Protein AF-A0A8D0GSF4-F1 (afdb_monomer_lite)

Foldseek 3Di:
DDDPDDPVNVVVVVVVVVVVVVVVVVVVVVVVVVVVVVVVVVVVVVVVVVVVVVVVVVVVVVVVVVVVVVVVVVVVVVVVVVVVVVVVVVVVVVVVVVVVVVVVVVVVVVVVVVVVVVVVVVVVVVVVVVVVVVLLVVLLVVLQVLLQVLLVVVLVVVVVVVVVVVVVVVVVVVVVVVLVVVVCVVVPPDDDDDDDPVVVLVVVLVVVLVVLVVVLVVVVVVVVVVVSVPQFAFPDFADDPVDPDRTGTGGFWPDADDPPDDDVVVVVVSVVRSVCSSVPPLLSVQLCVLCVQLVVLVVPDDPVDPVSVVVNVVSVVSSVVSSSVSSCVGRPRPDPPPVPDPDPPDPPPPVVVSVVVSVVSVVVVVVVVNDDDDPVVVVSVVVVVVVVVVVVVVVVVVVVVVVVVVVVVVVVVVVVVVVVVVVVVVVVVVVVVVVVVVVVVVVPPPDDDDDDDDDDDD

Secondary structure (DSSP, 8-state):
--S---HHHHHHHHHHHHHHHHHHHHHHHHHHHHHHHHHHHHHHHHHHHHHHHHHHHHHHHHHHHHHHHHHHHHHHHHHHHHHHHHHHHHHHHHHHHHHHHHHHHHHHHHHHHHHHHHHHHHHHHHHHHHHHHHHHHHHHHHHHHHHHHHHHHHHHHHHHHHHHHHHHHHHHHHHHHHHHHHHHHTT--S---S--HHHHHHHHHHHHHHHHHHHHHHHHHHHHHHHHHHSS-EEEEE--TTS----EEEE-SS----TT--HHHHHHHHHHHHHHHHT-HHHHHHHHHHHHHHHHHHHH--TT-TTHHHHHHHHHHHHHHHHHHHHHHHH----SSTTS-S----TT-HHHHHHHHHHHHHHHHHHTT------HHHHHHHHHHHHHHHHHHHHHHHHHHHHHHHHHHHHHHHHHHHHHHHHHHHHHHHHHHHHHHHHHHHTTTTS-----------

Organism: Sphenodon punctatus (NCBI:txid8508)

Structure (mmCIF, N/CA/C/O backbone):
data_AF-A0A8D0GSF4-F1
#
_entry.id   AF-A0A8D0GSF4-F1
#
loop_
_atom_site.group_PDB
_atom_site.id
_atom_site.type_symbol
_atom_site.label_atom_id
_atom_site.label_alt_id
_atom_site.label_comp_id
_atom_site.label_asym_id
_atom_site.label_entity_id
_atom_site.label_seq_id
_atom_site.pdbx_PDB_ins_code
_atom_site.Cartn_x
_atom_site.Cartn_y
_atom_site.Cartn_z
_atom_site.occupancy
_atom_site.B_iso_or_equiv
_atom_site.auth_seq_id
_atom_site.auth_comp_id
_atom_site.auth_asym_id
_atom_site.auth_atom_id
_atom_site.pdbx_PDB_model_num
ATOM 1 N N . MET A 1 1 ? -96.412 -36.865 159.574 1.00 43.50 1 MET A N 1
ATOM 2 C CA . MET A 1 1 ? -95.333 -37.642 160.216 1.00 43.50 1 MET A CA 1
ATOM 3 C C . MET A 1 1 ? -94.248 -36.630 160.570 1.00 43.50 1 MET A C 1
ATOM 5 O O . MET A 1 1 ? -93.472 -36.305 159.689 1.00 43.50 1 MET A O 1
ATOM 9 N N . LEU A 1 2 ? -94.306 -35.874 161.673 1.00 45.28 2 LEU A N 1
ATOM 10 C CA . LEU A 1 2 ? -94.782 -36.080 163.063 1.00 45.28 2 LEU A CA 1
ATOM 11 C C . LEU A 1 2 ? -93.708 -36.648 164.019 1.00 45.28 2 LEU A C 1
ATOM 13 O O . LEU A 1 2 ? -93.301 -37.800 163.909 1.00 45.28 2 LEU A O 1
ATOM 17 N N . ASP A 1 3 ? -93.354 -35.803 164.989 1.00 41.31 3 ASP A N 1
ATOM 18 C CA . ASP A 1 3 ? -93.268 -36.092 166.430 1.00 41.31 3 ASP A CA 1
ATOM 19 C C . ASP A 1 3 ? -92.117 -36.942 166.999 1.00 41.31 3 ASP A C 1
ATOM 21 O O . ASP A 1 3 ? -92.164 -37.283 168.181 1.00 41.31 3 ASP A O 1
ATOM 25 N N . LYS A 1 4 ? -91.056 -37.250 166.236 1.00 54.78 4 LYS A N 1
ATOM 26 C CA . LYS A 1 4 ? -89.853 -37.936 166.772 1.00 54.78 4 LYS A CA 1
ATOM 27 C C . LYS A 1 4 ? -88.500 -37.417 166.261 1.00 54.78 4 LYS A C 1
ATOM 29 O O . LYS A 1 4 ? -87.606 -38.210 166.000 1.00 54.78 4 LYS A O 1
ATOM 34 N N . PHE A 1 5 ? -88.336 -36.098 166.174 1.00 49.72 5 PHE A N 1
ATOM 35 C CA . PHE A 1 5 ? -87.005 -35.482 166.128 1.00 49.72 5 PHE A CA 1
ATOM 36 C C . PHE A 1 5 ? -86.900 -34.388 167.183 1.00 49.72 5 PHE A C 1
ATOM 38 O O . PHE A 1 5 ? -87.720 -33.470 167.234 1.00 49.72 5 PHE A O 1
ATOM 45 N N . SER A 1 6 ? -85.891 -34.504 168.039 1.00 59.62 6 SER A N 1
ATOM 46 C CA . SER A 1 6 ? -85.489 -33.449 168.956 1.00 59.62 6 SER A CA 1
ATOM 47 C C . SER A 1 6 ? -84.752 -32.342 168.195 1.00 59.62 6 SER A C 1
ATOM 49 O O . SER A 1 6 ? -84.156 -32.567 167.140 1.00 59.62 6 SER A O 1
ATOM 51 N N . TRP A 1 7 ? -84.779 -31.123 168.737 1.00 66.38 7 TRP A N 1
ATOM 52 C CA . TRP A 1 7 ? -84.107 -29.961 168.146 1.00 66.38 7 TRP A CA 1
ATOM 53 C C . TRP A 1 7 ? -82.641 -30.213 167.712 1.00 66.38 7 TRP A C 1
ATOM 55 O O . TRP A 1 7 ? -82.326 -29.878 166.570 1.00 66.38 7 TRP A O 1
ATOM 65 N N . PRO A 1 8 ? -81.754 -30.849 168.515 1.00 73.19 8 PRO A N 1
ATOM 66 C CA . PRO A 1 8 ? -80.379 -31.114 168.077 1.00 73.19 8 PRO A CA 1
ATOM 67 C C . PRO A 1 8 ? -80.260 -32.096 166.900 1.00 73.19 8 PRO A C 1
ATOM 69 O O . PRO A 1 8 ? -79.314 -31.973 166.129 1.00 73.19 8 PRO A O 1
ATOM 72 N N . GLU A 1 9 ? -81.197 -33.030 166.709 1.00 65.62 9 GLU A N 1
ATOM 73 C CA . GLU A 1 9 ? -81.181 -33.943 165.552 1.00 65.62 9 GLU A CA 1
ATOM 74 C C . GLU A 1 9 ? -81.552 -33.200 164.261 1.00 65.62 9 GLU A C 1
ATOM 76 O O . GLU A 1 9 ? -80.927 -33.407 163.222 1.00 65.62 9 GLU A O 1
ATOM 81 N N . LEU A 1 10 ? -82.507 -32.263 164.338 1.00 70.50 10 LEU A N 1
ATOM 82 C CA . LEU A 1 10 ? -82.819 -31.363 163.225 1.00 70.50 10 LEU A CA 1
ATOM 83 C C . LEU A 1 10 ? -81.615 -30.467 162.887 1.00 70.50 10 LEU A C 1
ATOM 85 O O . LEU A 1 10 ? -81.298 -30.281 161.714 1.00 70.50 10 LEU A O 1
ATOM 89 N N . CYS A 1 11 ? -80.916 -29.953 163.906 1.00 74.12 11 CYS A N 1
ATOM 90 C CA . CYS A 1 11 ? -79.674 -29.203 163.723 1.00 74.12 11 CYS A CA 1
ATOM 91 C C . CYS A 1 11 ? -78.560 -30.056 163.097 1.00 74.12 11 CYS A C 1
ATOM 93 O O . CYS A 1 11 ? -77.855 -29.547 162.236 1.00 74.12 11 CYS A O 1
ATOM 95 N N . ALA A 1 12 ? -78.417 -31.332 163.469 1.00 75.38 12 ALA A N 1
ATOM 96 C CA . ALA A 1 12 ? -77.412 -32.227 162.892 1.00 75.38 12 ALA A CA 1
ATOM 97 C C . ALA A 1 12 ? -77.677 -32.518 161.404 1.00 75.38 12 ALA A C 1
ATOM 99 O O . ALA A 1 12 ? -76.767 -32.396 160.590 1.00 75.38 12 ALA A O 1
ATOM 100 N N . VAL A 1 13 ? -78.927 -32.809 161.025 1.00 77.38 13 VAL A N 1
ATOM 101 C CA . VAL A 1 13 ? -79.297 -33.020 159.612 1.00 77.38 13 VAL A CA 1
ATOM 102 C C . VAL A 1 13 ? -79.171 -31.725 158.800 1.00 77.38 13 VAL A C 1
ATOM 104 O O . VAL A 1 13 ? -78.748 -31.767 157.645 1.00 77.38 13 VAL A O 1
ATOM 107 N N . LEU A 1 14 ? -79.482 -30.563 159.387 1.00 77.56 14 LEU A N 1
ATOM 108 C CA . LEU A 1 14 ? -79.194 -29.265 158.767 1.00 77.56 14 LEU A CA 1
ATOM 109 C C . LEU A 1 14 ? -77.686 -29.044 158.593 1.00 77.56 14 LEU A C 1
ATOM 111 O O . LEU A 1 14 ? -77.279 -28.603 157.524 1.00 77.56 14 LEU A O 1
ATOM 115 N N . GLN A 1 15 ? -76.870 -29.386 159.592 1.00 79.81 15 GLN A N 1
ATOM 116 C CA . GLN A 1 15 ? -75.414 -29.258 159.545 1.00 79.81 15 GLN A CA 1
ATOM 117 C C . GLN A 1 15 ? -74.807 -30.158 158.458 1.00 79.81 15 GLN A C 1
ATOM 119 O O . GLN A 1 15 ? -74.083 -29.648 157.614 1.00 79.81 15 GLN A O 1
ATOM 124 N N . GLU A 1 16 ? -75.172 -31.444 158.381 1.00 80.50 16 GLU A N 1
ATOM 125 C CA . GLU A 1 16 ? -74.700 -32.340 157.309 1.00 80.50 16 GLU A CA 1
ATOM 126 C C . GLU A 1 16 ? -75.130 -31.869 155.913 1.00 80.50 16 GLU A C 1
ATOM 128 O O . GLU A 1 16 ? -74.332 -31.924 154.979 1.00 80.50 16 GLU A O 1
ATOM 133 N N . ASN A 1 17 ? -76.361 -31.366 155.747 1.00 82.00 17 ASN A N 1
ATOM 134 C CA . ASN A 1 17 ? -76.794 -30.809 154.460 1.00 82.00 17 ASN A CA 1
ATOM 135 C C . ASN A 1 17 ? -76.047 -29.511 154.118 1.00 82.00 17 ASN A C 1
ATOM 137 O O . ASN A 1 17 ? -75.691 -29.313 152.960 1.00 82.00 17 ASN A O 1
ATOM 141 N N . VAL A 1 18 ? -75.781 -28.642 155.097 1.00 84.69 18 VAL A N 1
ATOM 142 C CA . VAL A 1 18 ? -74.982 -27.421 154.913 1.00 84.69 18 VAL A CA 1
ATOM 143 C C . VAL A 1 18 ? -73.535 -27.766 154.564 1.00 84.69 18 VAL A C 1
ATOM 145 O O . VAL A 1 18 ? -73.013 -27.215 153.601 1.00 84.69 18 VAL A O 1
ATOM 148 N N . ASP A 1 19 ? -72.909 -28.710 155.261 1.00 83.62 19 ASP A N 1
ATOM 149 C CA . ASP A 1 19 ? -71.526 -29.118 155.012 1.00 83.62 19 ASP A CA 1
ATOM 150 C C . ASP A 1 19 ? -71.388 -29.855 153.669 1.00 83.62 19 ASP A C 1
ATOM 152 O O . ASP A 1 19 ? -70.445 -29.596 152.922 1.00 83.62 19 ASP A O 1
ATOM 156 N N . ALA A 1 20 ? -72.364 -30.689 153.285 1.00 83.19 20 ALA A N 1
ATOM 157 C CA . ALA A 1 20 ? -72.428 -31.292 151.952 1.00 83.19 20 ALA A CA 1
ATOM 158 C C . ALA A 1 20 ? -72.625 -30.239 150.847 1.00 83.19 20 ALA A C 1
ATOM 160 O O . ALA A 1 20 ? -71.929 -30.283 149.831 1.00 83.19 20 ALA A O 1
ATOM 161 N N . LEU A 1 21 ? -73.511 -29.255 151.055 1.00 84.44 21 LEU A N 1
ATOM 162 C CA . LEU A 1 21 ? -73.697 -28.126 150.138 1.00 84.44 21 LEU A CA 1
ATOM 163 C C . LEU A 1 21 ? -72.437 -27.260 150.038 1.00 84.44 21 LEU A C 1
ATOM 165 O O . LEU A 1 21 ? -72.102 -26.836 148.939 1.00 84.44 21 LEU A O 1
ATOM 169 N N . ILE A 1 22 ? -71.706 -27.033 151.132 1.00 84.69 22 ILE A N 1
ATOM 170 C CA . ILE A 1 22 ? -70.410 -26.338 151.130 1.00 84.69 22 ILE A CA 1
ATOM 171 C C . ILE A 1 22 ? -69.365 -27.150 150.356 1.00 84.69 22 ILE A C 1
ATOM 173 O O . ILE A 1 22 ? -68.601 -26.580 149.579 1.00 84.69 22 ILE A O 1
ATOM 177 N N . LEU A 1 23 ? -69.329 -28.475 150.518 1.00 87.44 23 LEU A N 1
ATOM 178 C CA . LEU A 1 23 ? -68.358 -29.343 149.849 1.00 87.44 23 LEU A CA 1
ATOM 179 C C . LEU A 1 23 ? -68.627 -29.430 148.336 1.00 87.44 23 LEU A C 1
ATOM 181 O O . LEU A 1 23 ? -67.692 -29.289 147.545 1.00 87.44 23 LEU A O 1
ATOM 185 N N . ASP A 1 24 ? -69.888 -29.562 147.912 1.00 85.88 24 ASP A N 1
ATOM 186 C CA . ASP A 1 24 ? -70.249 -29.503 146.490 1.00 85.88 24 ASP A CA 1
ATOM 187 C C . ASP A 1 24 ? -70.180 -28.081 145.905 1.00 85.88 24 ASP A C 1
ATOM 189 O O . ASP A 1 24 ? -69.813 -27.941 144.738 1.00 85.88 24 ASP A O 1
ATOM 193 N N . LEU A 1 25 ? -70.416 -27.022 146.690 1.00 87.31 25 LEU A N 1
ATOM 194 C CA . LEU A 1 25 ? -70.161 -25.632 146.283 1.00 87.31 25 LEU A CA 1
ATOM 195 C C . LEU A 1 25 ? -68.664 -25.395 146.053 1.00 87.31 25 LEU A C 1
ATOM 197 O O . LEU A 1 25 ? -68.292 -24.835 145.025 1.00 87.31 25 LEU A O 1
ATOM 201 N N . ASN A 1 26 ? -67.799 -25.866 146.954 1.00 86.69 26 ASN A N 1
ATOM 202 C CA . ASN A 1 26 ? -66.346 -25.790 146.799 1.00 86.69 26 ASN A CA 1
ATOM 203 C C . ASN A 1 26 ? -65.885 -26.585 145.570 1.00 86.69 26 ASN A C 1
ATOM 205 O O . ASN A 1 26 ? -65.185 -26.041 144.721 1.00 86.69 26 ASN A O 1
ATOM 209 N N . ARG A 1 27 ? -66.365 -27.822 145.394 1.00 88.12 27 ARG A N 1
ATOM 210 C CA . ARG A 1 27 ? -66.103 -28.652 144.204 1.00 88.12 27 ARG A CA 1
ATOM 211 C C . ARG A 1 27 ? -66.620 -28.010 142.909 1.00 88.12 27 ARG A C 1
ATOM 213 O O . ARG A 1 27 ? -66.007 -28.165 141.852 1.00 88.12 27 ARG A O 1
ATOM 220 N N . ALA A 1 28 ? -67.751 -27.307 142.952 1.00 86.25 28 ALA A N 1
ATOM 221 C CA . ALA A 1 28 ? -68.264 -26.540 141.821 1.00 86.25 28 ALA A CA 1
ATOM 222 C C . ALA A 1 28 ? -67.390 -25.310 141.541 1.00 86.25 28 ALA A C 1
ATOM 224 O O . ALA A 1 28 ? -67.076 -25.049 140.384 1.00 86.25 28 ALA A O 1
ATOM 225 N N . ASN A 1 29 ? -66.929 -24.608 142.576 1.00 88.88 29 ASN A N 1
ATOM 226 C CA . ASN A 1 29 ? -66.040 -23.455 142.468 1.00 88.88 29 ASN A CA 1
ATOM 227 C C . ASN A 1 29 ? -64.641 -23.842 141.942 1.00 88.88 29 ASN A C 1
ATOM 229 O O . ASN A 1 29 ? -64.077 -23.135 141.110 1.00 88.88 29 ASN A O 1
ATOM 233 N N . GLU A 1 30 ? -64.111 -25.004 142.333 1.00 89.50 30 GLU A N 1
ATOM 234 C CA . GLU A 1 30 ? -62.900 -25.607 141.755 1.00 89.50 30 GLU A CA 1
ATOM 235 C C . GLU A 1 30 ? -63.092 -25.937 140.269 1.00 89.50 30 GLU A C 1
ATOM 237 O O . GLU A 1 30 ? -62.254 -25.582 139.439 1.00 89.50 30 GLU A O 1
ATOM 242 N N . LYS A 1 31 ? -64.222 -26.562 139.902 1.00 89.94 31 LYS A N 1
ATOM 243 C CA . LYS A 1 31 ? -64.570 -26.836 138.497 1.00 89.94 31 LYS A CA 1
ATOM 244 C C . LYS A 1 31 ? -64.725 -25.553 137.682 1.00 89.94 31 LYS A C 1
ATOM 246 O O . LYS A 1 31 ? -64.236 -25.510 136.559 1.00 89.94 31 LYS A O 1
ATOM 251 N N . ILE A 1 32 ? -65.357 -24.515 138.232 1.00 89.00 32 ILE A N 1
ATOM 252 C CA . ILE A 1 32 ? -65.472 -23.192 137.604 1.00 89.00 32 ILE A CA 1
ATOM 253 C C . ILE A 1 32 ? -64.082 -22.575 137.432 1.00 89.00 32 ILE A C 1
ATOM 255 O O . ILE A 1 32 ? -63.747 -22.178 136.324 1.00 89.00 32 ILE A O 1
ATOM 259 N N . SER A 1 33 ? -63.232 -22.592 138.460 1.00 88.06 33 SER A N 1
ATOM 260 C CA . SER A 1 33 ? -61.854 -22.081 138.390 1.00 88.06 33 SER A CA 1
ATOM 261 C C . SER A 1 33 ? -61.014 -22.813 137.334 1.00 88.06 33 SER A C 1
ATOM 263 O O . SER A 1 33 ? -60.272 -22.189 136.574 1.00 88.06 33 SER A O 1
ATOM 265 N N . HIS A 1 34 ? -61.166 -24.136 137.227 1.00 90.81 34 HIS A N 1
ATOM 266 C CA . HIS A 1 34 ? -60.494 -24.952 136.217 1.00 90.81 34 HIS A CA 1
ATOM 267 C C . HIS A 1 34 ? -61.038 -24.701 134.801 1.00 90.81 34 HIS A C 1
ATOM 269 O O . HIS A 1 34 ? -60.258 -24.588 133.856 1.00 90.81 34 HIS A O 1
ATOM 275 N N . LEU A 1 35 ? -62.358 -24.551 134.641 1.00 90.94 35 LEU A N 1
ATOM 276 C CA . LEU A 1 35 ? -62.984 -24.193 133.365 1.00 90.94 35 LEU A CA 1
ATOM 277 C C . LEU A 1 35 ? -62.639 -22.762 132.940 1.00 90.94 35 LEU A C 1
ATOM 279 O O . LEU A 1 35 ? -62.365 -22.542 131.767 1.00 90.94 35 LEU A O 1
ATOM 283 N N . GLU A 1 36 ? -62.569 -21.805 133.864 1.00 90.69 36 GLU A N 1
ATOM 284 C CA . GLU A 1 36 ? -62.063 -20.458 133.600 1.00 90.69 36 GLU A CA 1
ATOM 285 C C . GLU A 1 36 ? -60.605 -20.488 133.147 1.00 90.69 36 GLU A C 1
ATOM 287 O O . GLU A 1 36 ? -60.261 -19.810 132.182 1.00 90.69 36 GLU A O 1
ATOM 292 N N . TYR A 1 37 ? -59.751 -21.277 133.806 1.00 92.25 37 TYR A N 1
ATOM 293 C CA . TYR A 1 37 ? -58.360 -21.459 133.396 1.00 92.25 37 TYR A CA 1
ATOM 294 C C . TYR A 1 37 ? -58.260 -22.072 131.990 1.00 92.25 37 TYR A C 1
ATOM 296 O O . TYR A 1 37 ? -57.546 -21.537 131.142 1.00 92.25 37 TYR A O 1
ATOM 304 N N . ILE A 1 38 ? -59.027 -23.131 131.700 1.00 92.44 38 ILE A N 1
ATOM 305 C CA . ILE A 1 38 ? -59.098 -23.744 130.365 1.00 92.44 38 ILE A CA 1
ATOM 306 C C . ILE A 1 38 ? -59.612 -22.744 129.325 1.00 92.44 38 ILE A C 1
ATOM 308 O O . ILE A 1 38 ? -59.025 -22.644 128.252 1.00 92.44 38 ILE A O 1
ATOM 312 N N . CYS A 1 39 ? -60.664 -21.980 129.622 1.00 89.56 39 CYS A N 1
ATOM 313 C CA . CYS A 1 39 ? -61.209 -20.975 128.713 1.00 89.56 39 CYS A CA 1
ATOM 314 C C . CYS A 1 39 ? -60.208 -19.845 128.452 1.00 89.56 39 CYS A C 1
ATOM 316 O O . CYS A 1 39 ? -59.993 -19.512 127.291 1.00 89.56 39 CYS A O 1
ATOM 318 N N . LYS A 1 40 ? -59.537 -19.321 129.488 1.00 92.19 40 LYS A N 1
ATOM 319 C CA . LYS A 1 40 ? -58.485 -18.295 129.364 1.00 92.19 40 LYS A CA 1
ATOM 320 C C . LYS A 1 40 ? -57.309 -18.810 128.525 1.00 92.19 40 LYS A C 1
ATOM 322 O O . LYS A 1 40 ? -56.909 -18.146 127.569 1.00 92.19 40 LYS A O 1
ATOM 327 N N . ASN A 1 41 ? -56.824 -20.022 128.798 1.00 92.12 41 ASN A N 1
ATOM 328 C CA . ASN A 1 41 ? -55.743 -20.655 128.037 1.00 92.12 41 ASN A CA 1
ATOM 329 C C . ASN A 1 41 ? -56.147 -20.966 126.581 1.00 92.12 41 ASN A C 1
ATOM 331 O O . ASN A 1 41 ? -55.365 -20.767 125.653 1.00 92.12 41 ASN A O 1
ATOM 335 N N . LYS A 1 42 ? -57.396 -21.393 126.350 1.00 93.12 42 LYS A N 1
ATOM 336 C CA . LYS A 1 42 ? -57.942 -21.619 125.004 1.00 93.12 42 LYS A CA 1
ATOM 337 C C . LYS A 1 42 ? -58.137 -20.310 124.236 1.00 93.12 42 LYS A C 1
ATOM 339 O O . LYS A 1 42 ? -57.883 -20.288 123.039 1.00 93.12 42 LYS A O 1
ATOM 344 N N . SER A 1 43 ? -58.539 -19.219 124.893 1.00 91.94 43 SER A N 1
ATOM 345 C CA . SER A 1 43 ? -58.592 -17.900 124.253 1.00 91.94 43 SER A CA 1
ATOM 346 C C . SER A 1 43 ? -57.201 -17.351 123.940 1.00 91.94 43 SER A C 1
ATOM 348 O O . SER A 1 43 ? -57.025 -16.790 122.866 1.00 91.94 43 SER A O 1
ATOM 350 N N . ALA A 1 44 ? -56.208 -17.567 124.813 1.00 92.06 44 ALA A N 1
ATOM 351 C CA . ALA A 1 44 ? -54.823 -17.171 124.562 1.00 92.06 44 ALA A CA 1
ATOM 352 C C . ALA A 1 44 ? -54.243 -17.924 123.354 1.00 92.06 44 ALA A C 1
ATOM 354 O O . ALA A 1 44 ? -53.883 -17.300 122.364 1.00 92.06 44 ALA A O 1
ATOM 355 N N . THR A 1 45 ? -54.278 -19.259 123.373 1.00 91.81 45 THR A N 1
ATOM 356 C CA . THR A 1 45 ? -53.782 -20.093 122.260 1.00 91.81 45 THR A CA 1
ATOM 357 C C . THR A 1 45 ? -54.557 -19.894 120.952 1.00 91.81 45 THR A C 1
ATOM 359 O O . THR A 1 45 ? -53.970 -19.977 119.877 1.00 91.81 45 THR A O 1
ATOM 362 N N . MET A 1 46 ? -55.861 -19.586 121.001 1.00 93.25 46 MET A N 1
ATOM 363 C CA . MET A 1 46 ? -56.628 -19.212 119.806 1.00 93.25 46 MET A CA 1
ATOM 364 C C . MET A 1 46 ? -56.227 -17.832 119.267 1.00 93.25 46 MET A C 1
ATOM 366 O O . MET A 1 46 ? -56.160 -17.664 118.052 1.00 93.25 46 MET A O 1
ATOM 370 N N . TRP A 1 47 ? -55.933 -16.866 120.141 1.00 94.69 47 TRP A N 1
ATOM 371 C CA . TRP A 1 47 ? -55.461 -15.536 119.749 1.00 94.69 47 TRP A CA 1
ATOM 372 C C . TRP A 1 47 ? -54.034 -15.585 119.181 1.00 94.69 47 TRP A C 1
ATOM 374 O O . TRP A 1 47 ? -53.791 -15.024 118.120 1.00 94.69 47 TRP A O 1
ATOM 384 N N . GLU A 1 48 ? -53.129 -16.344 119.805 1.00 93.12 48 GLU A N 1
ATOM 385 C CA . GLU A 1 48 ? -51.778 -16.631 119.297 1.00 93.12 48 GLU A CA 1
ATOM 386 C C . GLU A 1 48 ? -51.815 -17.328 117.929 1.00 93.12 48 GLU A C 1
ATOM 388 O O . GLU A 1 48 ? -51.083 -16.944 117.015 1.00 93.12 48 GLU A O 1
ATOM 393 N N . LEU A 1 49 ? -52.689 -18.329 117.755 1.00 94.31 49 LEU A N 1
ATOM 394 C CA . LEU A 1 49 ? -52.874 -19.016 116.475 1.00 94.31 49 LEU A CA 1
ATOM 395 C C . LEU A 1 49 ? -53.429 -18.069 115.406 1.00 94.31 49 LEU A C 1
ATOM 397 O O . LEU A 1 49 ? -52.924 -18.064 114.286 1.00 94.31 49 LEU A O 1
ATOM 401 N N . GLN A 1 50 ? -54.434 -17.256 115.747 1.00 93.69 50 GLN A N 1
ATOM 402 C CA . GLN A 1 50 ? -55.014 -16.281 114.825 1.00 93.69 50 GLN A CA 1
ATOM 403 C C . GLN A 1 50 ? -53.990 -15.211 114.432 1.00 93.69 50 GLN A C 1
ATOM 405 O O . GLN A 1 50 ? -53.859 -14.924 113.247 1.00 93.69 50 GLN A O 1
ATOM 410 N N . GLN A 1 51 ? -53.214 -14.678 115.381 1.00 94.38 51 GLN A N 1
ATOM 411 C CA . GLN A 1 51 ? -52.136 -13.731 115.095 1.00 94.38 51 GLN A CA 1
ATOM 412 C C . GLN A 1 51 ? -51.055 -14.369 114.211 1.00 94.38 51 GLN A C 1
ATOM 414 O O . GLN A 1 51 ? -50.678 -13.792 113.199 1.00 94.38 51 GLN A O 1
ATOM 419 N N . THR A 1 52 ? -50.620 -15.595 114.517 1.00 94.06 52 THR A N 1
ATOM 420 C CA . THR A 1 52 ? -49.638 -16.327 113.695 1.00 94.06 52 THR A CA 1
ATOM 421 C C . THR A 1 52 ? -50.163 -16.586 112.276 1.00 94.06 52 THR A C 1
ATOM 423 O O . THR A 1 52 ? -49.408 -16.528 111.302 1.00 94.06 52 THR A O 1
ATOM 426 N N . GLN A 1 53 ? -51.462 -16.860 112.128 1.00 93.69 53 GLN A N 1
ATOM 427 C CA . GLN A 1 53 ? -52.111 -17.039 110.830 1.00 93.69 53 GLN A CA 1
ATOM 428 C C . GLN A 1 53 ? -52.203 -15.718 110.048 1.00 93.69 53 GLN A C 1
ATOM 430 O O . GLN A 1 53 ? -51.898 -15.693 108.857 1.00 93.69 53 GLN A O 1
ATOM 435 N N . GLU A 1 54 ? -52.555 -14.619 110.713 1.00 94.94 54 GLU A N 1
ATOM 436 C CA . GLU A 1 54 ? -52.588 -13.268 110.142 1.00 94.94 54 GLU A CA 1
ATOM 437 C C . GLU A 1 54 ? -51.180 -12.827 109.691 1.00 94.94 54 GLU A C 1
ATOM 439 O O . GLU A 1 54 ? -50.987 -12.414 108.548 1.00 94.94 54 GLU A O 1
ATOM 444 N N . ASP A 1 55 ? -50.162 -13.007 110.538 1.00 95.25 55 ASP A N 1
ATOM 445 C CA . ASP A 1 55 ? -48.759 -12.688 110.245 1.00 95.25 55 ASP A CA 1
ATOM 446 C C . ASP A 1 55 ? -48.208 -13.530 109.081 1.00 95.25 55 ASP A C 1
ATOM 448 O O . ASP A 1 55 ? -47.492 -13.018 108.214 1.00 95.25 55 ASP A O 1
ATOM 452 N N . THR A 1 56 ? -48.555 -14.822 109.009 1.00 95.06 56 THR A N 1
ATOM 453 C CA . THR A 1 56 ? -48.139 -15.679 107.886 1.00 95.06 56 THR A CA 1
ATOM 454 C C . THR A 1 56 ? -48.867 -15.341 106.587 1.00 95.06 56 THR A C 1
ATOM 456 O O . THR A 1 56 ? -48.213 -15.312 105.542 1.00 95.06 56 THR A O 1
ATOM 459 N N . PHE A 1 57 ? -50.161 -15.001 106.616 1.00 95.75 57 PHE A N 1
ATOM 460 C CA . PHE A 1 57 ? -50.868 -14.503 105.432 1.00 95.75 57 PHE A CA 1
ATOM 461 C C . PHE A 1 57 ? -50.306 -13.167 104.941 1.00 95.75 57 PHE A C 1
ATOM 463 O O . PHE A 1 57 ? -50.042 -13.034 103.746 1.00 95.75 57 PHE A O 1
ATOM 470 N N . ASN A 1 58 ? -50.061 -12.208 105.838 1.00 95.50 58 ASN A N 1
ATOM 471 C CA . ASN A 1 58 ? -49.462 -10.921 105.485 1.00 95.50 58 ASN A CA 1
ATOM 472 C C . ASN A 1 58 ? -48.077 -11.111 104.852 1.00 95.50 58 ASN A C 1
ATOM 474 O O . ASN A 1 58 ? -47.823 -10.604 103.758 1.00 95.50 58 ASN A O 1
ATOM 478 N N . LYS A 1 59 ? -47.222 -11.946 105.454 1.00 96.50 59 LYS A N 1
ATOM 479 C CA . LYS A 1 59 ? -45.897 -12.287 104.917 1.00 96.50 59 LYS A CA 1
ATOM 480 C C . LYS A 1 59 ? -45.956 -12.957 103.538 1.00 96.50 59 LYS A C 1
ATOM 482 O O . LYS A 1 59 ? -45.154 -12.623 102.667 1.00 96.50 59 LYS A O 1
ATOM 487 N N . VAL A 1 60 ? -46.900 -13.873 103.309 1.00 96.00 60 VAL A N 1
ATOM 488 C CA . VAL A 1 60 ? -47.104 -14.507 101.991 1.00 96.00 60 VAL A CA 1
ATOM 489 C C . VAL A 1 60 ? -47.638 -13.498 100.968 1.00 96.00 60 VAL A C 1
ATOM 491 O O . VAL A 1 60 ? -47.173 -13.486 99.830 1.00 96.00 60 VAL A O 1
ATOM 494 N N . ALA A 1 61 ? -48.550 -12.605 101.358 1.00 95.44 61 ALA A N 1
ATOM 495 C CA . ALA A 1 61 ? -49.077 -11.559 100.484 1.00 95.44 61 ALA A CA 1
ATOM 496 C C . ALA A 1 61 ? -48.003 -10.525 100.093 1.00 95.44 61 ALA A C 1
ATOM 498 O O . ALA A 1 61 ? -47.963 -10.086 98.943 1.00 95.44 61 ALA A O 1
ATOM 499 N N . GLU A 1 62 ? -47.104 -10.157 101.009 1.00 95.81 62 GLU A N 1
ATOM 500 C CA . GLU A 1 62 ? -45.935 -9.322 100.709 1.00 95.81 62 GLU A CA 1
ATOM 501 C C . GLU A 1 62 ? -44.947 -10.027 99.775 1.00 95.81 62 GLU A C 1
ATOM 503 O O . GLU A 1 62 ? -44.517 -9.434 98.785 1.00 95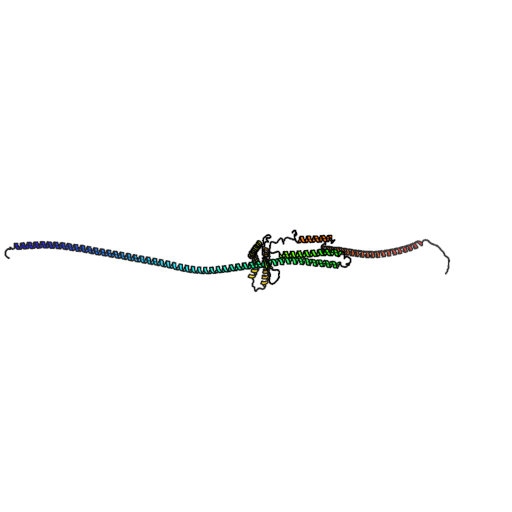.81 62 GLU A O 1
ATOM 508 N N . GLN A 1 63 ? -44.633 -11.304 100.026 1.00 95.75 63 GLN A N 1
ATOM 509 C CA . GLN A 1 63 ? -43.771 -12.099 99.144 1.00 95.75 63 GLN A CA 1
ATOM 510 C C . GLN A 1 63 ? -44.364 -12.238 97.734 1.00 95.75 63 GLN A C 1
ATOM 512 O O . GLN A 1 63 ? -43.647 -12.050 96.751 1.00 95.75 63 GLN A O 1
ATOM 517 N N . MET A 1 64 ? -45.672 -12.484 97.620 1.00 95.31 64 MET A N 1
ATOM 518 C CA . MET A 1 64 ? -46.362 -12.583 96.333 1.00 95.31 64 MET A CA 1
ATOM 519 C C . MET A 1 64 ? -46.350 -11.246 95.576 1.00 95.31 64 MET A C 1
ATOM 521 O O . MET A 1 64 ? -46.014 -11.226 94.394 1.00 95.31 64 MET A O 1
ATOM 525 N N . LYS A 1 65 ? -46.604 -10.117 96.257 1.00 96.38 65 LYS A N 1
ATOM 526 C CA . LYS A 1 65 ? -46.463 -8.769 95.672 1.00 96.38 65 LYS A CA 1
ATOM 527 C C . LYS A 1 65 ? -45.023 -8.477 95.243 1.00 96.38 65 LYS A C 1
ATOM 529 O O . LYS A 1 65 ? -44.810 -7.876 94.191 1.00 96.38 65 LYS A O 1
ATOM 534 N N . ALA A 1 66 ? -44.021 -8.878 96.024 1.00 95.81 66 ALA A N 1
ATOM 535 C CA . ALA A 1 66 ? -42.613 -8.694 95.669 1.00 95.81 66 ALA A CA 1
ATOM 536 C C . ALA A 1 66 ? -42.229 -9.518 94.426 1.00 95.81 66 ALA A C 1
ATOM 538 O O . ALA A 1 66 ? -41.546 -9.010 93.535 1.00 95.81 66 ALA A O 1
ATOM 539 N N . GLN A 1 67 ? -42.719 -10.757 94.328 1.00 96.38 67 GLN A N 1
ATOM 540 C CA . GLN A 1 67 ? -42.524 -11.638 93.177 1.00 96.38 67 GLN A CA 1
ATOM 541 C C . GLN A 1 67 ? -43.234 -11.116 91.918 1.00 96.38 67 GLN A C 1
ATOM 543 O O . GLN A 1 67 ? -42.617 -11.062 90.855 1.00 96.38 67 GLN A O 1
ATOM 548 N N . GLU A 1 68 ? -44.485 -10.661 92.034 1.00 96.44 68 GLU A N 1
ATOM 549 C CA . GLU A 1 68 ? -45.231 -10.036 90.935 1.00 96.44 68 GLU A CA 1
ATOM 550 C C . GLU A 1 68 ? -44.508 -8.787 90.411 1.00 96.44 68 GLU A C 1
ATOM 552 O O . GLU A 1 68 ? -44.268 -8.672 89.210 1.00 96.44 68 GLU A O 1
ATOM 557 N N . ASN A 1 69 ? -44.072 -7.888 91.301 1.00 96.44 69 ASN A N 1
ATOM 558 C CA . ASN A 1 69 ? -43.294 -6.707 90.916 1.00 96.44 69 ASN A CA 1
ATOM 559 C C . ASN A 1 69 ? -41.946 -7.075 90.268 1.00 96.44 69 ASN A C 1
ATOM 561 O O . ASN A 1 69 ? -41.515 -6.402 89.330 1.00 96.44 69 ASN A O 1
ATOM 565 N N . CYS A 1 70 ? -41.292 -8.150 90.722 1.00 96.88 70 CYS A N 1
ATOM 566 C CA . CYS A 1 70 ? -40.061 -8.658 90.116 1.00 96.88 70 CYS A CA 1
ATOM 567 C C . CYS A 1 70 ? -40.301 -9.143 88.676 1.00 96.88 70 CYS A C 1
ATOM 569 O O . CYS A 1 70 ? -39.614 -8.694 87.757 1.00 96.88 70 CYS A O 1
ATOM 571 N N . TRP A 1 71 ? -41.318 -9.981 88.457 1.00 97.44 71 TRP A N 1
ATOM 572 C CA . TRP A 1 71 ? -41.705 -10.460 87.126 1.00 97.44 71 TRP A CA 1
ATOM 573 C C . TRP A 1 71 ? -42.183 -9.334 86.207 1.00 97.44 71 TRP A C 1
ATOM 575 O O . TRP A 1 71 ? -41.807 -9.294 85.037 1.00 97.44 71 TRP A O 1
ATOM 585 N N . LEU A 1 72 ? -42.970 -8.385 86.718 1.00 97.50 72 LEU A N 1
ATOM 586 C CA . LEU A 1 72 ? -43.483 -7.257 85.939 1.00 97.50 72 LEU A CA 1
ATOM 587 C C . LEU A 1 72 ? -42.361 -6.280 85.548 1.00 97.50 72 LEU A C 1
ATOM 589 O O . LEU A 1 72 ? -42.421 -5.679 84.474 1.00 97.50 72 LEU A O 1
ATOM 593 N N . LYS A 1 73 ? -41.303 -6.175 86.364 1.00 97.06 73 LYS A N 1
ATOM 594 C CA . LYS A 1 73 ? -40.061 -5.490 85.992 1.00 97.06 73 LYS A CA 1
ATOM 595 C C . LYS A 1 73 ? -39.269 -6.275 84.940 1.00 97.06 73 LYS A C 1
ATOM 597 O O . LYS A 1 73 ? -39.000 -5.719 83.883 1.00 97.06 73 LYS A O 1
ATOM 602 N N . GLN A 1 74 ? -38.983 -7.560 85.167 1.00 97.19 74 GLN A N 1
ATOM 603 C CA . GLN A 1 74 ? -38.279 -8.415 84.194 1.00 97.19 74 GLN A CA 1
ATOM 604 C C . GLN A 1 74 ? -38.967 -8.428 82.822 1.00 97.19 74 GLN A C 1
ATOM 606 O O . GLN A 1 74 ? -38.296 -8.362 81.795 1.00 97.19 74 GLN A O 1
ATOM 611 N N . LYS A 1 75 ? -40.305 -8.458 82.797 1.00 97.06 75 LYS A N 1
ATOM 612 C CA . LYS A 1 75 ? -41.101 -8.346 81.573 1.00 97.06 75 LYS A CA 1
ATOM 613 C C . LYS A 1 75 ? -40.829 -7.026 80.843 1.00 97.06 75 LYS A C 1
ATOM 615 O O . LYS A 1 75 ? -40.527 -7.066 79.657 1.00 97.06 75 LYS A O 1
ATOM 620 N N . LYS A 1 76 ? -40.896 -5.884 81.537 1.00 97.38 76 LYS A N 1
ATOM 621 C CA . LYS A 1 76 ? -40.611 -4.562 80.948 1.00 97.38 76 LYS A CA 1
ATOM 622 C C . LYS A 1 76 ? -39.173 -4.456 80.444 1.00 97.38 76 LYS A C 1
ATOM 624 O O . LYS A 1 76 ? -38.961 -3.977 79.334 1.00 97.38 76 LYS A O 1
ATOM 629 N N . ASP A 1 77 ? -38.210 -4.944 81.224 1.00 97.12 77 ASP A N 1
ATOM 630 C CA . ASP A 1 77 ? -36.791 -4.946 80.858 1.00 97.12 77 ASP A CA 1
ATOM 631 C C . ASP A 1 77 ? -36.561 -5.780 79.574 1.00 97.12 77 ASP A C 1
ATOM 633 O O . ASP A 1 77 ? -35.844 -5.346 78.671 1.00 97.12 77 ASP A O 1
ATOM 637 N N . LEU A 1 78 ? -37.230 -6.936 79.437 1.00 97.25 78 LEU A N 1
ATOM 638 C CA . LEU A 1 78 ? -37.208 -7.767 78.224 1.00 97.25 78 LEU A CA 1
ATOM 639 C C . LEU A 1 78 ? -37.937 -7.119 77.037 1.00 97.25 78 LEU A C 1
ATOM 641 O O . LEU A 1 78 ? -37.392 -7.098 75.937 1.00 97.25 78 LEU A O 1
ATOM 645 N N . GLU A 1 79 ? -39.142 -6.575 77.225 1.00 97.38 79 GLU A N 1
ATOM 646 C CA . GLU A 1 79 ? -39.892 -5.868 76.173 1.00 97.38 79 GLU A CA 1
ATOM 647 C C . GLU A 1 79 ? -39.087 -4.669 75.630 1.00 97.38 79 GLU A C 1
ATOM 649 O O . GLU A 1 79 ? -39.021 -4.444 74.416 1.00 97.38 79 GLU A O 1
ATOM 654 N N . GLN A 1 80 ? -38.382 -3.948 76.507 1.00 97.00 80 GLN A N 1
ATOM 655 C CA . GLN A 1 80 ? -37.477 -2.869 76.119 1.00 97.00 80 GLN A CA 1
ATOM 656 C C . GLN A 1 80 ? -36.245 -3.387 75.354 1.00 97.00 80 GLN A C 1
ATOM 658 O O . GLN A 1 80 ? -35.901 -2.825 74.315 1.00 97.00 80 GLN A O 1
ATOM 663 N N . GLN A 1 81 ? -35.613 -4.483 75.789 1.00 97.25 81 GLN A N 1
ATOM 664 C CA . GLN A 1 81 ? -34.502 -5.103 75.048 1.00 97.25 81 GLN A CA 1
ATOM 665 C C . GLN A 1 81 ? -34.925 -5.599 73.656 1.00 97.25 81 GLN A C 1
ATOM 667 O O . GLN A 1 81 ? -34.241 -5.313 72.672 1.00 97.25 81 GLN A O 1
ATOM 672 N N . TYR A 1 82 ? -36.065 -6.289 73.545 1.00 97.12 82 TYR A N 1
ATOM 673 C CA . TYR A 1 82 ? -36.581 -6.767 72.260 1.00 97.12 82 TYR A CA 1
ATOM 674 C C . TYR A 1 82 ? -36.958 -5.617 71.320 1.00 97.12 82 TYR A C 1
ATOM 676 O O . TYR A 1 82 ? -36.647 -5.695 70.134 1.00 97.12 82 TYR A O 1
ATOM 684 N N . SER A 1 83 ? -37.572 -4.538 71.820 1.00 97.25 83 SER A N 1
ATOM 685 C CA . SER A 1 83 ? -37.886 -3.363 70.989 1.00 97.25 83 SER A CA 1
ATOM 686 C C . SER A 1 83 ? -36.629 -2.645 70.481 1.00 97.25 83 SER A C 1
ATOM 688 O O . SER A 1 83 ? -36.577 -2.281 69.304 1.00 97.25 83 SER A O 1
ATOM 690 N N . GLY A 1 84 ? -35.586 -2.523 71.311 1.00 97.19 84 GLY A N 1
ATOM 691 C CA . GLY A 1 84 ? -34.280 -2.003 70.895 1.00 97.19 84 GLY A CA 1
ATOM 692 C C . GLY A 1 84 ? -33.620 -2.869 69.817 1.00 97.19 84 GLY A C 1
ATOM 693 O O . GLY A 1 84 ? -33.245 -2.361 68.760 1.00 97.19 84 GLY A O 1
ATOM 694 N N . LEU A 1 85 ? -33.558 -4.187 70.035 1.00 97.69 85 LEU A N 1
ATOM 695 C CA . LEU A 1 85 ? -32.992 -5.139 69.074 1.00 97.69 85 LEU A CA 1
ATOM 696 C C . LEU A 1 85 ? -33.763 -5.149 67.743 1.00 97.69 85 LEU A C 1
ATOM 698 O O . LEU A 1 85 ? -33.149 -5.186 66.677 1.00 97.69 85 LEU A O 1
ATOM 702 N N . LEU A 1 86 ? -35.097 -5.076 67.785 1.00 97.81 86 LEU A N 1
ATOM 703 C CA . LEU A 1 86 ? -35.937 -5.001 66.588 1.00 97.81 86 LEU A CA 1
ATOM 704 C C . LEU A 1 86 ? -35.683 -3.700 65.808 1.00 97.81 86 LEU A C 1
ATOM 706 O O . LEU A 1 86 ? -35.564 -3.737 64.583 1.00 97.81 86 LEU A O 1
ATOM 710 N N . GLY A 1 87 ? -35.533 -2.571 66.511 1.00 97.44 87 GLY A N 1
ATOM 711 C CA . GLY A 1 87 ? -35.159 -1.284 65.922 1.00 97.44 87 GLY A CA 1
ATOM 712 C C . GLY A 1 87 ? -33.777 -1.312 65.261 1.00 97.44 87 GLY A C 1
ATOM 713 O O . GLY A 1 87 ? -33.630 -0.861 64.125 1.00 97.4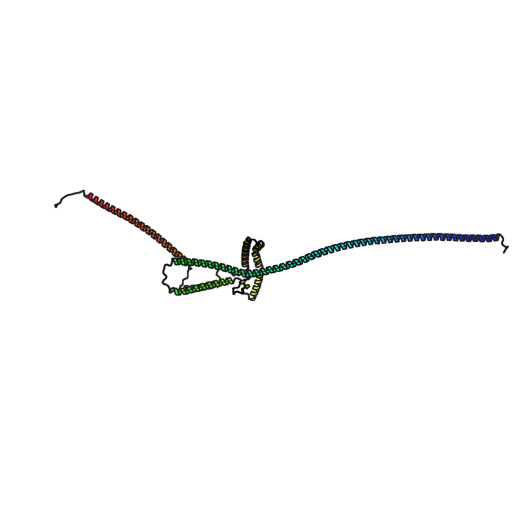4 87 GLY A O 1
ATOM 714 N N . GLU A 1 88 ? -32.777 -1.911 65.913 1.00 97.38 88 GLU A N 1
ATOM 715 C CA . GLU A 1 88 ? -31.448 -2.112 65.324 1.00 97.38 88 GLU A CA 1
ATOM 716 C C . GLU A 1 88 ? -31.485 -2.999 64.074 1.00 97.38 88 GLU A C 1
ATOM 718 O O . GLU A 1 88 ? -30.863 -2.667 63.063 1.00 97.38 88 GLU A O 1
ATOM 723 N N . VAL A 1 89 ? -32.214 -4.119 64.114 1.00 97.62 89 VAL A N 1
ATOM 724 C CA . VAL A 1 89 ? -32.367 -5.017 62.959 1.00 97.62 89 VAL A CA 1
ATOM 725 C C . VAL A 1 89 ? -33.062 -4.296 61.802 1.00 97.62 89 VAL A C 1
ATOM 727 O O . VAL A 1 89 ? -32.599 -4.404 60.667 1.00 97.62 89 VAL A O 1
ATOM 730 N N . HIS A 1 90 ? -34.104 -3.506 62.076 1.00 97.62 90 HIS A N 1
ATOM 731 C CA . HIS A 1 90 ? -34.804 -2.719 61.061 1.00 97.62 90 HIS A CA 1
ATOM 732 C C . HIS A 1 90 ? -33.896 -1.649 60.429 1.00 97.62 90 HIS A C 1
ATOM 734 O O . HIS A 1 90 ? -33.783 -1.589 59.206 1.00 97.62 90 HIS A O 1
ATOM 740 N N . ALA A 1 91 ? -33.165 -0.874 61.238 1.00 97.38 91 ALA A N 1
ATOM 741 C CA . ALA A 1 91 ? -32.232 0.144 60.748 1.00 97.38 91 ALA A CA 1
ATOM 742 C C . ALA A 1 91 ? -31.076 -0.457 59.923 1.00 97.38 91 ALA A C 1
ATOM 744 O O . ALA A 1 91 ? -30.670 0.105 58.902 1.00 97.38 91 ALA A O 1
ATOM 745 N N . ARG A 1 92 ? -30.559 -1.631 60.320 1.00 97.62 92 ARG A N 1
ATOM 746 C CA . ARG A 1 92 ? -29.568 -2.380 59.529 1.00 97.62 92 ARG A CA 1
ATOM 747 C C . ARG A 1 92 ? -30.171 -2.864 58.207 1.00 97.62 92 ARG A C 1
ATOM 749 O O . ARG A 1 92 ? -29.544 -2.679 57.168 1.00 97.62 92 ARG A O 1
ATOM 756 N N . ALA A 1 93 ? -31.375 -3.439 58.226 1.00 97.31 93 ALA A N 1
ATOM 757 C CA . ALA A 1 93 ? -32.064 -3.922 57.028 1.00 97.31 93 ALA A CA 1
ATOM 758 C C . ALA A 1 93 ? -32.341 -2.791 56.022 1.00 97.31 93 ALA A C 1
ATOM 760 O O . ALA A 1 93 ? -32.025 -2.945 54.844 1.00 97.31 93 ALA A O 1
ATOM 761 N N . GLN A 1 94 ? -32.826 -1.633 56.485 1.00 97.81 94 GLN A N 1
ATOM 762 C CA . GLN A 1 94 ? -33.025 -0.452 55.642 1.00 97.81 94 GLN A CA 1
ATOM 763 C C . GLN A 1 94 ? -31.707 0.007 54.994 1.00 97.81 94 GLN A C 1
ATOM 765 O O . GLN A 1 94 ? -31.648 0.198 53.782 1.00 97.81 94 GLN A O 1
ATOM 770 N N . LYS A 1 95 ? -30.615 0.091 55.764 1.00 97.88 95 LYS A N 1
ATOM 771 C CA . LYS A 1 95 ? -29.291 0.456 55.233 1.00 97.88 95 LYS A CA 1
ATOM 772 C C . LYS A 1 95 ? -28.767 -0.542 54.187 1.00 97.88 95 LYS A C 1
ATOM 774 O O . LYS A 1 95 ? -28.091 -0.140 53.235 1.00 97.88 95 LYS A O 1
ATOM 779 N N . TYR A 1 96 ? -29.066 -1.835 54.335 1.00 97.12 96 TYR A N 1
ATOM 780 C CA . TYR A 1 96 ? -28.759 -2.840 53.312 1.00 97.12 96 TYR A CA 1
ATOM 781 C C . TYR A 1 96 ? -29.641 -2.689 52.063 1.00 97.12 96 TYR A C 1
ATOM 783 O O . TYR A 1 96 ? -29.120 -2.815 50.958 1.00 97.12 96 TYR A O 1
ATOM 791 N N . GLN A 1 97 ? -30.922 -2.340 52.210 1.00 97.62 97 GLN A N 1
ATOM 792 C CA . GLN A 1 97 ? -31.811 -2.047 51.079 1.00 97.62 97 GLN A CA 1
ATOM 793 C C . GLN A 1 97 ? -31.317 -0.832 50.276 1.00 97.62 97 GLN A C 1
ATOM 795 O O . GLN A 1 97 ? -31.083 -0.950 49.076 1.00 97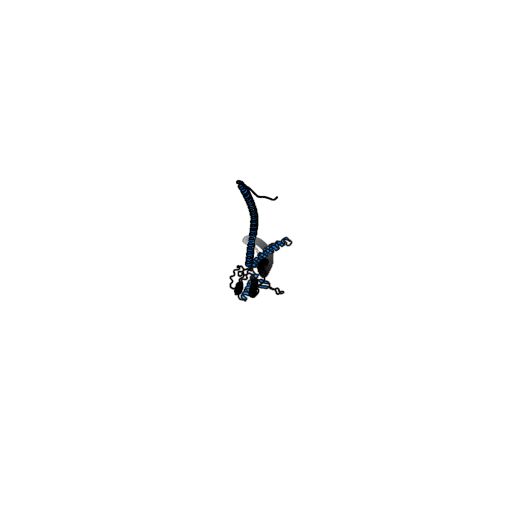.62 97 GLN A O 1
ATOM 800 N N . GLU A 1 98 ? -31.050 0.299 50.938 1.00 97.44 98 GLU A N 1
ATOM 801 C CA . GLU A 1 98 ? -30.537 1.527 50.305 1.00 97.44 98 GLU A CA 1
ATOM 802 C C . GLU A 1 98 ? -29.212 1.290 49.557 1.00 97.44 98 GLU A C 1
ATOM 804 O O . GLU A 1 98 ? -28.979 1.826 48.471 1.00 97.44 98 GLU A O 1
ATOM 809 N N . THR A 1 99 ? -28.320 0.464 50.119 1.00 97.06 99 THR A N 1
ATOM 810 C CA . THR A 1 99 ? -27.045 0.128 49.464 1.00 97.06 99 THR A CA 1
ATOM 811 C C . THR A 1 99 ? -27.199 -0.888 48.331 1.00 97.06 99 THR A C 1
ATOM 813 O O . THR A 1 99 ? -26.459 -0.785 47.351 1.00 97.06 99 THR A O 1
ATOM 816 N N . ALA A 1 100 ? -28.171 -1.802 48.397 1.00 97.38 100 ALA A N 1
ATOM 817 C CA . ALA A 1 100 ? -28.513 -2.711 47.303 1.00 97.38 100 ALA A CA 1
ATOM 818 C C . ALA A 1 100 ? -29.176 -1.978 46.123 1.00 97.38 100 ALA A C 1
ATOM 820 O O . ALA A 1 100 ? -28.804 -2.209 44.972 1.00 97.38 100 ALA A O 1
ATOM 821 N N . GLU A 1 101 ? -30.092 -1.044 46.384 1.00 97.50 101 GLU A N 1
ATOM 822 C CA . GLU A 1 101 ? -30.723 -0.203 45.358 1.00 97.50 101 GLU A CA 1
ATOM 823 C C . GLU A 1 101 ? -29.682 0.680 44.659 1.00 97.50 101 GLU A C 1
ATOM 825 O O . GLU A 1 101 ? -29.541 0.626 43.437 1.00 97.50 101 GLU A O 1
ATOM 830 N N . LYS A 1 102 ? -28.831 1.368 45.428 1.00 97.75 102 LYS A N 1
ATOM 831 C CA . LYS A 1 102 ? -27.717 2.167 44.894 1.00 97.75 102 LYS A CA 1
ATOM 832 C C . LYS A 1 102 ? -26.664 1.338 44.143 1.00 97.75 102 LYS A C 1
ATOM 834 O O . LYS A 1 102 ? -25.947 1.869 43.293 1.00 97.75 102 LYS A O 1
ATOM 839 N N . ALA A 1 103 ? -26.532 0.045 44.445 1.00 97.25 103 ALA A N 1
ATOM 840 C CA . ALA A 1 103 ? -25.704 -0.878 43.668 1.00 97.25 103 ALA A CA 1
ATOM 841 C C . ALA A 1 103 ? -26.392 -1.294 42.355 1.00 97.25 103 ALA A C 1
ATOM 843 O O . ALA A 1 103 ? -25.737 -1.330 41.315 1.00 97.25 103 ALA A O 1
ATOM 844 N N . LYS A 1 104 ? -27.709 -1.537 42.380 1.00 97.88 104 LYS A N 1
ATOM 845 C CA . LYS A 1 104 ? -28.533 -1.864 41.206 1.00 97.88 104 LYS A CA 1
ATOM 846 C C . LYS A 1 104 ? -28.571 -0.718 40.188 1.00 97.88 104 LYS A C 1
ATOM 848 O O . LYS A 1 104 ? -28.395 -0.969 39.000 1.00 97.88 104 LYS A O 1
ATOM 853 N N . GLU A 1 105 ? -28.727 0.527 40.638 1.00 97.38 105 GLU A N 1
ATOM 854 C CA . GLU A 1 105 ? -28.653 1.723 39.780 1.00 97.38 105 GLU A CA 1
ATOM 855 C C . GLU A 1 105 ? -27.298 1.829 39.066 1.00 97.38 105 GLU A C 1
ATOM 857 O O . GLU A 1 105 ? -27.235 2.001 37.848 1.00 97.38 105 GLU A O 1
ATOM 862 N N . LYS A 1 106 ? -26.199 1.662 39.816 1.00 97.69 106 LYS A N 1
ATOM 863 C CA . LYS A 1 106 ? -24.841 1.643 39.255 1.00 97.69 106 LYS A CA 1
ATOM 864 C C . LYS A 1 106 ? -24.644 0.504 38.260 1.00 97.69 106 LYS A C 1
ATOM 866 O O . LYS A 1 106 ? -23.998 0.716 37.239 1.00 97.69 106 LYS A O 1
ATOM 871 N N . PHE A 1 107 ? -25.183 -0.681 38.548 1.00 97.62 107 PHE A N 1
ATOM 872 C CA . PHE A 1 107 ? -25.102 -1.822 37.642 1.00 97.62 107 PHE A CA 1
ATOM 873 C C . PHE A 1 107 ? -25.815 -1.523 36.319 1.00 97.62 107 PHE A C 1
ATOM 875 O O . PHE A 1 107 ? -25.195 -1.658 35.272 1.00 97.62 107 PHE A O 1
ATOM 882 N N . ALA A 1 108 ? -27.049 -1.011 36.358 1.00 97.75 108 ALA A N 1
ATOM 883 C CA . ALA A 1 108 ? -27.798 -0.632 35.158 1.00 97.75 108 ALA A CA 1
ATOM 884 C C . ALA A 1 108 ? -27.090 0.462 34.331 1.00 97.75 108 ALA A C 1
ATOM 886 O O . ALA A 1 108 ? -27.061 0.397 33.102 1.00 97.75 108 ALA A O 1
ATOM 887 N N . ALA A 1 109 ? -26.460 1.444 34.988 1.00 97.75 109 ALA A N 1
ATOM 888 C CA . ALA A 1 109 ? -25.664 2.466 34.305 1.00 97.75 109 ALA A CA 1
ATOM 889 C C . ALA A 1 109 ? -24.415 1.880 33.613 1.00 97.75 109 ALA A C 1
ATOM 891 O O . ALA A 1 109 ? -24.116 2.237 32.474 1.00 97.75 109 ALA A O 1
ATOM 892 N N . VAL A 1 110 ? -23.702 0.959 34.273 1.00 97.94 110 VAL A N 1
ATOM 893 C CA . VAL A 1 110 ? -22.541 0.254 33.695 1.00 97.94 110 VAL A CA 1
ATOM 894 C C . VAL A 1 110 ? -22.962 -0.705 32.578 1.00 97.94 110 VAL A C 1
ATOM 896 O O . VAL A 1 110 ? -22.252 -0.829 31.584 1.00 97.94 110 VAL A O 1
ATOM 899 N N . GLU A 1 111 ? -24.118 -1.355 32.706 1.00 97.81 111 GLU A N 1
ATOM 900 C CA . GLU A 1 111 ? -24.673 -2.254 31.695 1.00 97.81 111 GLU A CA 1
ATOM 901 C C . GLU A 1 111 ? -25.018 -1.500 30.404 1.00 97.81 111 GLU A C 1
ATOM 903 O O . GLU A 1 111 ? -24.580 -1.921 29.336 1.00 97.81 111 GLU A O 1
ATOM 908 N N . LYS A 1 112 ? -25.650 -0.321 30.498 1.00 97.88 112 LYS A N 1
ATOM 909 C CA . LYS A 1 112 ? -25.888 0.552 29.336 1.00 97.88 112 LYS A CA 1
ATOM 910 C C . LYS A 1 112 ? -24.588 0.973 28.637 1.00 97.88 112 LYS A C 1
ATOM 912 O O . LYS A 1 112 ? -24.483 0.850 27.421 1.00 97.88 112 LYS A O 1
ATOM 917 N N . VAL A 1 113 ? -23.574 1.410 29.392 1.00 98.00 113 VAL A N 1
ATOM 918 C CA . VAL A 1 113 ? -22.261 1.781 28.819 1.00 98.00 113 VAL A CA 1
ATOM 919 C C . VAL A 1 113 ? -21.569 0.570 28.176 1.00 98.00 113 VAL A C 1
ATOM 921 O O . VAL A 1 113 ? -20.902 0.699 27.152 1.00 98.00 113 VAL A O 1
ATOM 924 N N . ARG A 1 114 ? -21.752 -0.634 28.732 1.00 97.81 114 ARG A N 1
ATOM 925 C CA . ARG A 1 114 ? -21.272 -1.888 28.135 1.00 97.81 114 ARG A CA 1
ATOM 926 C C . ARG A 1 114 ? -21.989 -2.209 26.819 1.00 97.81 114 ARG A C 1
ATOM 928 O O . ARG A 1 114 ? -21.321 -2.654 25.891 1.00 97.81 114 ARG A O 1
ATOM 935 N N . GLU A 1 115 ? -23.299 -2.001 26.719 1.00 97.88 115 GLU A N 1
ATOM 936 C CA . GLU A 1 115 ? -24.048 -2.176 25.464 1.00 97.88 115 GLU A CA 1
ATOM 937 C C . GLU A 1 115 ? -23.591 -1.180 24.390 1.00 97.88 115 GLU A C 1
ATOM 939 O O . GLU A 1 115 ? -23.301 -1.585 23.263 1.00 97.88 115 GLU A O 1
ATOM 944 N N . GLU A 1 116 ? -23.424 0.095 24.753 1.00 98.00 116 GLU A N 1
ATOM 945 C CA . GLU A 1 116 ? -22.891 1.145 23.873 1.00 98.00 116 GLU A CA 1
ATOM 946 C C . GLU A 1 116 ? -21.492 0.777 23.342 1.00 98.00 116 GLU A C 1
ATOM 948 O O . GLU A 1 116 ? -21.274 0.759 22.130 1.00 98.00 116 GLU A O 1
ATOM 953 N N . LEU A 1 117 ? -20.576 0.350 24.220 1.00 97.94 117 LEU A N 1
ATOM 954 C CA . LEU A 1 117 ? -19.232 -0.105 23.836 1.00 97.94 117 LEU A CA 1
ATOM 955 C C . LEU A 1 117 ? -19.231 -1.381 22.973 1.00 97.94 117 LEU A C 1
ATOM 957 O O . LEU A 1 117 ? -18.354 -1.544 22.124 1.00 97.94 117 LEU A O 1
ATOM 961 N N . ILE A 1 118 ? -20.187 -2.299 23.160 1.00 98.00 118 ILE A N 1
ATOM 962 C CA . ILE A 1 118 ? -20.333 -3.493 22.308 1.00 98.00 118 ILE A CA 1
ATOM 963 C C . ILE A 1 118 ? -20.761 -3.088 20.890 1.00 98.00 118 ILE A C 1
ATOM 965 O O . ILE A 1 118 ? -20.211 -3.606 19.911 1.00 98.00 118 ILE A O 1
ATOM 969 N N . LEU A 1 119 ? -21.695 -2.139 20.771 1.00 97.62 119 LEU A N 1
ATOM 970 C CA . LEU A 1 119 ? -22.136 -1.600 19.486 1.00 97.62 119 LEU A CA 1
ATOM 971 C C . LEU A 1 119 ? -20.987 -0.873 18.772 1.00 97.62 119 LEU A C 1
ATOM 973 O O . LEU A 1 119 ? -20.691 -1.210 17.623 1.00 97.62 119 LEU A O 1
ATOM 977 N N . GLU A 1 120 ? -20.272 0.023 19.458 1.00 97.88 120 GLU A N 1
ATOM 978 C CA . GLU A 1 120 ? -19.083 0.698 18.916 1.00 97.88 120 GLU A CA 1
ATOM 979 C C . GLU A 1 120 ? -18.002 -0.294 18.466 1.00 97.88 120 GLU A C 1
ATOM 981 O O . GLU A 1 120 ? -17.489 -0.190 17.351 1.00 97.88 120 GLU A O 1
ATOM 986 N N . ASN A 1 121 ? -17.686 -1.310 19.278 1.00 97.44 121 ASN A N 1
ATOM 987 C CA . ASN A 1 121 ? -16.696 -2.327 18.916 1.00 97.44 121 ASN A CA 1
ATOM 988 C C . ASN A 1 121 ? -17.098 -3.087 17.640 1.00 97.44 121 ASN A C 1
ATOM 990 O O . ASN A 1 121 ? -16.266 -3.298 16.753 1.00 97.44 121 ASN A O 1
ATOM 994 N N . SER A 1 122 ? -18.381 -3.444 17.507 1.00 97.44 122 SER A N 1
ATOM 995 C CA . SER A 1 122 ? -18.906 -4.093 16.300 1.00 97.44 122 SER A CA 1
ATOM 996 C C . SER A 1 122 ? -18.815 -3.187 15.062 1.00 97.44 122 SER A C 1
ATOM 998 O O . SER A 1 122 ? -18.433 -3.650 13.983 1.00 97.44 122 SER A O 1
ATOM 1000 N N . HIS A 1 123 ? -19.066 -1.885 15.230 1.00 97.81 123 HIS A N 1
ATOM 1001 C CA . HIS A 1 123 ? -18.982 -0.875 14.179 1.00 97.81 123 HIS A CA 1
ATOM 1002 C C . HIS A 1 123 ? -17.535 -0.660 13.708 1.00 97.81 123 HIS A C 1
ATOM 1004 O O . HIS A 1 123 ? -17.252 -0.794 12.515 1.00 97.81 123 HIS A O 1
ATOM 1010 N N . PHE A 1 124 ? -16.592 -0.439 14.632 1.00 97.44 124 PHE A N 1
ATOM 1011 C CA . PHE A 1 124 ? -15.169 -0.304 14.305 1.00 97.44 124 PHE A CA 1
ATOM 1012 C C . PHE A 1 124 ? -14.596 -1.573 13.665 1.00 97.44 124 PHE A C 1
ATOM 1014 O O . PHE A 1 124 ? -13.827 -1.482 12.708 1.00 97.44 124 PHE A O 1
ATOM 1021 N N . LYS A 1 125 ? -15.011 -2.763 14.121 1.00 98.00 125 LYS A N 1
ATOM 1022 C CA . LYS A 1 125 ? -14.635 -4.039 13.494 1.00 98.00 125 LYS A CA 1
ATOM 1023 C C . LYS A 1 125 ? -15.153 -4.140 12.056 1.00 98.00 125 LYS A C 1
ATOM 1025 O O . LYS A 1 125 ? -14.404 -4.562 11.175 1.00 98.00 125 LYS A O 1
ATOM 1030 N N . SER A 1 126 ? -16.393 -3.718 11.802 1.00 97.56 126 SER A N 1
ATOM 1031 C CA . SER A 1 126 ? -16.955 -3.660 10.448 1.00 97.56 126 SER A CA 1
ATOM 1032 C C . SER A 1 126 ? -16.143 -2.720 9.551 1.00 97.56 126 SER A C 1
ATOM 1034 O O . SER A 1 126 ? -15.684 -3.148 8.492 1.00 97.56 126 SER A O 1
ATOM 1036 N N . ILE A 1 127 ? -15.888 -1.484 9.998 1.00 97.50 127 ILE A N 1
ATOM 1037 C CA . ILE A 1 127 ? -15.080 -0.499 9.259 1.00 97.50 127 ILE A CA 1
ATOM 1038 C C . ILE A 1 127 ? -13.684 -1.054 8.955 1.00 97.50 127 ILE A C 1
ATOM 1040 O O . ILE A 1 127 ? -13.271 -1.030 7.801 1.00 97.50 127 ILE A O 1
ATOM 1044 N N . LEU A 1 128 ? -12.987 -1.621 9.945 1.00 96.94 128 LEU A N 1
ATOM 1045 C CA . LEU A 1 128 ? -11.638 -2.167 9.767 1.00 96.94 128 LEU A CA 1
ATOM 1046 C C . LEU A 1 128 ? -11.592 -3.314 8.744 1.00 96.94 128 LEU A C 1
ATOM 1048 O O . LEU A 1 128 ? -10.658 -3.399 7.949 1.00 96.94 128 LEU A O 1
ATOM 1052 N N . THR A 1 129 ? -12.599 -4.194 8.724 1.00 96.06 129 THR A N 1
ATOM 1053 C CA . THR A 1 129 ? -12.665 -5.256 7.701 1.00 96.06 129 THR A CA 1
ATOM 1054 C C . THR A 1 129 ? -12.960 -4.714 6.301 1.00 96.06 129 THR A C 1
ATOM 1056 O O . THR A 1 129 ? -12.433 -5.247 5.323 1.00 96.06 129 THR A O 1
ATOM 1059 N N . GLN A 1 130 ? -13.739 -3.634 6.190 1.00 96.44 130 GLN A N 1
ATOM 1060 C CA . GLN A 1 130 ? -14.027 -2.979 4.916 1.00 96.44 130 GLN A CA 1
ATOM 1061 C C . GLN A 1 130 ? -12.814 -2.195 4.387 1.00 96.44 130 GLN A C 1
ATOM 1063 O O . GLN A 1 130 ? -12.441 -2.391 3.232 1.00 96.44 130 GLN A O 1
ATOM 1068 N N . THR A 1 131 ? -12.123 -1.402 5.213 1.00 94.75 131 THR A N 1
ATOM 1069 C CA . THR A 1 131 ? -10.916 -0.674 4.778 1.00 94.75 131 THR A CA 1
ATOM 1070 C C . THR A 1 131 ? -9.769 -1.624 4.432 1.00 94.75 131 THR A C 1
ATOM 1072 O O . THR A 1 131 ? -9.080 -1.417 3.437 1.00 94.75 131 THR A O 1
ATOM 1075 N N . GLN A 1 132 ? -9.600 -2.738 5.156 1.00 93.69 132 GLN A N 1
ATOM 1076 C CA . GLN A 1 132 ? -8.622 -3.772 4.791 1.00 93.69 132 GLN A CA 1
ATOM 1077 C C . GLN A 1 132 ? -8.939 -4.419 3.427 1.00 93.69 132 GLN A C 1
ATOM 1079 O O . GLN A 1 132 ? -8.028 -4.732 2.652 1.00 93.69 132 GLN A O 1
ATOM 1084 N N . LYS A 1 133 ? -10.224 -4.597 3.096 1.00 94.56 133 LYS A N 1
ATOM 1085 C CA . LYS A 1 133 ? -10.676 -5.071 1.778 1.00 94.56 133 LYS A CA 1
ATOM 1086 C C . LYS A 1 133 ? -10.436 -4.023 0.684 1.00 94.56 133 LYS A C 1
ATOM 1088 O O . LYS A 1 133 ? -9.998 -4.372 -0.411 1.00 94.56 133 LYS A O 1
ATOM 1093 N N . GLU A 1 134 ? -10.666 -2.747 0.968 1.00 94.25 134 GLU A N 1
ATOM 1094 C CA . GLU A 1 134 ? -10.374 -1.637 0.051 1.00 94.25 134 GLU A CA 1
ATOM 1095 C C . GLU A 1 134 ? -8.868 -1.517 -0.221 1.00 94.25 134 GLU A C 1
ATOM 1097 O O . GLU A 1 134 ? -8.458 -1.495 -1.378 1.00 94.25 134 GLU A O 1
ATOM 1102 N N . HIS A 1 135 ? -8.018 -1.566 0.809 1.00 92.19 135 HIS A N 1
ATOM 1103 C CA . HIS A 1 135 ? -6.561 -1.548 0.647 1.00 92.19 135 HIS A CA 1
ATOM 1104 C C . HIS A 1 135 ? -6.031 -2.746 -0.153 1.00 92.19 135 HIS A C 1
ATOM 1106 O O . HIS A 1 135 ? -5.179 -2.568 -1.022 1.00 92.19 135 HIS A O 1
ATOM 1112 N N . THR A 1 136 ? -6.534 -3.960 0.094 1.00 92.75 136 THR A N 1
ATOM 1113 C CA . THR A 1 136 ? -6.086 -5.162 -0.637 1.00 92.75 136 THR A CA 1
ATOM 1114 C C . THR A 1 136 ? -6.584 -5.197 -2.084 1.00 92.75 136 THR A C 1
ATOM 1116 O O . THR A 1 136 ? -5.822 -5.567 -2.978 1.00 92.75 136 THR A O 1
ATOM 1119 N N . THR A 1 137 ? -7.814 -4.751 -2.356 1.00 94.38 137 THR A N 1
ATOM 1120 C CA . THR A 1 137 ? -8.317 -4.620 -3.738 1.00 94.38 137 THR A CA 1
ATOM 1121 C C . THR A 1 137 ? -7.613 -3.501 -4.510 1.00 94.38 137 THR A C 1
ATOM 1123 O O . THR A 1 137 ? -7.271 -3.697 -5.678 1.00 94.38 137 THR A O 1
ATOM 1126 N N . LEU A 1 138 ? -7.308 -2.370 -3.864 1.00 94.56 138 LEU A N 1
ATOM 1127 C CA . LEU A 1 138 ? -6.536 -1.280 -4.461 1.00 94.56 138 LEU A CA 1
ATOM 1128 C C . LEU A 1 138 ? -5.080 -1.689 -4.727 1.00 94.56 138 LEU A C 1
ATOM 1130 O O . LEU A 1 138 ? -4.573 -1.406 -5.810 1.00 94.56 138 LEU A O 1
ATOM 1134 N N . LEU A 1 139 ? -4.425 -2.418 -3.813 1.00 95.25 139 LEU A N 1
ATOM 1135 C CA . LEU A 1 139 ? -3.087 -2.974 -4.051 1.00 95.25 139 LEU A CA 1
ATOM 1136 C C . LEU A 1 139 ? -3.078 -3.918 -5.261 1.00 95.25 139 LEU A C 1
ATOM 1138 O O . LEU A 1 139 ? -2.219 -3.777 -6.129 1.00 95.25 139 LEU A O 1
ATOM 1142 N N . ALA A 1 140 ? -4.056 -4.823 -5.371 1.00 94.75 140 ALA A N 1
ATOM 1143 C CA . ALA A 1 140 ? -4.171 -5.718 -6.521 1.00 94.75 140 ALA A CA 1
ATOM 1144 C C . ALA A 1 140 ? -4.387 -4.948 -7.842 1.00 94.75 140 ALA A C 1
ATOM 1146 O O . ALA A 1 140 ? -3.759 -5.268 -8.854 1.00 94.75 140 ALA A O 1
ATOM 1147 N N . ALA A 1 141 ? -5.206 -3.889 -7.834 1.00 95.00 141 ALA A N 1
ATOM 1148 C CA . ALA A 1 141 ? -5.384 -3.007 -8.988 1.00 95.00 141 ALA A CA 1
ATOM 1149 C C . ALA A 1 141 ? -4.088 -2.256 -9.352 1.00 95.00 141 ALA A C 1
ATOM 1151 O O . ALA A 1 141 ? -3.708 -2.212 -10.524 1.00 95.00 141 ALA A O 1
ATOM 1152 N N . CYS A 1 142 ? -3.360 -1.725 -8.367 1.00 94.06 142 CYS A N 1
ATOM 1153 C CA . CYS A 1 142 ? -2.058 -1.093 -8.580 1.00 94.06 142 CYS A CA 1
ATOM 1154 C C . CYS A 1 142 ? -1.000 -2.082 -9.093 1.00 94.06 142 CYS A C 1
ATOM 1156 O O . CYS A 1 142 ? -0.199 -1.708 -9.945 1.00 94.06 142 CYS A O 1
ATOM 1158 N N . ALA A 1 143 ? -1.015 -3.338 -8.645 1.00 92.75 143 ALA A N 1
ATOM 1159 C CA . ALA A 1 143 ? -0.121 -4.397 -9.112 1.00 92.75 143 ALA A CA 1
ATOM 1160 C C . ALA A 1 143 ? -0.394 -4.805 -10.572 1.00 92.75 143 ALA A C 1
ATOM 1162 O O . ALA A 1 143 ? 0.552 -4.996 -11.342 1.00 92.75 143 ALA A O 1
ATOM 1163 N N . LEU A 1 144 ? -1.668 -4.866 -10.989 1.00 92.19 144 LEU A N 1
ATOM 1164 C CA . LEU A 1 144 ? -2.046 -5.013 -12.402 1.00 92.19 144 LEU A CA 1
ATOM 1165 C C . LEU A 1 144 ? -1.581 -3.808 -13.233 1.00 92.19 144 LEU A C 1
ATOM 1167 O O . LEU A 1 144 ? -0.960 -3.982 -14.282 1.00 92.19 144 LEU A O 1
ATOM 1171 N N . MET A 1 145 ? -1.842 -2.587 -12.755 1.00 91.81 145 MET A N 1
ATOM 1172 C CA . MET A 1 145 ? -1.480 -1.354 -13.461 1.00 91.81 145 MET A CA 1
ATOM 1173 C C . MET A 1 145 ? 0.035 -1.173 -13.589 1.00 91.81 145 MET A C 1
ATOM 1175 O O . MET A 1 145 ? 0.505 -0.841 -14.672 1.00 91.81 145 MET A O 1
ATOM 1179 N N . ALA A 1 146 ? 0.811 -1.445 -12.538 1.00 91.00 146 ALA A N 1
ATOM 1180 C CA . ALA A 1 146 ? 2.272 -1.459 -12.587 1.00 91.00 146 ALA A CA 1
ATOM 1181 C C . ALA A 1 146 ? 2.781 -2.520 -13.575 1.00 91.00 146 ALA A C 1
ATOM 1183 O O . ALA A 1 146 ? 3.583 -2.208 -14.458 1.00 91.00 146 ALA A O 1
ATOM 1184 N N . GLY A 1 147 ? 2.235 -3.738 -13.486 1.00 88.44 147 GLY A N 1
ATOM 1185 C CA . GLY A 1 147 ? 2.553 -4.857 -14.368 1.00 88.44 147 GLY A CA 1
ATOM 1186 C C . GLY A 1 147 ? 2.239 -4.619 -15.848 1.00 88.44 147 GLY A C 1
ATOM 1187 O O . GLY A 1 147 ? 2.860 -5.250 -16.698 1.00 88.44 147 GLY A O 1
ATOM 1188 N N . ALA A 1 148 ? 1.315 -3.712 -16.175 1.00 87.88 148 ALA A N 1
ATOM 1189 C CA . ALA A 1 148 ? 1.027 -3.285 -17.545 1.00 87.88 148 ALA A CA 1
ATOM 1190 C C . ALA A 1 148 ? 1.849 -2.049 -17.967 1.00 87.88 148 ALA A C 1
ATOM 1192 O O . ALA A 1 148 ? 2.427 -2.014 -19.055 1.00 87.88 148 ALA A O 1
ATOM 1193 N N . LEU A 1 149 ? 1.910 -1.024 -17.111 1.00 88.81 149 LEU A N 1
ATOM 1194 C CA . LEU A 1 149 ? 2.484 0.284 -17.429 1.00 88.81 149 LEU A CA 1
ATOM 1195 C C . LEU A 1 149 ? 4.014 0.268 -17.459 1.00 88.81 149 LEU A C 1
ATOM 1197 O O . LEU A 1 149 ? 4.605 0.834 -18.378 1.00 88.81 149 LEU A O 1
ATOM 1201 N N . TYR A 1 150 ? 4.671 -0.374 -16.489 1.00 87.81 150 TYR A N 1
ATOM 1202 C CA . TYR A 1 150 ? 6.132 -0.344 -16.398 1.00 87.81 150 TYR A CA 1
ATOM 1203 C C . TYR A 1 150 ? 6.826 -1.073 -17.574 1.00 87.81 150 TYR A C 1
ATOM 1205 O O . TYR A 1 150 ? 7.765 -0.507 -18.147 1.00 87.81 150 TYR A O 1
ATOM 1213 N N . PRO A 1 151 ? 6.357 -2.248 -18.049 1.00 81.75 151 PRO A N 1
ATOM 1214 C CA . PRO A 1 151 ? 6.881 -2.868 -19.271 1.00 81.75 151 PRO A CA 1
ATOM 1215 C C . PRO A 1 151 ? 6.658 -2.037 -20.542 1.00 81.75 151 PRO A C 1
ATOM 1217 O O . PRO A 1 151 ? 7.462 -2.110 -21.469 1.00 81.75 151 PRO A O 1
ATOM 1220 N N . LEU A 1 152 ? 5.586 -1.241 -20.619 1.00 83.38 152 LEU A N 1
ATOM 1221 C CA . LEU A 1 152 ? 5.367 -0.314 -21.737 1.00 83.38 152 LEU A CA 1
ATOM 1222 C C . LEU A 1 152 ? 6.301 0.903 -21.650 1.00 83.38 152 LEU A C 1
ATOM 1224 O O . LEU A 1 152 ? 6.909 1.280 -22.652 1.00 83.38 152 LEU A O 1
ATOM 1228 N N . TYR A 1 153 ? 6.465 1.476 -20.456 1.00 85.38 153 TYR A N 1
ATOM 1229 C CA . TYR A 1 153 ? 7.367 2.598 -20.191 1.00 85.38 153 TYR A CA 1
ATOM 1230 C C . TYR A 1 153 ? 8.829 2.246 -20.490 1.00 85.38 153 TYR A C 1
ATOM 1232 O O . TYR A 1 153 ? 9.458 2.907 -21.311 1.00 85.38 153 TYR A O 1
ATOM 1240 N N . SER A 1 154 ? 9.351 1.163 -19.910 1.00 82.00 154 SER A N 1
ATOM 1241 C CA . SER A 1 154 ? 10.741 0.719 -20.112 1.00 82.00 154 SER A CA 1
ATOM 1242 C C . SER A 1 154 ? 11.058 0.419 -21.586 1.00 82.00 154 SER A C 1
ATOM 1244 O O . SER A 1 154 ? 12.088 0.862 -22.100 1.00 82.00 154 SER A O 1
ATOM 1246 N N . ARG A 1 155 ? 10.139 -0.237 -22.314 1.00 78.44 155 ARG A N 1
ATOM 1247 C CA . ARG A 1 155 ? 10.236 -0.417 -23.777 1.00 78.44 155 ARG A CA 1
ATOM 1248 C C . ARG A 1 155 ? 10.223 0.918 -24.528 1.00 78.44 155 ARG A C 1
ATOM 1250 O O . ARG A 1 155 ? 11.014 1.087 -25.453 1.00 78.44 155 ARG A O 1
ATOM 1257 N N . SER A 1 156 ? 9.370 1.866 -24.132 1.00 83.62 156 SER A N 1
ATOM 1258 C CA . SER A 1 156 ? 9.298 3.210 -24.726 1.00 83.62 156 SER A CA 1
ATOM 1259 C C . SER A 1 156 ? 10.599 3.997 -24.526 1.00 83.62 156 SER A C 1
ATOM 1261 O O . SER A 1 156 ? 11.149 4.528 -25.491 1.00 83.62 156 SER A O 1
ATOM 1263 N N . CYS A 1 157 ? 11.167 3.987 -23.316 1.00 82.81 157 CYS A N 1
ATOM 1264 C CA . CYS A 1 157 ? 12.470 4.583 -23.016 1.00 82.81 157 CYS A CA 1
ATOM 1265 C C . CYS A 1 157 ? 13.583 3.968 -23.878 1.00 82.81 157 CYS A C 1
ATOM 1267 O O . CYS A 1 157 ? 14.304 4.695 -24.561 1.00 82.81 157 CYS A O 1
ATOM 1269 N N . ALA A 1 158 ? 13.674 2.635 -23.930 1.00 79.19 158 ALA A N 1
ATOM 1270 C CA . ALA A 1 158 ? 14.680 1.937 -24.732 1.00 79.19 158 ALA A CA 1
ATOM 1271 C C . ALA A 1 158 ? 14.535 2.200 -26.246 1.00 79.19 158 ALA A C 1
ATOM 1273 O O . ALA A 1 158 ? 15.540 2.286 -26.958 1.00 79.19 158 ALA A O 1
ATOM 1274 N N . LEU A 1 159 ? 13.304 2.359 -26.745 1.00 80.56 159 LEU A N 1
ATOM 1275 C CA . LEU A 1 159 ? 13.025 2.774 -28.123 1.00 80.56 159 LEU A CA 1
ATOM 1276 C C . LEU A 1 159 ? 13.377 4.248 -28.370 1.00 80.56 159 LEU A C 1
ATOM 1278 O O . LEU A 1 159 ? 13.910 4.553 -29.435 1.00 80.56 159 LEU A O 1
ATOM 1282 N N . SER A 1 160 ? 13.156 5.146 -27.402 1.00 82.00 160 SER A N 1
ATOM 1283 C CA . SER A 1 160 ? 13.594 6.546 -27.481 1.00 82.00 160 SER A CA 1
ATOM 1284 C C . SER A 1 160 ? 15.112 6.625 -27.616 1.00 82.00 160 SER A C 1
ATOM 1286 O O . SER A 1 160 ? 15.601 7.162 -28.603 1.00 82.00 160 SER A O 1
ATOM 1288 N N . THR A 1 161 ? 15.873 5.997 -26.715 1.00 77.62 161 THR A N 1
ATOM 1289 C CA . THR A 1 161 ? 17.345 5.999 -26.783 1.00 77.62 161 THR A CA 1
ATOM 1290 C C . THR A 1 161 ? 17.864 5.409 -28.101 1.00 77.62 161 THR A C 1
ATOM 1292 O O . THR A 1 161 ? 18.837 5.910 -28.666 1.00 77.62 161 THR A O 1
ATOM 1295 N N . GLN A 1 162 ? 17.200 4.380 -28.645 1.00 77.06 162 GLN A N 1
ATOM 1296 C CA . GLN A 1 162 ? 17.539 3.829 -29.962 1.00 77.06 162 GLN A CA 1
ATOM 1297 C C . GLN A 1 162 ? 17.195 4.779 -31.119 1.00 77.06 162 GLN A C 1
ATOM 1299 O O . GLN A 1 162 ? 18.003 4.898 -32.039 1.00 77.06 162 GLN A O 1
ATOM 1304 N N . ARG A 1 163 ? 16.049 5.475 -31.080 1.00 84.69 163 ARG A N 1
ATOM 1305 C CA . ARG A 1 163 ? 15.697 6.541 -32.036 1.00 84.69 163 ARG A CA 1
ATOM 1306 C C . ARG A 1 163 ? 16.750 7.642 -32.014 1.00 84.69 163 ARG A C 1
ATOM 1308 O O . ARG A 1 163 ? 17.226 8.027 -33.073 1.00 84.69 163 ARG A O 1
ATOM 1315 N N . ASP A 1 164 ? 17.123 8.115 -30.832 1.00 80.69 164 ASP A N 1
ATOM 1316 C CA . ASP A 1 164 ? 18.006 9.270 -30.664 1.00 80.69 164 ASP A CA 1
ATOM 1317 C C . ASP A 1 164 ? 19.426 8.960 -31.165 1.00 80.69 164 ASP A C 1
ATOM 1319 O O . ASP A 1 164 ? 19.995 9.733 -31.935 1.00 80.69 164 ASP A O 1
ATOM 1323 N N . PHE A 1 165 ? 19.942 7.760 -30.870 1.00 79.00 165 PHE A N 1
ATOM 1324 C CA . PHE A 1 165 ? 21.177 7.253 -31.479 1.00 79.00 165 PHE A CA 1
ATOM 1325 C C . PHE A 1 165 ? 21.074 7.112 -33.010 1.00 79.00 165 PHE A C 1
ATOM 1327 O O . PHE A 1 165 ? 21.996 7.479 -33.735 1.00 79.00 165 PHE A O 1
ATOM 1334 N N . LEU A 1 166 ? 19.963 6.588 -33.539 1.00 78.69 166 LEU A N 1
ATOM 1335 C CA . LEU A 1 166 ? 19.778 6.458 -34.990 1.00 78.69 166 LEU A CA 1
ATOM 1336 C C . LEU A 1 166 ? 19.646 7.820 -35.690 1.00 78.69 166 LEU A C 1
ATOM 1338 O O . LEU A 1 166 ? 20.110 7.955 -36.822 1.00 78.69 166 LEU A O 1
ATOM 1342 N N . GLN A 1 167 ? 19.067 8.821 -35.025 1.00 82.12 167 GLN A N 1
ATOM 1343 C CA . GLN A 1 167 ? 18.948 10.186 -35.530 1.00 82.12 167 GLN A CA 1
ATOM 1344 C C . GLN A 1 167 ? 20.318 10.872 -35.603 1.00 82.12 167 GLN A C 1
ATOM 1346 O O . GLN A 1 167 ? 20.638 11.457 -36.634 1.00 82.12 167 GLN A O 1
ATOM 1351 N N . ASP A 1 168 ? 21.156 10.742 -34.570 1.00 79.62 168 ASP A N 1
ATOM 1352 C CA . ASP A 1 168 ? 22.551 11.209 -34.588 1.00 79.62 168 ASP A CA 1
ATOM 1353 C C . ASP A 1 168 ? 23.351 10.605 -35.762 1.00 79.62 168 ASP A C 1
ATOM 1355 O O . ASP A 1 168 ? 23.986 11.318 -36.546 1.00 79.62 168 ASP A O 1
ATOM 1359 N N . GLN A 1 169 ? 23.251 9.286 -35.946 1.00 77.50 169 GLN A N 1
ATOM 1360 C CA . GLN A 1 169 ? 23.932 8.585 -37.034 1.00 77.50 169 GLN A CA 1
ATOM 1361 C C . GLN A 1 169 ? 23.395 8.985 -38.421 1.00 77.50 169 GLN A C 1
ATOM 1363 O O . GLN A 1 169 ? 24.170 9.079 -39.377 1.00 77.50 169 GLN A O 1
ATOM 1368 N N . ALA A 1 170 ? 22.093 9.262 -38.546 1.00 77.12 170 ALA A N 1
ATOM 1369 C CA . ALA A 1 170 ? 21.487 9.780 -39.774 1.00 77.12 170 ALA A CA 1
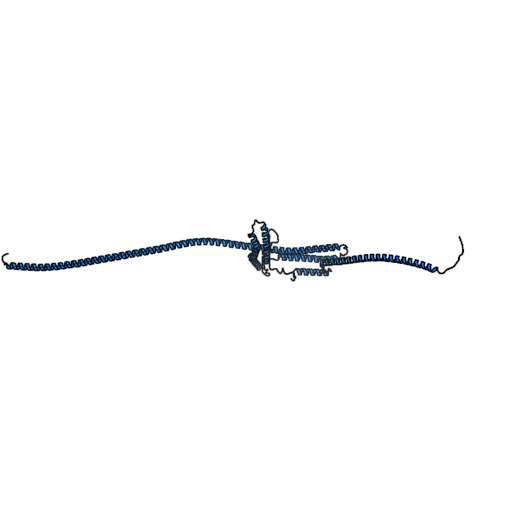ATOM 1370 C C . ALA A 1 170 ? 21.942 11.218 -40.083 1.00 77.12 170 ALA A C 1
ATOM 1372 O O . ALA A 1 170 ? 22.314 11.506 -41.222 1.00 77.12 170 ALA A O 1
ATOM 1373 N N . ASN A 1 171 ? 21.991 12.091 -39.072 1.00 83.50 171 ASN A N 1
ATOM 1374 C CA . ASN A 1 171 ? 22.487 13.464 -39.192 1.00 83.50 171 ASN A CA 1
ATOM 1375 C C . ASN A 1 171 ? 23.956 13.469 -39.644 1.00 83.50 171 ASN A C 1
ATOM 1377 O O . ASN A 1 171 ? 24.305 14.117 -40.631 1.00 83.50 171 ASN A O 1
ATOM 1381 N N . THR A 1 172 ? 24.800 12.669 -38.983 1.00 80.88 172 THR A N 1
ATOM 1382 C CA . THR A 1 172 ? 26.217 12.490 -39.335 1.00 80.88 172 THR A CA 1
ATOM 1383 C C . THR A 1 172 ? 26.380 11.968 -40.767 1.00 80.88 172 THR A C 1
ATOM 1385 O O . THR A 1 172 ? 27.261 12.424 -41.502 1.00 80.88 172 THR A O 1
ATOM 1388 N N . TYR A 1 173 ? 25.518 11.044 -41.207 1.00 80.25 173 TYR A N 1
ATOM 1389 C CA . TYR A 1 173 ? 25.540 10.542 -42.580 1.00 80.25 173 TYR A CA 1
ATOM 1390 C C . TYR A 1 173 ? 25.150 11.606 -43.616 1.00 80.25 173 TYR A C 1
ATOM 1392 O O . TYR A 1 173 ? 25.813 11.687 -44.649 1.00 80.25 173 TYR A O 1
ATOM 1400 N N . GLU A 1 174 ? 24.125 12.430 -43.373 1.00 82.69 174 GLU A N 1
ATOM 1401 C CA . GLU A 1 174 ? 23.746 13.502 -44.308 1.00 82.69 174 GLU A CA 1
ATOM 1402 C C . GLU A 1 174 ? 24.802 14.618 -44.380 1.00 82.69 174 GLU A C 1
ATOM 1404 O O . GLU A 1 174 ? 25.091 15.086 -45.483 1.00 82.69 174 GLU A O 1
ATOM 1409 N N . VAL A 1 175 ? 25.451 14.977 -43.263 1.00 83.25 175 VAL A N 1
ATOM 1410 C CA . VAL A 1 175 ? 26.606 15.900 -43.260 1.00 83.25 175 VAL A CA 1
ATOM 1411 C C . VAL A 1 175 ? 27.738 15.336 -44.121 1.00 83.25 175 VAL A C 1
ATOM 1413 O O . VAL A 1 175 ? 28.145 15.970 -45.094 1.00 83.25 175 VAL A O 1
ATOM 1416 N N . PHE A 1 176 ? 28.178 14.103 -43.854 1.00 79.31 176 PHE A N 1
ATOM 1417 C CA . PHE A 1 176 ? 29.225 13.438 -44.636 1.00 79.31 176 PHE A CA 1
ATOM 1418 C C . PHE A 1 176 ? 28.863 13.311 -46.129 1.00 79.31 176 PHE A C 1
ATOM 1420 O O . PHE A 1 176 ? 29.679 13.550 -47.015 1.00 79.31 176 PHE A O 1
ATOM 1427 N N . LYS A 1 177 ? 27.612 12.968 -46.442 1.00 80.44 177 LYS A N 1
ATOM 1428 C CA . LYS A 1 177 ? 27.077 12.906 -47.812 1.00 80.44 177 LYS A CA 1
ATOM 1429 C C . LYS A 1 177 ? 27.100 14.278 -48.496 1.00 80.44 177 LYS A C 1
ATOM 1431 O O . LYS A 1 177 ? 27.309 14.334 -49.709 1.00 80.44 177 LYS A O 1
ATOM 1436 N N . GLN A 1 178 ? 26.920 15.370 -47.753 1.00 81.81 178 GLN A N 1
ATOM 1437 C CA . GLN A 1 178 ? 27.069 16.724 -48.278 1.00 81.81 178 GLN A CA 1
ATOM 1438 C C . GLN A 1 178 ? 28.541 17.087 -48.518 1.00 81.81 178 GLN A C 1
ATOM 1440 O O . GLN A 1 178 ? 28.840 17.620 -49.581 1.00 81.81 178 GLN A O 1
ATOM 1445 N N . GLU A 1 179 ? 29.472 16.712 -47.634 1.00 80.94 179 GLU A N 1
ATOM 1446 C CA . GLU A 1 179 ? 30.920 16.843 -47.891 1.00 80.94 179 GLU A CA 1
ATOM 1447 C C . GLU A 1 179 ? 31.335 16.096 -49.168 1.00 80.94 179 GLU A C 1
ATOM 1449 O O . GLU A 1 179 ? 32.036 16.653 -50.014 1.00 80.94 179 GLU A O 1
ATOM 1454 N N . VAL A 1 180 ? 30.850 14.857 -49.347 1.00 79.19 180 VAL A N 1
ATOM 1455 C CA . VAL A 1 180 ? 31.078 14.046 -50.557 1.00 79.19 180 VAL A CA 1
ATOM 1456 C C . VAL A 1 180 ? 30.572 14.779 -51.802 1.00 79.19 180 VAL A C 1
ATOM 1458 O O . VAL A 1 180 ? 31.272 14.808 -52.812 1.00 79.19 180 VAL A O 1
ATOM 1461 N N . ARG A 1 181 ? 29.376 15.388 -51.749 1.00 77.81 181 ARG A N 1
ATOM 1462 C CA . ARG A 1 181 ? 28.838 16.187 -52.862 1.00 77.81 181 ARG A CA 1
ATOM 1463 C C . ARG A 1 181 ? 29.710 17.405 -53.141 1.00 77.81 181 ARG A C 1
ATOM 1465 O O . ARG A 1 181 ? 30.095 17.576 -54.291 1.00 77.81 181 ARG A O 1
ATOM 1472 N N . THR A 1 182 ? 30.025 18.225 -52.140 1.00 79.69 182 THR A N 1
ATOM 1473 C CA . THR A 1 182 ? 30.832 19.445 -52.314 1.00 79.69 182 THR A CA 1
ATOM 1474 C C . THR A 1 182 ? 32.193 19.117 -52.923 1.00 79.69 182 THR A C 1
ATOM 1476 O O . THR A 1 182 ? 32.593 19.737 -53.905 1.00 79.69 182 THR A O 1
ATOM 1479 N N . LEU A 1 183 ? 32.860 18.076 -52.416 1.00 76.31 183 LEU A N 1
ATOM 1480 C CA . LEU A 1 183 ? 34.128 17.593 -52.957 1.00 76.31 183 LEU A CA 1
ATOM 1481 C C . LEU A 1 183 ? 33.986 17.040 -54.383 1.00 76.31 183 LEU A C 1
ATOM 1483 O O . LEU A 1 183 ? 34.866 17.257 -55.206 1.00 76.31 183 LEU A O 1
ATOM 1487 N N . SER A 1 184 ? 32.876 16.365 -54.699 1.00 74.31 184 SER A N 1
ATOM 1488 C CA . SER A 1 184 ? 32.601 15.890 -56.059 1.00 74.31 184 SER A CA 1
ATOM 1489 C C . SER A 1 184 ? 32.370 17.041 -57.039 1.00 74.31 184 SER A C 1
ATOM 1491 O O . SER A 1 184 ? 32.879 16.971 -58.147 1.00 74.31 184 SER A O 1
ATOM 1493 N N . HIS A 1 185 ? 31.647 18.101 -56.658 1.00 74.75 185 HIS A N 1
ATOM 1494 C CA . HIS A 1 185 ? 31.435 19.265 -57.532 1.00 74.75 185 HIS A CA 1
ATOM 1495 C C . HIS A 1 185 ? 32.743 20.044 -57.738 1.00 74.75 185 HIS A C 1
ATOM 1497 O O . HIS A 1 185 ? 33.039 20.443 -58.856 1.00 74.75 185 HIS A O 1
ATOM 1503 N N . ALA A 1 186 ? 33.574 20.175 -56.698 1.00 69.94 186 ALA A N 1
ATOM 1504 C CA . ALA A 1 186 ? 34.887 20.824 -56.776 1.00 69.94 186 ALA A CA 1
ATOM 1505 C C . ALA A 1 186 ? 35.950 20.043 -57.586 1.00 69.94 186 ALA A C 1
ATOM 1507 O O . ALA A 1 186 ? 37.052 20.550 -57.781 1.00 69.94 186 ALA A O 1
ATOM 1508 N N . LEU A 1 187 ? 35.650 18.813 -58.023 1.00 68.38 187 LEU A N 1
ATOM 1509 C CA . LEU A 1 187 ? 36.550 17.943 -58.796 1.00 68.38 187 LEU A CA 1
ATOM 1510 C C . LEU A 1 187 ? 35.963 17.491 -60.148 1.00 68.38 187 LEU A C 1
ATOM 1512 O O . LEU A 1 187 ? 36.645 16.803 -60.905 1.00 68.38 187 LEU A O 1
ATOM 1516 N N . SER A 1 188 ? 34.704 17.823 -60.446 1.00 53.78 188 SER A N 1
ATOM 1517 C CA . SER A 1 188 ? 33.956 17.278 -61.587 1.00 53.78 188 SER A CA 1
ATOM 1518 C C . SER A 1 188 ? 34.018 18.193 -62.811 1.00 53.78 188 SER A C 1
ATOM 1520 O O . SER A 1 188 ? 32.998 18.741 -63.222 1.00 53.78 188 SER A O 1
ATOM 1522 N N . ASP A 1 189 ? 35.204 18.300 -63.406 1.00 49.97 189 ASP A N 1
ATOM 1523 C CA . ASP A 1 189 ? 35.424 18.989 -64.692 1.00 49.97 189 ASP A CA 1
ATOM 1524 C C . ASP A 1 189 ? 36.299 18.136 -65.644 1.00 49.97 189 ASP A C 1
ATOM 1526 O O . ASP A 1 189 ? 37.110 18.634 -66.420 1.00 49.97 189 ASP A O 1
ATOM 1530 N N . ILE A 1 190 ? 36.192 16.802 -65.522 1.00 48.31 190 ILE A N 1
ATOM 1531 C CA . ILE A 1 190 ? 36.963 15.800 -66.280 1.00 48.31 190 ILE A CA 1
ATOM 1532 C C . ILE A 1 190 ? 36.018 14.683 -66.759 1.00 48.31 190 ILE A C 1
ATOM 1534 O O . ILE A 1 190 ? 35.172 14.203 -66.005 1.00 48.31 190 ILE A O 1
ATOM 1538 N N . GLU A 1 191 ? 36.159 14.282 -68.023 1.00 42.56 191 GLU A N 1
ATOM 1539 C CA . GLU A 1 191 ? 35.201 13.453 -68.769 1.00 42.56 191 GLU A CA 1
ATOM 1540 C C . GLU A 1 191 ? 35.094 11.984 -68.291 1.00 42.56 191 GLU A C 1
ATOM 1542 O O . GLU A 1 191 ? 36.098 11.286 -68.149 1.00 42.56 191 GLU A O 1
ATOM 1547 N N . GLU A 1 192 ? 33.868 11.449 -68.163 1.00 41.09 192 GLU A N 1
ATOM 1548 C CA . GLU A 1 192 ? 33.633 9.997 -68.031 1.00 41.09 192 GLU A CA 1
ATOM 1549 C C . GLU A 1 192 ? 33.455 9.317 -69.404 1.00 41.09 192 GLU A C 1
ATOM 1551 O O . GLU A 1 192 ? 32.342 9.212 -69.926 1.00 41.09 192 GLU A O 1
ATOM 1556 N N . LYS A 1 193 ? 34.540 8.754 -69.953 1.00 45.81 193 LYS A N 1
ATOM 1557 C CA . LYS A 1 193 ? 34.508 7.696 -70.988 1.00 45.81 193 LYS A CA 1
ATOM 1558 C C . LYS A 1 193 ? 35.498 6.571 -70.641 1.00 45.81 193 LYS A C 1
ATOM 1560 O O . LYS A 1 193 ? 36.265 6.690 -69.694 1.00 45.81 193 LYS A O 1
ATOM 1565 N N . GLU A 1 194 ? 35.423 5.454 -71.369 1.00 48.91 194 GLU A N 1
ATOM 1566 C CA . GLU A 1 194 ? 36.313 4.280 -71.265 1.00 48.91 194 GLU A CA 1
ATOM 1567 C C . GLU A 1 194 ? 36.448 3.580 -69.898 1.00 48.91 194 GLU A C 1
ATOM 1569 O O . GLU A 1 194 ? 37.427 3.753 -69.179 1.00 48.91 194 GLU A O 1
ATOM 1574 N N . LEU A 1 195 ? 35.485 2.692 -69.580 1.00 46.53 195 LEU A N 1
ATOM 1575 C CA . LEU A 1 195 ? 35.670 1.444 -68.796 1.00 46.53 195 LEU A CA 1
ATOM 1576 C C . LEU A 1 195 ? 34.299 0.796 -68.515 1.00 46.53 195 LEU A C 1
ATOM 1578 O O . LEU A 1 195 ? 33.669 1.186 -67.537 1.00 46.53 195 LEU A O 1
ATOM 1582 N N . ASP A 1 196 ? 33.809 -0.196 -69.275 1.00 50.12 196 ASP A N 1
ATOM 1583 C CA . ASP A 1 196 ? 32.545 -0.894 -68.901 1.00 50.12 196 ASP A CA 1
ATOM 1584 C C . ASP A 1 196 ? 32.616 -2.431 -68.804 1.00 50.12 196 ASP A C 1
ATOM 1586 O O . ASP A 1 196 ? 31.932 -3.019 -67.963 1.00 50.12 196 ASP A O 1
ATOM 1590 N N . GLU A 1 197 ? 33.529 -3.106 -69.509 1.00 48.50 197 GLU A N 1
ATOM 1591 C CA . GLU A 1 197 ? 33.680 -4.569 -69.393 1.00 48.50 197 GLU A CA 1
ATOM 1592 C C . GLU A 1 197 ? 34.060 -5.019 -67.969 1.00 48.50 197 GLU A C 1
ATOM 1594 O O . GLU A 1 197 ? 33.359 -5.810 -67.326 1.00 48.50 197 GLU A O 1
ATOM 1599 N N . ALA A 1 198 ? 35.109 -4.424 -67.393 1.00 51.66 198 ALA A N 1
ATOM 1600 C CA . ALA A 1 198 ? 35.540 -4.728 -66.026 1.00 51.66 198 ALA A CA 1
ATOM 1601 C C . ALA A 1 198 ? 34.504 -4.331 -64.947 1.00 51.66 198 ALA A C 1
ATOM 1603 O O . ALA A 1 198 ? 34.563 -4.835 -63.816 1.00 51.66 198 ALA A O 1
ATOM 1604 N N . LYS A 1 199 ? 33.533 -3.457 -65.268 1.00 54.69 199 LYS A N 1
ATOM 1605 C CA . LYS A 1 199 ? 32.463 -3.061 -64.338 1.00 54.69 199 LYS A CA 1
ATOM 1606 C C . LYS A 1 199 ? 31.453 -4.199 -64.126 1.00 54.69 199 LYS A C 1
ATOM 1608 O O . LYS A 1 199 ? 30.929 -4.308 -63.018 1.00 54.69 199 LYS A O 1
ATOM 1613 N N . LYS A 1 200 ? 31.206 -5.079 -65.107 1.00 54.44 200 LYS A N 1
ATOM 1614 C CA . LYS A 1 200 ? 30.154 -6.122 -65.049 1.00 54.44 200 LYS A CA 1
ATOM 1615 C C . LYS A 1 200 ? 30.409 -7.175 -63.955 1.00 54.44 200 LYS A C 1
ATOM 1617 O O . LYS A 1 200 ? 29.594 -7.317 -63.043 1.00 54.44 200 LYS A O 1
ATOM 1622 N N . LYS A 1 201 ? 31.580 -7.827 -63.938 1.00 53.38 201 LYS A N 1
ATOM 1623 C CA . LYS A 1 201 ? 31.942 -8.801 -62.876 1.00 53.38 201 LYS A CA 1
ATOM 1624 C C . LYS A 1 201 ? 32.056 -8.142 -61.488 1.00 53.38 201 LYS A C 1
ATOM 1626 O O . LYS A 1 201 ? 31.601 -8.709 -60.494 1.00 53.38 201 LYS A O 1
ATOM 1631 N N . LYS A 1 202 ? 32.574 -6.906 -61.411 1.00 56.03 202 LYS A N 1
ATOM 1632 C CA . LYS A 1 202 ? 32.658 -6.136 -60.153 1.00 56.03 202 LYS A CA 1
ATOM 1633 C C . LYS A 1 202 ? 31.283 -5.672 -59.635 1.00 56.03 202 LYS A C 1
ATOM 1635 O O . LYS A 1 202 ? 31.114 -5.578 -58.419 1.00 56.03 202 LYS A O 1
ATOM 1640 N N . LYS A 1 203 ? 30.285 -5.432 -60.504 1.00 60.12 203 LYS A N 1
ATOM 1641 C CA . LYS A 1 203 ? 28.886 -5.134 -60.119 1.00 60.12 203 LYS A CA 1
ATOM 1642 C C . LYS A 1 203 ? 28.258 -6.304 -59.340 1.00 60.12 203 LYS A C 1
ATOM 1644 O O . LYS A 1 203 ? 27.663 -6.047 -58.296 1.00 60.12 203 LYS A O 1
ATOM 1649 N N . HIS A 1 204 ? 28.450 -7.559 -59.769 1.00 64.19 204 HIS A N 1
ATOM 1650 C CA . HIS A 1 204 ? 27.818 -8.738 -59.148 1.00 64.19 204 HIS A CA 1
ATOM 1651 C C . HIS A 1 204 ? 28.186 -8.917 -57.663 1.00 64.19 204 HIS A C 1
ATOM 1653 O O . HIS A 1 204 ? 27.325 -8.816 -56.789 1.00 64.19 204 HIS A O 1
ATOM 1659 N N . TYR A 1 205 ? 29.475 -9.083 -57.341 1.00 62.47 205 TYR A N 1
ATOM 1660 C CA . TYR A 1 205 ? 29.931 -9.254 -55.952 1.00 62.47 205 TYR A CA 1
ATOM 1661 C C . TYR A 1 205 ? 29.645 -8.023 -55.072 1.00 62.47 205 TYR A C 1
ATOM 1663 O O . TYR A 1 205 ? 29.256 -8.160 -53.912 1.00 62.47 205 TYR A O 1
ATOM 1671 N N . LYS A 1 206 ? 29.751 -6.807 -55.630 1.00 63.81 206 LYS A N 1
ATOM 1672 C CA . LYS A 1 206 ? 29.366 -5.555 -54.950 1.00 63.81 206 LYS A CA 1
ATOM 1673 C C . LYS A 1 206 ? 27.857 -5.500 -54.657 1.00 63.81 206 LYS A C 1
ATOM 1675 O O . LYS A 1 206 ? 27.458 -4.893 -53.663 1.00 63.81 206 LYS A O 1
ATOM 1680 N N . GLY A 1 207 ? 27.034 -6.155 -55.479 1.00 69.94 207 GLY A N 1
ATOM 1681 C CA . GLY A 1 207 ? 25.620 -6.432 -55.227 1.00 69.94 207 GLY A CA 1
ATOM 1682 C C . GLY A 1 207 ? 25.421 -7.427 -54.083 1.00 69.94 207 GLY A C 1
ATOM 1683 O O . GLY A 1 207 ? 24.762 -7.088 -53.104 1.00 69.94 207 GLY A O 1
ATOM 1684 N N . MET A 1 208 ? 26.058 -8.602 -54.138 1.00 71.75 208 MET A N 1
ATOM 1685 C CA . MET A 1 208 ? 25.939 -9.631 -53.091 1.00 71.75 208 MET A CA 1
ATOM 1686 C C . MET A 1 208 ? 26.366 -9.122 -51.704 1.00 71.75 208 MET A C 1
ATOM 1688 O O . MET A 1 208 ? 25.651 -9.343 -50.730 1.00 71.75 208 MET A O 1
ATOM 1692 N N . ILE A 1 209 ? 27.461 -8.356 -51.602 1.00 73.88 209 ILE A N 1
ATOM 1693 C CA . ILE A 1 209 ? 27.887 -7.721 -50.339 1.00 73.88 209 ILE A CA 1
ATOM 1694 C C . ILE A 1 209 ? 26.826 -6.733 -49.826 1.00 73.88 209 ILE A C 1
ATOM 1696 O O . ILE A 1 209 ? 26.570 -6.674 -48.624 1.00 73.88 209 ILE A O 1
ATOM 1700 N N . ARG A 1 210 ? 26.185 -5.956 -50.712 1.00 75.56 210 ARG A N 1
ATOM 1701 C CA . ARG A 1 210 ? 25.099 -5.031 -50.336 1.00 75.56 210 ARG A CA 1
ATOM 1702 C C . ARG A 1 210 ? 23.850 -5.780 -49.865 1.00 75.56 210 ARG A C 1
ATOM 1704 O O . ARG A 1 210 ? 23.265 -5.373 -48.866 1.00 75.56 210 ARG A O 1
ATOM 1711 N N . ILE A 1 211 ? 23.471 -6.866 -50.539 1.00 80.12 211 ILE A N 1
ATOM 1712 C CA . ILE A 1 211 ? 22.336 -7.724 -50.159 1.00 80.12 211 ILE A CA 1
ATOM 1713 C C . ILE A 1 211 ? 22.602 -8.372 -48.795 1.00 80.12 211 ILE A C 1
ATOM 1715 O O . ILE A 1 211 ? 21.774 -8.255 -47.896 1.00 80.12 211 ILE A O 1
ATOM 1719 N N . PHE A 1 212 ? 23.788 -8.956 -48.594 1.00 80.56 212 PHE A N 1
ATOM 1720 C CA . PHE A 1 212 ? 24.170 -9.542 -47.310 1.00 80.56 212 PHE A CA 1
ATOM 1721 C C . PHE A 1 212 ? 24.175 -8.501 -46.183 1.00 80.56 212 PHE A C 1
ATOM 1723 O O . PHE A 1 212 ? 23.589 -8.746 -45.135 1.00 80.56 212 PHE A O 1
ATOM 1730 N N . ARG A 1 213 ? 24.747 -7.305 -46.397 1.00 79.31 213 ARG A N 1
ATOM 1731 C CA . ARG A 1 213 ? 24.710 -6.219 -45.397 1.00 79.31 213 ARG A CA 1
ATOM 1732 C C . ARG A 1 213 ? 23.280 -5.772 -45.069 1.00 79.31 213 ARG A C 1
ATOM 1734 O O . ARG A 1 213 ? 22.992 -5.562 -43.896 1.00 79.31 213 ARG A O 1
ATOM 1741 N N . LYS A 1 214 ? 22.375 -5.682 -46.055 1.00 81.75 214 LYS A N 1
ATOM 1742 C CA . LYS A 1 214 ? 20.941 -5.438 -45.798 1.00 81.75 214 LYS A CA 1
ATOM 1743 C C . LYS A 1 214 ? 20.330 -6.550 -44.936 1.00 81.75 214 LYS A C 1
ATOM 1745 O O . LYS A 1 214 ? 19.688 -6.242 -43.940 1.00 81.75 214 LYS A O 1
ATOM 1750 N N . GLY A 1 215 ? 20.582 -7.819 -45.266 1.00 80.75 215 GLY A N 1
ATOM 1751 C CA . GLY A 1 215 ? 20.113 -8.969 -44.483 1.00 80.75 215 GLY A CA 1
ATOM 1752 C C . GLY A 1 215 ? 20.632 -8.968 -43.041 1.00 80.75 215 GLY A C 1
ATOM 1753 O O . GLY A 1 215 ? 19.849 -9.132 -42.114 1.00 80.75 215 GLY A O 1
ATOM 1754 N N . VAL A 1 216 ? 21.926 -8.693 -42.836 1.00 80.75 216 VAL A N 1
ATOM 1755 C CA . VAL A 1 216 ? 22.544 -8.524 -41.506 1.00 80.75 216 VAL A CA 1
ATOM 1756 C C . VAL A 1 216 ? 21.839 -7.430 -40.701 1.00 80.75 216 VAL A C 1
ATOM 1758 O O . VAL A 1 216 ? 21.522 -7.652 -39.537 1.00 80.75 216 VAL A O 1
ATOM 1761 N N . ILE A 1 217 ? 21.564 -6.271 -41.309 1.00 79.56 217 ILE A N 1
ATOM 1762 C CA . ILE A 1 217 ? 20.872 -5.158 -40.640 1.00 79.56 217 ILE A CA 1
ATOM 1763 C C . ILE A 1 217 ? 19.446 -5.563 -40.242 1.00 79.56 217 ILE A C 1
ATOM 1765 O O . ILE A 1 217 ? 19.067 -5.349 -39.095 1.00 79.56 217 ILE A O 1
ATOM 1769 N N . VAL A 1 218 ? 18.685 -6.200 -41.140 1.00 82.81 218 VAL A N 1
ATOM 1770 C CA . VAL A 1 218 ? 17.319 -6.680 -40.850 1.00 82.81 218 VAL A CA 1
ATOM 1771 C C . VAL A 1 218 ? 17.319 -7.726 -39.731 1.00 82.81 218 VAL A C 1
ATOM 1773 O O . VAL A 1 218 ? 16.523 -7.623 -38.804 1.00 82.81 218 VAL A O 1
ATOM 1776 N N . VAL A 1 219 ? 18.241 -8.692 -39.759 1.00 81.62 219 VAL A N 1
ATOM 1777 C CA . VAL A 1 219 ? 18.347 -9.745 -38.734 1.00 81.62 219 VAL A CA 1
ATOM 1778 C C . VAL A 1 219 ? 18.774 -9.177 -37.374 1.00 81.62 219 VAL A C 1
ATOM 1780 O O . VAL A 1 219 ? 18.234 -9.582 -36.347 1.00 81.62 219 VAL A O 1
ATOM 1783 N N . LEU A 1 220 ? 19.691 -8.203 -37.337 1.00 78.62 220 LEU A N 1
ATOM 1784 C CA . LEU A 1 220 ? 20.068 -7.522 -36.093 1.00 78.62 220 LEU A CA 1
ATOM 1785 C C . LEU A 1 220 ? 18.944 -6.621 -35.560 1.00 78.62 220 LEU A C 1
ATOM 1787 O O . LEU A 1 220 ? 18.747 -6.571 -34.347 1.00 78.62 220 LEU A O 1
ATOM 1791 N N . ALA A 1 221 ? 18.188 -5.949 -36.432 1.00 78.69 221 ALA A N 1
ATOM 1792 C CA . ALA A 1 221 ? 17.015 -5.166 -36.045 1.00 78.69 221 ALA A CA 1
ATOM 1793 C C . ALA A 1 221 ? 15.904 -6.064 -35.476 1.00 78.69 221 ALA A C 1
ATOM 1795 O O . ALA A 1 221 ? 15.401 -5.790 -34.390 1.00 78.69 221 ALA A O 1
ATOM 1796 N N . ALA A 1 222 ? 15.592 -7.181 -36.140 1.00 79.56 222 ALA A N 1
ATOM 1797 C CA . ALA A 1 222 ? 14.631 -8.171 -35.655 1.00 79.56 222 ALA A CA 1
ATOM 1798 C C . ALA A 1 222 ? 15.059 -8.783 -34.309 1.00 79.56 222 ALA A C 1
ATOM 1800 O O . ALA A 1 222 ? 14.237 -8.921 -33.409 1.00 79.56 222 ALA A O 1
ATOM 1801 N N . ASN A 1 223 ? 16.350 -9.081 -34.122 1.00 75.62 223 ASN A N 1
ATOM 1802 C CA . ASN A 1 223 ? 16.855 -9.585 -32.843 1.00 75.62 223 ASN A CA 1
ATOM 1803 C C . ASN A 1 223 ? 16.792 -8.531 -31.721 1.00 75.62 223 ASN A C 1
ATOM 1805 O O . ASN A 1 223 ? 16.473 -8.875 -30.587 1.00 75.62 223 ASN A O 1
ATOM 1809 N N . ARG A 1 224 ? 17.045 -7.247 -32.020 1.00 72.50 224 ARG A N 1
ATOM 1810 C CA . ARG A 1 224 ? 16.847 -6.141 -31.063 1.00 72.50 224 ARG A CA 1
ATOM 1811 C C . ARG A 1 224 ? 15.371 -5.975 -30.690 1.00 72.50 224 ARG A C 1
ATOM 1813 O O . ARG A 1 224 ? 15.064 -5.873 -29.508 1.00 72.50 224 ARG A O 1
ATOM 1820 N N . LEU A 1 225 ? 14.468 -6.024 -31.671 1.00 71.25 225 LEU A N 1
ATOM 1821 C CA . LEU A 1 225 ? 13.017 -5.984 -31.457 1.00 71.25 225 LEU A CA 1
ATOM 1822 C C . LEU A 1 225 ? 12.543 -7.160 -30.584 1.00 71.25 225 LEU A C 1
ATOM 1824 O O . LEU A 1 225 ? 11.781 -6.970 -29.642 1.00 71.25 225 LEU A O 1
ATOM 1828 N N . HIS A 1 226 ? 13.052 -8.365 -30.849 1.00 71.25 226 HIS A N 1
ATOM 1829 C CA . HIS A 1 226 ? 12.785 -9.558 -30.047 1.00 71.25 226 HIS A CA 1
ATOM 1830 C C . HIS A 1 226 ? 13.288 -9.411 -28.600 1.00 71.25 226 HIS A C 1
ATOM 1832 O O . HIS A 1 226 ? 12.554 -9.741 -27.674 1.00 71.25 226 HIS A O 1
ATOM 1838 N N . ILE A 1 227 ? 14.489 -8.858 -28.381 1.00 67.81 227 ILE A N 1
ATOM 1839 C CA . ILE A 1 227 ? 15.014 -8.578 -27.031 1.00 67.81 227 ILE A CA 1
ATOM 1840 C C . ILE A 1 227 ? 14.125 -7.568 -26.285 1.00 67.81 227 ILE A C 1
ATOM 1842 O O . ILE A 1 227 ? 13.776 -7.825 -25.137 1.00 67.81 227 ILE A O 1
ATOM 1846 N N . LEU A 1 228 ? 13.678 -6.488 -26.942 1.00 64.31 228 LEU A N 1
ATOM 1847 C CA . LEU A 1 228 ? 12.713 -5.531 -26.369 1.00 64.31 228 LEU A CA 1
ATOM 1848 C C . LEU A 1 228 ? 11.366 -6.190 -26.008 1.00 64.31 228 LEU A C 1
ATOM 1850 O O . LEU A 1 228 ? 10.690 -5.763 -25.073 1.00 64.31 228 LEU A O 1
ATOM 1854 N N . GLY A 1 229 ? 10.967 -7.245 -26.720 1.00 60.31 229 GLY A N 1
ATOM 1855 C CA . GLY A 1 229 ? 9.798 -8.053 -26.370 1.00 60.31 229 GLY A CA 1
ATOM 1856 C C . GLY A 1 229 ? 10.007 -8.940 -25.135 1.00 60.31 229 GLY A C 1
ATOM 1857 O O . GLY A 1 229 ? 9.065 -9.143 -24.373 1.00 60.31 229 GLY A O 1
ATOM 1858 N N . ARG A 1 230 ? 11.227 -9.441 -24.909 1.00 59.97 230 ARG A N 1
ATOM 1859 C CA . ARG A 1 230 ? 11.521 -10.583 -24.019 1.00 59.97 230 ARG A CA 1
ATOM 1860 C C . ARG A 1 230 ? 11.832 -10.233 -22.556 1.00 59.97 230 ARG A C 1
ATOM 1862 O O . ARG A 1 230 ? 12.051 -11.137 -21.761 1.00 59.97 230 ARG A O 1
ATOM 1869 N N . SER A 1 231 ? 11.882 -8.953 -22.197 1.00 53.41 231 SER A N 1
ATOM 1870 C CA . SER A 1 231 ? 12.424 -8.467 -20.916 1.00 53.41 231 SER A CA 1
ATOM 1871 C C . SER A 1 231 ? 11.536 -8.653 -19.673 1.00 53.41 231 SER A C 1
ATOM 1873 O O . SER A 1 231 ? 11.952 -8.261 -18.588 1.00 53.41 231 SER A O 1
ATOM 1875 N N . CYS A 1 232 ? 10.329 -9.218 -19.790 1.00 55.91 232 CYS A N 1
ATOM 1876 C CA . CYS A 1 232 ? 9.395 -9.359 -18.665 1.00 55.91 232 CYS A CA 1
ATOM 1877 C C . CYS A 1 232 ? 8.677 -10.716 -18.695 1.00 55.91 232 CYS A C 1
ATOM 1879 O O . CYS A 1 232 ? 8.250 -11.165 -19.761 1.00 55.91 232 CYS A O 1
ATOM 1881 N N . ILE A 1 233 ? 8.490 -11.341 -17.527 1.00 63.88 233 ILE A N 1
ATOM 1882 C CA . ILE A 1 233 ? 7.668 -12.551 -17.392 1.00 63.88 233 ILE A CA 1
ATOM 1883 C C . ILE A 1 233 ? 6.191 -12.147 -17.371 1.00 63.88 233 ILE A C 1
ATOM 1885 O O . ILE A 1 233 ? 5.727 -11.431 -16.481 1.00 63.88 233 ILE A O 1
ATOM 1889 N N . ALA A 1 234 ? 5.471 -12.599 -18.395 1.00 71.00 234 ALA A N 1
ATOM 1890 C CA . ALA A 1 234 ? 4.060 -12.316 -18.593 1.00 71.00 234 ALA A CA 1
ATOM 1891 C C . ALA A 1 234 ? 3.182 -13.164 -17.667 1.00 71.00 234 ALA A C 1
ATOM 1893 O O . ALA A 1 234 ? 3.351 -14.379 -17.585 1.00 71.00 234 ALA A O 1
ATOM 1894 N N . LEU A 1 235 ? 2.200 -12.520 -17.042 1.00 74.38 235 LEU A N 1
ATOM 1895 C CA . LEU A 1 235 ? 1.095 -13.173 -16.352 1.00 74.38 235 LEU A CA 1
ATOM 1896 C C . LEU A 1 235 ? -0.039 -13.491 -17.337 1.00 74.38 235 LEU A C 1
ATOM 1898 O O . LEU A 1 235 ? -0.532 -14.614 -17.379 1.00 74.38 235 LEU A O 1
ATOM 1902 N N . PHE A 1 236 ? -0.424 -12.508 -18.157 1.00 79.19 236 PHE A N 1
ATOM 1903 C CA . PHE A 1 236 ? -1.352 -12.674 -19.277 1.00 79.19 236 PHE A CA 1
ATOM 1904 C C . PHE A 1 236 ? -1.169 -11.563 -20.322 1.00 79.19 236 PHE A C 1
ATOM 1906 O O . PHE A 1 236 ? -0.475 -10.569 -20.095 1.00 79.19 236 PHE A O 1
ATOM 1913 N N . SER A 1 237 ? -1.815 -11.728 -21.477 1.00 78.81 237 SER A N 1
ATOM 1914 C CA . SER A 1 237 ? -1.972 -10.669 -22.480 1.00 78.81 237 SER A CA 1
ATOM 1915 C C . SER A 1 237 ? -3.438 -10.255 -22.553 1.00 78.81 237 SER A C 1
ATOM 1917 O O . SER A 1 237 ? -4.307 -11.106 -22.731 1.00 78.81 237 SER A O 1
ATOM 1919 N N . TRP A 1 238 ? -3.713 -8.965 -22.376 1.00 77.38 238 TRP A N 1
ATOM 1920 C CA . TRP A 1 238 ? -5.042 -8.383 -22.537 1.00 77.38 238 TRP A CA 1
ATOM 1921 C C . TRP A 1 238 ? -5.228 -7.908 -23.978 1.00 77.38 238 TRP A C 1
ATOM 1923 O O . TRP A 1 238 ? -4.411 -7.138 -24.483 1.00 77.38 238 TRP A O 1
ATOM 1933 N N . VAL A 1 239 ? -6.302 -8.346 -24.633 1.00 76.88 239 VAL A N 1
ATOM 1934 C CA . VAL A 1 239 ? -6.662 -7.942 -25.999 1.00 76.88 239 VAL A CA 1
ATOM 1935 C C . VAL A 1 239 ? -8.043 -7.289 -25.963 1.00 76.88 239 VAL A C 1
ATOM 1937 O O . VAL A 1 239 ? -8.989 -7.876 -25.444 1.00 76.88 239 VAL A O 1
ATOM 1940 N N . ASP A 1 240 ? -8.152 -6.081 -26.521 1.00 69.94 240 ASP A N 1
ATOM 1941 C CA . ASP A 1 240 ? -9.432 -5.423 -26.807 1.00 69.94 240 ASP A CA 1
ATOM 1942 C C . ASP A 1 240 ? -10.152 -6.211 -27.913 1.00 69.94 240 ASP A C 1
ATOM 1944 O O . ASP A 1 240 ? -9.683 -6.247 -29.051 1.00 69.94 240 ASP A O 1
ATOM 1948 N N . GLY A 1 241 ? -11.280 -6.851 -27.588 1.00 60.84 241 GLY A N 1
ATOM 1949 C CA . GLY A 1 241 ? -11.991 -7.774 -28.486 1.00 60.84 241 GLY A CA 1
ATOM 1950 C C . GLY A 1 241 ? -12.501 -7.158 -29.795 1.00 60.84 241 GLY A C 1
ATOM 1951 O O . GLY A 1 241 ? -12.952 -7.887 -30.673 1.00 60.84 241 GLY A O 1
ATOM 1952 N N . PHE A 1 242 ? -12.415 -5.833 -29.943 1.00 55.88 242 PHE A N 1
ATOM 1953 C CA . PHE A 1 242 ? -12.824 -5.095 -31.137 1.00 55.88 242 PHE A CA 1
ATOM 1954 C C . PHE A 1 242 ? -11.681 -4.787 -32.121 1.00 55.88 242 PHE A C 1
ATOM 1956 O O . PHE A 1 242 ? -11.932 -4.161 -33.152 1.00 55.88 242 PHE A O 1
ATOM 1963 N N . ARG A 1 243 ? -10.432 -5.195 -31.840 1.00 53.00 243 ARG A N 1
ATOM 1964 C CA . ARG A 1 243 ? -9.276 -4.969 -32.728 1.00 53.00 243 ARG A CA 1
ATOM 1965 C C . ARG A 1 243 ? -8.317 -6.158 -32.769 1.00 53.00 243 ARG A C 1
ATOM 1967 O O . ARG A 1 243 ? -7.880 -6.653 -31.737 1.00 53.00 243 ARG A O 1
ATOM 1974 N N . GLU A 1 244 ? -7.875 -6.511 -33.975 1.00 49.41 244 GLU A N 1
ATOM 1975 C CA . GLU A 1 244 ? -6.793 -7.475 -34.247 1.00 49.41 244 GLU A CA 1
ATOM 1976 C C . GLU A 1 244 ? -5.408 -6.872 -33.908 1.00 49.41 244 GLU A C 1
ATOM 1978 O O . GLU A 1 244 ? -4.523 -6.730 -34.752 1.00 49.41 244 GLU A O 1
ATOM 1983 N N . GLY A 1 245 ? -5.246 -6.423 -32.661 1.00 53.94 245 GLY A N 1
ATOM 1984 C CA . GLY A 1 245 ? -4.068 -5.718 -32.163 1.00 53.94 245 GLY A CA 1
ATOM 1985 C C . GLY A 1 245 ? -3.142 -6.589 -31.315 1.00 53.94 245 GLY A C 1
ATOM 1986 O O . GLY A 1 245 ? -3.542 -7.596 -30.734 1.00 53.94 245 GLY A O 1
ATOM 1987 N N . ILE A 1 246 ? -1.885 -6.156 -31.189 1.00 63.25 246 ILE A N 1
ATOM 1988 C CA . ILE A 1 246 ? -0.941 -6.732 -30.224 1.00 63.25 246 ILE A CA 1
ATOM 1989 C C . ILE A 1 246 ? -1.415 -6.346 -28.816 1.00 63.25 246 ILE A C 1
ATOM 1991 O O . ILE A 1 246 ? -1.420 -5.165 -28.468 1.00 63.25 246 ILE A O 1
ATOM 1995 N N . GLY A 1 247 ? -1.822 -7.339 -28.025 1.00 69.75 247 GLY A N 1
ATOM 1996 C CA . GLY A 1 247 ? -2.363 -7.130 -26.682 1.00 69.75 247 GLY A CA 1
ATOM 1997 C C . GLY A 1 247 ? -1.377 -6.511 -25.685 1.00 69.75 247 GLY A C 1
ATOM 1998 O O . GLY A 1 247 ? -0.159 -6.673 -25.795 1.00 69.75 247 GLY A O 1
ATOM 1999 N N . ILE A 1 248 ? -1.916 -5.838 -24.666 1.00 78.81 248 ILE A N 1
ATOM 2000 C CA . ILE A 1 248 ? -1.135 -5.303 -23.546 1.00 78.81 248 ILE A CA 1
ATOM 2001 C C . ILE A 1 248 ? -0.658 -6.471 -22.681 1.00 78.81 248 ILE A C 1
ATOM 2003 O O . ILE A 1 248 ? -1.456 -7.264 -22.182 1.00 78.81 248 ILE A O 1
ATOM 2007 N N . LEU A 1 249 ? 0.656 -6.575 -22.499 1.00 79.19 249 LEU A N 1
ATOM 2008 C CA . LEU A 1 249 ? 1.278 -7.618 -21.690 1.00 79.19 249 LEU A CA 1
ATOM 2009 C C . LEU A 1 249 ? 1.287 -7.202 -20.215 1.00 79.19 249 LEU A C 1
ATOM 2011 O O . LEU A 1 249 ? 1.990 -6.259 -19.856 1.00 79.19 249 LEU A O 1
ATOM 2015 N N . VAL A 1 250 ? 0.547 -7.916 -19.366 1.00 84.25 250 VAL A N 1
ATOM 2016 C CA . VAL A 1 250 ? 0.569 -7.712 -17.911 1.00 84.25 250 VAL A CA 1
ATOM 2017 C C . VAL A 1 250 ? 1.623 -8.638 -17.315 1.00 84.25 250 VAL A C 1
ATOM 2019 O O . VAL A 1 250 ? 1.585 -9.848 -17.538 1.00 84.25 250 VAL A O 1
ATOM 2022 N N . CYS A 1 251 ? 2.581 -8.074 -16.587 1.00 84.50 251 CYS A N 1
ATOM 2023 C CA . CYS A 1 251 ? 3.760 -8.763 -16.063 1.00 84.50 251 CYS A CA 1
ATOM 2024 C C . CYS A 1 251 ? 3.797 -8.745 -14.526 1.00 84.50 251 CYS A C 1
ATOM 2026 O O . CYS A 1 251 ? 3.146 -7.919 -13.889 1.00 84.50 251 CYS A O 1
ATOM 2028 N N . ILE A 1 252 ? 4.587 -9.643 -13.939 1.00 84.56 252 ILE A N 1
ATOM 2029 C CA . ILE A 1 252 ? 4.820 -9.751 -12.487 1.00 84.56 252 ILE A CA 1
ATOM 2030 C C . ILE A 1 252 ? 6.229 -9.271 -12.113 1.00 84.56 252 ILE A C 1
ATOM 2032 O O . ILE A 1 252 ? 7.172 -9.458 -12.884 1.00 84.56 252 ILE A O 1
ATOM 2036 N N . GLY A 1 253 ? 6.369 -8.649 -10.938 1.00 74.12 253 GLY A N 1
ATOM 2037 C CA . GLY A 1 253 ? 7.667 -8.267 -10.367 1.00 74.12 253 GLY A CA 1
ATOM 2038 C C . GLY A 1 253 ? 8.454 -9.466 -9.828 1.00 74.12 253 GLY A C 1
ATOM 2039 O O . GLY A 1 253 ? 7.923 -10.574 -9.737 1.00 74.12 253 GLY A O 1
ATOM 2040 N N . GLU A 1 254 ? 9.731 -9.248 -9.497 1.00 67.00 254 GLU A N 1
ATOM 2041 C CA . GLU A 1 254 ? 10.643 -10.219 -8.846 1.00 67.00 254 GLU A CA 1
ATOM 2042 C C . GLU A 1 254 ? 10.788 -11.607 -9.516 1.00 67.00 254 GLU A C 1
ATOM 2044 O O . GLU A 1 254 ? 11.345 -12.551 -8.939 1.00 67.00 254 GLU A O 1
ATOM 2049 N N . ALA A 1 255 ? 10.300 -11.767 -10.746 1.00 62.72 255 ALA A N 1
ATOM 2050 C CA . ALA A 1 255 ? 10.143 -13.061 -11.390 1.00 62.72 255 ALA A CA 1
ATOM 2051 C C . ALA A 1 255 ? 11.500 -13.658 -11.823 1.00 62.72 255 ALA A C 1
ATOM 2053 O O . ALA A 1 255 ? 11.985 -13.456 -12.935 1.00 62.72 255 ALA A O 1
ATOM 2054 N N . LYS A 1 256 ? 12.125 -14.423 -10.922 1.00 61.31 256 LYS A N 1
ATOM 2055 C CA . LYS A 1 256 ? 13.368 -15.170 -11.173 1.00 61.31 256 LYS A CA 1
ATOM 2056 C C . LYS A 1 256 ? 13.090 -16.347 -12.111 1.00 61.31 256 LYS A C 1
ATOM 2058 O O . LYS A 1 256 ? 12.442 -17.314 -11.704 1.00 61.31 256 LYS A O 1
ATOM 2063 N N . ASP A 1 257 ? 13.581 -16.272 -13.348 1.00 57.94 257 ASP A N 1
ATOM 2064 C CA . ASP A 1 257 ? 13.365 -17.317 -14.352 1.00 57.94 257 ASP A CA 1
ATOM 2065 C C . ASP A 1 257 ? 14.078 -18.624 -13.961 1.00 57.94 257 ASP A C 1
ATOM 2067 O O . ASP A 1 257 ? 15.306 -18.701 -13.871 1.00 57.94 257 ASP A O 1
ATOM 2071 N N . LYS A 1 258 ? 13.285 -19.672 -13.720 1.00 58.69 258 LYS A N 1
ATOM 2072 C CA . LYS A 1 258 ? 13.758 -21.030 -13.436 1.00 58.69 258 LYS A CA 1
ATOM 2073 C C . LYS A 1 258 ? 13.624 -21.901 -14.682 1.00 58.69 258 LYS A C 1
ATOM 2075 O O . LYS A 1 258 ? 12.743 -22.763 -14.795 1.00 58.69 258 LYS A O 1
ATOM 2080 N N . HIS A 1 259 ? 14.556 -21.695 -15.609 1.00 54.47 259 HIS A N 1
ATOM 2081 C CA . HIS A 1 259 ? 14.858 -22.663 -16.659 1.00 54.47 259 HIS A CA 1
ATOM 2082 C C . HIS A 1 259 ? 15.054 -24.076 -16.044 1.00 54.47 259 HIS A C 1
ATOM 2084 O O . HIS A 1 259 ? 15.528 -24.207 -14.918 1.00 54.47 259 HIS A O 1
ATOM 2090 N N . ASN A 1 260 ? 14.686 -25.127 -16.793 1.00 58.38 260 ASN A N 1
ATOM 2091 C CA . ASN A 1 260 ? 14.684 -26.567 -16.429 1.00 58.38 260 ASN A CA 1
ATOM 2092 C C . ASN A 1 260 ? 13.450 -27.152 -15.699 1.00 58.38 260 ASN A C 1
ATOM 2094 O O . ASN A 1 260 ? 13.406 -28.362 -15.497 1.00 58.38 260 ASN A O 1
ATOM 2098 N N . LEU A 1 261 ? 12.414 -26.374 -15.361 1.00 66.25 261 LEU A N 1
ATOM 2099 C CA . LEU A 1 261 ? 11.195 -26.926 -14.730 1.00 66.25 261 LEU A CA 1
ATOM 2100 C C . LEU A 1 261 ? 10.166 -27.508 -15.720 1.00 66.25 261 LEU A C 1
ATOM 2102 O O . LEU A 1 261 ? 10.040 -27.035 -16.857 1.00 66.25 261 LEU A O 1
ATOM 2106 N N . SER A 1 262 ? 9.389 -28.501 -15.265 1.00 72.19 262 SER A N 1
ATOM 2107 C CA . SER A 1 262 ? 8.264 -29.081 -16.020 1.00 72.19 262 SER A CA 1
ATOM 2108 C C . SER A 1 262 ? 7.077 -28.111 -16.138 1.00 72.19 262 SER A C 1
ATOM 2110 O O . SER A 1 262 ? 7.019 -27.091 -15.448 1.00 72.19 262 SER A O 1
ATOM 2112 N N . ARG A 1 263 ? 6.117 -28.417 -17.023 1.00 69.31 263 ARG A N 1
ATOM 2113 C CA . ARG A 1 263 ? 4.982 -27.527 -17.327 1.00 69.31 263 ARG A CA 1
ATOM 2114 C C . ARG A 1 263 ? 4.129 -27.202 -16.092 1.00 69.31 263 ARG A C 1
ATOM 2116 O O . ARG A 1 263 ? 3.991 -26.029 -15.766 1.00 69.31 263 ARG A O 1
ATOM 2123 N N . HIS A 1 264 ? 3.651 -28.212 -15.367 1.00 70.38 264 HIS A N 1
ATOM 2124 C CA . HIS A 1 264 ? 2.817 -27.992 -14.178 1.00 70.38 264 HIS A CA 1
ATOM 2125 C C . HIS A 1 264 ? 3.572 -27.314 -13.026 1.00 70.38 264 HIS A C 1
ATOM 2127 O O . HIS A 1 264 ? 3.003 -26.480 -12.329 1.00 70.38 264 HIS A O 1
ATOM 2133 N N . GLN A 1 265 ? 4.871 -27.592 -12.861 1.00 73.12 265 GLN A N 1
ATOM 2134 C CA . GLN A 1 265 ? 5.700 -26.888 -11.873 1.00 73.12 265 GLN A CA 1
ATOM 2135 C C . GLN A 1 265 ? 5.845 -25.395 -12.208 1.00 73.12 265 GLN A C 1
ATOM 2137 O O . GLN A 1 265 ? 5.821 -24.567 -11.302 1.00 73.12 265 GLN A O 1
ATOM 2142 N N . LYS A 1 266 ? 5.958 -25.037 -13.496 1.00 71.81 266 LYS A N 1
ATOM 2143 C CA . LYS A 1 266 ? 5.948 -23.635 -13.946 1.00 71.81 266 LYS A CA 1
ATOM 2144 C C . LYS A 1 266 ? 4.594 -22.978 -13.705 1.00 71.81 266 LYS A C 1
ATOM 2146 O O . LYS A 1 266 ? 4.557 -21.913 -13.106 1.00 71.81 266 LYS A O 1
ATOM 2151 N N . GLU A 1 267 ? 3.501 -23.625 -14.108 1.00 75.19 267 GLU A N 1
ATOM 2152 C CA . GLU A 1 267 ? 2.132 -23.130 -13.895 1.00 75.19 267 GLU A CA 1
ATOM 2153 C C . GLU A 1 267 ? 1.874 -22.852 -12.397 1.00 75.19 267 GLU A C 1
ATOM 2155 O O . GLU A 1 267 ? 1.475 -21.746 -12.038 1.00 75.19 267 GLU A O 1
ATOM 2160 N N . GLN A 1 268 ? 2.232 -23.784 -11.504 1.00 78.88 268 GLN A N 1
ATOM 2161 C CA . GLN A 1 268 ? 2.098 -23.610 -10.052 1.00 78.88 268 GLN A CA 1
ATOM 2162 C C . GLN A 1 268 ? 2.983 -22.479 -9.490 1.00 78.88 268 GLN A C 1
ATOM 2164 O O . GLN A 1 268 ? 2.532 -21.710 -8.640 1.00 78.88 268 GLN A O 1
ATOM 2169 N N . ILE A 1 269 ? 4.227 -22.342 -9.964 1.00 79.00 269 ILE A N 1
ATOM 2170 C CA . ILE A 1 269 ? 5.128 -21.258 -9.537 1.00 79.00 269 ILE A CA 1
ATOM 2171 C C . ILE A 1 269 ? 4.640 -19.896 -10.038 1.00 79.00 269 ILE A C 1
ATOM 2173 O O . ILE A 1 269 ? 4.694 -18.937 -9.275 1.00 79.00 269 ILE A O 1
ATOM 2177 N N . HIS A 1 270 ? 4.107 -19.801 -11.257 1.00 77.81 270 HIS A N 1
ATOM 2178 C CA . HIS A 1 270 ? 3.518 -18.560 -11.760 1.00 77.81 270 HIS A CA 1
ATOM 2179 C C . HIS A 1 270 ? 2.278 -18.152 -10.957 1.00 77.81 270 HIS A C 1
ATOM 2181 O O . HIS A 1 270 ? 2.144 -16.975 -10.635 1.00 77.81 270 HIS A O 1
ATOM 2187 N N . CYS A 1 271 ? 1.422 -19.094 -10.541 1.00 81.75 271 CYS A N 1
ATOM 2188 C CA . CYS A 1 271 ? 0.316 -18.797 -9.623 1.00 81.75 271 CYS A CA 1
ATOM 2189 C C . CYS A 1 271 ? 0.806 -18.263 -8.264 1.00 81.75 271 CYS A C 1
ATOM 2191 O O . CYS A 1 271 ? 0.244 -17.295 -7.754 1.00 81.75 271 CYS A O 1
ATOM 2193 N N . LEU A 1 272 ? 1.868 -18.846 -7.695 1.00 84.62 272 LEU A N 1
ATOM 2194 C CA . LEU A 1 272 ? 2.459 -18.370 -6.438 1.00 84.62 272 LEU A CA 1
ATOM 2195 C C . LEU A 1 272 ? 3.106 -16.983 -6.587 1.00 84.62 272 LEU A C 1
ATOM 2197 O O . LEU A 1 272 ? 2.887 -16.128 -5.736 1.00 84.62 272 LEU A O 1
ATOM 2201 N N . GLN A 1 273 ? 3.838 -16.741 -7.680 1.00 84.88 273 GLN A N 1
ATOM 2202 C CA . GLN A 1 273 ? 4.445 -15.440 -7.991 1.00 84.88 273 GLN A CA 1
ATOM 2203 C C . GLN A 1 273 ? 3.393 -14.351 -8.250 1.00 84.88 273 GLN A C 1
ATOM 2205 O O . GLN A 1 273 ? 3.571 -13.208 -7.838 1.00 84.88 273 GLN A O 1
ATOM 2210 N N . ALA A 1 274 ? 2.282 -14.698 -8.904 1.00 87.44 274 ALA A N 1
ATOM 2211 C CA . ALA A 1 274 ? 1.154 -13.795 -9.100 1.00 87.44 274 ALA A CA 1
ATOM 2212 C C . ALA A 1 274 ? 0.494 -13.428 -7.767 1.00 87.44 274 ALA A C 1
ATOM 2214 O O . ALA A 1 274 ? 0.240 -12.254 -7.511 1.00 87.44 274 ALA A O 1
ATOM 2215 N N . LEU A 1 275 ? 0.269 -14.412 -6.890 1.00 89.75 275 LEU A N 1
ATOM 2216 C CA . LEU A 1 275 ? -0.293 -14.169 -5.564 1.00 89.75 275 LEU A CA 1
ATOM 2217 C C . LEU A 1 275 ? 0.632 -13.273 -4.730 1.00 89.75 275 LEU A C 1
ATOM 2219 O O . LEU A 1 275 ? 0.164 -12.264 -4.212 1.00 89.75 275 LEU A O 1
ATOM 2223 N N . SER A 1 276 ? 1.939 -13.562 -4.677 1.00 89.31 276 SER A N 1
ATOM 2224 C CA . SER A 1 276 ? 2.900 -12.702 -3.972 1.00 89.31 276 SER A CA 1
ATOM 2225 C C . SER A 1 276 ? 3.015 -11.302 -4.582 1.00 89.31 276 SER A C 1
ATOM 2227 O O . SER A 1 276 ? 3.284 -10.355 -3.853 1.00 89.31 276 SER A O 1
ATOM 2229 N N . TRP A 1 277 ? 2.777 -11.143 -5.890 1.00 90.75 277 TRP A N 1
ATOM 2230 C CA . TRP A 1 277 ? 2.716 -9.832 -6.543 1.00 90.75 277 TRP A CA 1
ATOM 2231 C C . TRP A 1 277 ? 1.495 -9.023 -6.090 1.00 90.75 277 TRP A C 1
ATOM 2233 O O . TRP A 1 277 ? 1.634 -7.873 -5.675 1.00 90.75 277 TRP A O 1
ATOM 2243 N N . PHE A 1 278 ? 0.306 -9.635 -6.090 1.00 92.00 278 PHE A N 1
ATOM 2244 C CA . PHE A 1 278 ? -0.932 -8.983 -5.645 1.00 92.00 278 PHE A CA 1
ATOM 2245 C C . PHE A 1 278 ? -0.980 -8.707 -4.133 1.00 92.00 278 PHE A C 1
ATOM 2247 O O . PHE A 1 278 ? -1.753 -7.852 -3.704 1.00 92.00 278 PHE A O 1
ATOM 2254 N N . THR A 1 279 ? -0.151 -9.383 -3.330 1.00 92.75 279 THR A N 1
ATOM 2255 C CA . THR A 1 279 ? -0.023 -9.158 -1.879 1.00 92.75 279 THR A CA 1
ATOM 2256 C C . THR A 1 279 ? 1.343 -8.595 -1.462 1.00 92.75 279 THR A C 1
ATOM 2258 O O . THR A 1 279 ? 1.727 -8.752 -0.303 1.00 92.75 279 THR A O 1
ATOM 2261 N N . SER A 1 280 ? 2.107 -7.982 -2.374 1.00 92.12 280 SER A N 1
ATOM 2262 C CA . SER A 1 280 ? 3.466 -7.505 -2.073 1.00 92.12 280 SER A CA 1
ATOM 2263 C C . SER A 1 280 ? 3.453 -6.309 -1.110 1.00 92.12 280 SER A C 1
ATOM 2265 O O . SER A 1 280 ? 2.939 -5.231 -1.429 1.00 92.12 280 SER A O 1
ATOM 2267 N N . SER A 1 281 ? 4.071 -6.491 0.062 1.00 91.75 281 SER A N 1
ATOM 2268 C CA . SER A 1 281 ? 4.353 -5.427 1.038 1.00 91.75 281 SER A CA 1
ATOM 2269 C C . SER A 1 281 ? 5.215 -4.319 0.447 1.00 91.75 281 SER A C 1
ATOM 2271 O O . SER A 1 281 ? 5.020 -3.144 0.751 1.00 91.75 281 SER A O 1
ATOM 2273 N N . ASP A 1 282 ? 6.147 -4.695 -0.420 1.00 91.44 282 ASP A N 1
ATOM 2274 C CA . ASP A 1 282 ? 7.225 -3.830 -0.879 1.00 91.44 282 ASP A CA 1
ATOM 2275 C C . ASP A 1 282 ? 6.728 -2.961 -2.041 1.00 91.44 282 ASP A C 1
ATOM 2277 O O . ASP A 1 282 ? 7.027 -1.767 -2.103 1.00 91.44 282 ASP A O 1
ATOM 2281 N N . LEU A 1 283 ? 5.836 -3.510 -2.875 1.00 92.25 283 LEU A N 1
ATOM 2282 C CA . LEU A 1 283 ? 5.016 -2.744 -3.811 1.00 92.25 283 LEU A CA 1
ATOM 2283 C C . LEU A 1 283 ? 4.082 -1.766 -3.079 1.00 92.25 283 LEU A C 1
ATOM 2285 O O . LEU A 1 283 ? 4.020 -0.594 -3.452 1.00 92.25 283 LEU A O 1
ATOM 2289 N N . LEU A 1 284 ? 3.382 -2.209 -2.026 1.00 94.00 284 LEU A N 1
ATOM 2290 C CA . LEU A 1 284 ? 2.500 -1.342 -1.235 1.00 94.00 284 LEU A CA 1
ATOM 2291 C C . LEU A 1 284 ? 3.282 -0.178 -0.602 1.00 94.00 284 LEU A C 1
ATOM 2293 O O . LEU A 1 284 ? 2.884 0.982 -0.728 1.00 94.00 284 LEU A O 1
ATOM 2297 N N . ALA A 1 285 ? 4.431 -0.469 0.009 1.00 94.44 285 ALA A N 1
ATOM 2298 C CA . ALA A 1 285 ? 5.334 0.532 0.564 1.00 94.44 285 ALA A CA 1
ATOM 2299 C C . ALA A 1 285 ? 5.872 1.479 -0.522 1.00 94.44 285 ALA A C 1
ATOM 2301 O O . ALA A 1 285 ? 5.900 2.695 -0.313 1.00 94.44 285 ALA A O 1
ATOM 2302 N N . ALA A 1 286 ? 6.246 0.966 -1.699 1.00 94.00 286 ALA A N 1
ATOM 2303 C CA . ALA A 1 286 ? 6.701 1.775 -2.828 1.00 94.00 286 ALA A CA 1
ATOM 2304 C C . ALA A 1 286 ? 5.617 2.724 -3.364 1.00 94.00 286 ALA A C 1
ATOM 2306 O O . ALA A 1 286 ? 5.938 3.865 -3.704 1.00 94.00 286 ALA A O 1
ATOM 2307 N N . ILE A 1 287 ? 4.351 2.294 -3.400 1.00 94.50 287 ILE A N 1
ATOM 2308 C CA . ILE A 1 287 ? 3.204 3.133 -3.774 1.00 94.50 287 ILE A CA 1
ATOM 2309 C C . ILE A 1 287 ? 2.998 4.234 -2.727 1.00 94.50 287 ILE A C 1
ATOM 2311 O O . ILE A 1 287 ? 3.086 5.416 -3.067 1.00 94.50 287 ILE A O 1
ATOM 2315 N N . ILE A 1 288 ? 2.803 3.869 -1.453 1.00 94.19 288 ILE A N 1
ATOM 2316 C CA . ILE A 1 288 ? 2.526 4.817 -0.357 1.00 94.19 288 ILE A CA 1
ATOM 2317 C C . ILE A 1 288 ? 3.636 5.874 -0.262 1.00 94.19 288 ILE A C 1
ATOM 2319 O O . ILE A 1 288 ? 3.373 7.074 -0.316 1.00 94.19 288 ILE A O 1
ATOM 2323 N N . THR A 1 289 ? 4.899 5.443 -0.206 1.00 95.38 289 THR A N 1
ATOM 2324 C CA . THR A 1 289 ? 6.050 6.354 -0.059 1.00 95.38 289 THR A CA 1
ATOM 2325 C C . THR A 1 289 ? 6.380 7.160 -1.318 1.00 95.38 289 THR A C 1
ATOM 2327 O O . THR A 1 289 ? 7.225 8.050 -1.260 1.00 95.38 289 THR A O 1
ATOM 2330 N N . SER A 1 290 ? 5.777 6.856 -2.471 1.00 95.75 290 SER A N 1
ATOM 2331 C CA . SER A 1 290 ? 5.877 7.701 -3.671 1.00 95.75 290 SER A CA 1
ATOM 2332 C C . SER A 1 290 ? 4.728 8.705 -3.757 1.00 95.75 290 SER A C 1
ATOM 2334 O O . SER A 1 290 ? 4.939 9.818 -4.230 1.00 95.75 290 SER A O 1
ATOM 2336 N N . MET A 1 291 ? 3.539 8.354 -3.258 1.00 95.25 291 MET A N 1
ATOM 2337 C CA . MET A 1 291 ? 2.349 9.216 -3.282 1.00 95.25 291 MET A CA 1
ATOM 2338 C C . MET A 1 291 ? 2.240 10.177 -2.090 1.00 95.25 291 MET A C 1
ATOM 2340 O O . MET A 1 291 ? 1.451 11.114 -2.161 1.00 95.25 291 MET A O 1
ATOM 2344 N N . ALA A 1 292 ? 3.039 9.996 -1.033 1.00 93.75 292 ALA A N 1
ATOM 2345 C CA . ALA A 1 292 ? 2.986 10.806 0.190 1.00 93.75 292 ALA A CA 1
ATOM 2346 C C . ALA A 1 292 ? 3.017 12.332 -0.054 1.00 93.75 292 ALA A C 1
ATOM 2348 O O . ALA A 1 292 ? 2.177 13.046 0.485 1.00 93.75 292 ALA A O 1
ATOM 2349 N N . GLU A 1 293 ? 3.914 12.834 -0.912 1.00 91.81 293 GLU A N 1
ATOM 2350 C CA . GLU A 1 293 ? 3.998 14.272 -1.243 1.00 91.81 293 GLU A CA 1
ATOM 2351 C C . GLU A 1 293 ? 2.748 14.782 -1.975 1.00 91.81 293 GLU A C 1
ATOM 2353 O O . GLU A 1 293 ? 2.245 15.865 -1.679 1.00 91.81 293 GLU A O 1
ATOM 2358 N N . LEU A 1 294 ? 2.206 13.995 -2.911 1.00 93.12 294 LEU A N 1
ATOM 2359 C CA . LEU A 1 294 ? 0.962 14.329 -3.603 1.00 93.12 294 LEU A CA 1
ATOM 2360 C C . LEU A 1 294 ? -0.233 14.314 -2.638 1.00 93.12 294 LEU A C 1
ATOM 2362 O O . LEU A 1 294 ? -1.073 15.207 -2.703 1.00 93.12 294 LEU A O 1
ATOM 2366 N N . GLN A 1 295 ? -0.295 13.354 -1.713 1.00 92.44 295 GLN A N 1
ATOM 2367 C CA . GLN A 1 295 ? -1.334 13.284 -0.681 1.00 92.44 295 GLN A CA 1
ATOM 2368 C C . GLN A 1 295 ? -1.238 14.453 0.317 1.00 92.44 295 GLN A C 1
ATOM 2370 O O . GLN A 1 295 ? -2.260 15.010 0.723 1.00 92.44 295 GLN A O 1
ATOM 2375 N N . GLU A 1 296 ? -0.025 14.877 0.678 1.00 91.31 296 GLU A N 1
ATOM 2376 C CA . GLU A 1 296 ? 0.202 16.055 1.518 1.00 91.31 296 GLU A CA 1
ATOM 2377 C C . GLU A 1 296 ? -0.255 17.343 0.816 1.00 91.31 296 GLU A C 1
ATOM 2379 O O . GLU A 1 296 ? -0.969 18.145 1.417 1.00 91.31 296 GLU A O 1
ATOM 2384 N N . VAL A 1 297 ? 0.080 17.526 -0.466 1.00 90.06 297 VAL A N 1
ATOM 2385 C CA . VAL A 1 297 ? -0.397 18.681 -1.245 1.00 90.06 297 VAL A CA 1
ATOM 2386 C C . VAL A 1 297 ? -1.921 18.653 -1.380 1.00 90.06 297 VAL A C 1
ATOM 2388 O O . VAL A 1 297 ? -2.563 19.664 -1.104 1.00 90.06 297 VAL A O 1
ATOM 2391 N N . LEU A 1 298 ? -2.520 17.511 -1.733 1.00 88.38 298 LEU A N 1
ATOM 2392 C CA . LEU A 1 298 ? -3.974 17.381 -1.891 1.00 88.38 298 LEU A CA 1
ATOM 2393 C C . LEU A 1 298 ? -4.749 17.631 -0.586 1.00 88.38 298 LEU A C 1
ATOM 2395 O O . LEU A 1 298 ? -5.820 18.224 -0.635 1.00 88.38 298 LEU A O 1
ATOM 2399 N N . SER A 1 299 ? -4.219 17.230 0.574 1.00 86.81 299 SER A N 1
ATOM 2400 C CA . SER A 1 299 ? -4.889 17.444 1.871 1.00 86.81 299 SER A CA 1
ATOM 2401 C C . SER A 1 299 ? -4.776 18.874 2.417 1.00 86.81 299 SER A C 1
ATOM 2403 O O . SER A 1 299 ? -5.576 19.263 3.264 1.00 86.81 299 SER A O 1
ATOM 2405 N N . LYS A 1 300 ? -3.812 19.668 1.931 1.00 84.94 300 LYS A N 1
ATOM 2406 C CA . LYS A 1 300 ? -3.571 21.062 2.356 1.00 84.94 300 LYS A CA 1
ATOM 2407 C C . LYS A 1 300 ? -4.124 22.121 1.395 1.00 84.94 300 LYS A C 1
ATOM 2409 O O . LYS A 1 300 ? -3.968 23.312 1.655 1.00 84.94 300 LYS A O 1
ATOM 2414 N N . THR A 1 301 ? -4.713 21.713 0.272 1.00 79.56 301 THR A N 1
ATOM 2415 C CA . THR A 1 301 ? -5.025 22.604 -0.853 1.00 79.56 301 THR A CA 1
ATOM 2416 C C . THR A 1 301 ? -6.511 22.944 -0.940 1.00 79.56 301 THR A C 1
ATOM 2418 O O . THR A 1 301 ? -7.348 22.054 -1.052 1.00 79.56 301 THR A O 1
ATOM 2421 N N . ASP A 1 302 ? -6.828 24.240 -0.984 1.00 74.69 302 ASP A N 1
ATOM 2422 C CA . ASP A 1 302 ? -8.159 24.740 -1.347 1.00 74.69 302 ASP A CA 1
ATOM 2423 C C . ASP A 1 302 ? -8.414 24.592 -2.868 1.00 74.69 302 ASP A C 1
ATOM 2425 O O . ASP A 1 302 ? -7.662 25.175 -3.661 1.00 74.69 302 ASP A O 1
ATOM 2429 N N . PRO A 1 303 ? -9.477 23.876 -3.298 1.00 66.62 303 PRO A N 1
ATOM 2430 C CA . PRO A 1 303 ? -9.831 23.712 -4.712 1.00 66.62 303 PRO A CA 1
ATOM 2431 C C . PRO A 1 303 ? -10.091 25.019 -5.477 1.00 66.62 303 PRO A C 1
ATOM 2433 O O . PRO A 1 303 ? -10.026 25.022 -6.705 1.00 66.62 303 PRO A O 1
ATOM 2436 N N . SER A 1 304 ? -10.382 26.122 -4.780 1.00 66.81 304 SER A N 1
ATOM 2437 C CA . SER A 1 304 ? -10.682 27.427 -5.390 1.00 66.81 304 SER A CA 1
ATOM 2438 C C . SER A 1 304 ? -9.444 28.146 -5.949 1.00 66.81 304 SER A C 1
ATOM 2440 O O . SER A 1 304 ? -9.568 29.076 -6.748 1.00 66.81 304 SER A O 1
ATOM 2442 N N . SER A 1 305 ? -8.236 27.758 -5.524 1.00 70.50 305 SER A N 1
ATOM 2443 C CA . SER A 1 305 ? -7.015 28.533 -5.767 1.00 70.50 305 SER A CA 1
ATOM 2444 C C . SER A 1 305 ? -6.318 28.174 -7.083 1.00 70.50 305 SER A C 1
ATOM 2446 O O . SER A 1 305 ? -5.715 27.111 -7.216 1.00 70.50 305 SER A O 1
ATOM 2448 N N . TRP A 1 306 ? -6.293 29.102 -8.048 1.00 64.25 306 TRP A N 1
ATOM 2449 C CA . TRP A 1 306 ? -5.601 28.912 -9.337 1.00 64.25 306 TRP A CA 1
ATOM 2450 C C . TRP A 1 306 ? -4.100 28.591 -9.184 1.00 64.25 306 TRP A C 1
ATOM 2452 O O . TRP A 1 306 ? -3.546 27.794 -9.943 1.00 64.25 306 TRP A O 1
ATOM 2462 N N . LEU A 1 307 ? -3.452 29.138 -8.148 1.00 63.31 307 LEU A N 1
ATOM 2463 C CA . LEU A 1 307 ? -2.045 28.870 -7.827 1.00 63.31 307 LEU A CA 1
ATOM 2464 C C . LEU A 1 307 ? -1.787 27.406 -7.426 1.00 63.31 307 LEU A C 1
ATOM 2466 O O . LEU A 1 307 ? -0.664 26.923 -7.583 1.00 63.31 307 LEU A O 1
ATOM 2470 N N . CYS A 1 308 ? -2.799 26.673 -6.948 1.00 72.31 308 CYS A N 1
ATOM 2471 C CA . CYS A 1 308 ? -2.610 25.290 -6.512 1.00 72.31 308 CYS A CA 1
ATOM 2472 C C . CYS A 1 308 ? -2.405 24.305 -7.672 1.00 72.31 308 CYS A C 1
ATOM 2474 O O . CYS A 1 308 ? -1.716 23.298 -7.501 1.00 72.31 308 CYS A O 1
ATOM 2476 N N . GLY A 1 309 ? -2.922 24.607 -8.870 1.00 79.88 309 GLY A N 1
ATOM 2477 C CA . GLY A 1 309 ? -2.834 23.708 -10.025 1.00 79.88 309 GLY A CA 1
ATOM 2478 C C . GLY A 1 309 ? -1.387 23.381 -10.407 1.00 79.88 309 GLY A C 1
ATOM 2479 O O . GLY A 1 309 ? -1.053 22.225 -10.672 1.00 79.88 309 GLY A O 1
ATOM 2480 N N . HIS A 1 310 ? -0.491 24.371 -10.345 1.00 85.56 310 HIS A N 1
ATOM 2481 C CA . HIS A 1 310 ? 0.939 24.164 -10.586 1.00 85.56 310 HIS A CA 1
ATOM 2482 C C . HIS A 1 310 ? 1.615 23.318 -9.496 1.00 85.56 310 HIS A C 1
ATOM 2484 O O . HIS A 1 310 ? 2.493 22.512 -9.814 1.00 85.56 310 HIS A O 1
ATOM 2490 N N . LEU A 1 311 ? 1.193 23.450 -8.233 1.00 87.81 311 LEU A N 1
ATOM 2491 C CA . LEU A 1 311 ? 1.707 22.643 -7.122 1.00 87.81 311 LEU A CA 1
ATOM 2492 C C . LEU A 1 311 ? 1.265 21.181 -7.256 1.00 87.81 311 LEU A C 1
ATOM 2494 O O . LEU A 1 311 ? 2.113 20.292 -7.206 1.00 87.81 311 LEU A O 1
ATOM 2498 N N . ILE A 1 312 ? -0.021 20.931 -7.532 1.00 90.12 312 ILE A N 1
ATOM 2499 C CA . ILE A 1 312 ? -0.565 19.583 -7.765 1.00 90.12 312 ILE A CA 1
ATOM 2500 C C . ILE A 1 312 ? 0.130 18.913 -8.959 1.00 90.12 312 ILE A C 1
ATOM 2502 O O . ILE A 1 312 ? 0.581 17.776 -8.841 1.00 90.12 312 ILE A O 1
ATOM 2506 N N . VAL A 1 313 ? 0.286 19.607 -10.094 1.00 91.31 313 VAL A N 1
ATOM 2507 C CA . VAL A 1 313 ? 0.969 19.051 -11.281 1.00 91.31 313 VAL A CA 1
ATOM 2508 C C . VAL A 1 313 ? 2.446 18.748 -11.003 1.00 91.31 313 VAL A C 1
ATOM 2510 O O . VAL A 1 313 ? 2.969 17.750 -11.501 1.00 91.31 313 VAL A O 1
ATOM 2513 N N . THR A 1 314 ? 3.127 19.567 -10.198 1.00 91.94 314 THR A N 1
ATOM 2514 C CA . THR A 1 314 ? 4.533 19.331 -9.826 1.00 91.94 314 THR A CA 1
ATOM 2515 C C . THR A 1 314 ? 4.660 18.150 -8.862 1.00 91.94 314 THR A C 1
ATOM 2517 O O . THR A 1 314 ? 5.468 17.254 -9.104 1.00 91.94 314 THR A O 1
ATOM 2520 N N . ALA A 1 315 ? 3.816 18.082 -7.829 1.00 93.25 315 ALA A N 1
ATOM 2521 C CA . ALA A 1 315 ? 3.767 16.954 -6.902 1.00 93.25 315 ALA A CA 1
ATOM 2522 C C . ALA A 1 315 ? 3.431 15.642 -7.629 1.00 93.25 315 ALA A C 1
ATOM 2524 O O . ALA A 1 315 ? 4.126 14.648 -7.448 1.00 93.25 315 ALA A O 1
ATOM 2525 N N . ALA A 1 316 ? 2.451 15.652 -8.539 1.00 93.94 316 ALA A N 1
ATOM 2526 C CA . ALA A 1 316 ? 2.089 14.486 -9.341 1.00 93.94 316 ALA A CA 1
ATOM 2527 C C . ALA A 1 316 ? 3.239 14.006 -10.243 1.00 93.94 316 ALA A C 1
ATOM 2529 O O . ALA A 1 316 ? 3.474 12.803 -10.338 1.00 93.94 316 ALA A O 1
ATOM 2530 N N . ARG A 1 317 ? 4.003 14.920 -10.864 1.00 94.75 317 ARG A N 1
ATOM 2531 C CA . ARG A 1 317 ? 5.211 14.572 -11.638 1.00 94.75 317 ARG A CA 1
ATOM 2532 C C . ARG A 1 317 ? 6.294 13.940 -10.759 1.00 94.75 317 ARG A C 1
ATOM 2534 O O . ARG A 1 317 ? 6.853 12.914 -11.141 1.00 94.75 317 ARG A O 1
ATOM 2541 N N . ASN A 1 318 ? 6.552 14.510 -9.583 1.00 95.31 318 ASN A N 1
ATOM 2542 C CA . ASN A 1 318 ? 7.551 14.000 -8.641 1.00 95.31 318 ASN A CA 1
ATOM 2543 C C . ASN A 1 318 ? 7.155 12.617 -8.093 1.00 95.31 318 ASN A C 1
ATOM 2545 O O . ASN A 1 318 ? 7.964 11.688 -8.121 1.00 95.31 318 ASN A O 1
ATOM 2549 N N . SER A 1 319 ? 5.901 12.456 -7.663 1.00 96.00 319 SER A N 1
ATOM 2550 C CA . SER A 1 319 ? 5.332 11.182 -7.210 1.00 96.00 319 SER A CA 1
ATOM 2551 C C . SER A 1 319 ? 5.316 10.120 -8.308 1.00 96.00 319 SER A C 1
ATOM 2553 O O . SER A 1 319 ? 5.604 8.957 -8.028 1.00 96.00 319 SER A O 1
ATOM 2555 N N . PHE A 1 320 ? 5.038 10.500 -9.561 1.00 94.50 320 PHE A N 1
ATOM 2556 C CA . PHE A 1 320 ? 5.117 9.584 -10.697 1.00 94.50 320 PHE A CA 1
ATOM 2557 C C . PHE A 1 320 ? 6.557 9.138 -10.972 1.00 94.50 320 PHE A C 1
ATOM 2559 O O . PHE A 1 320 ? 6.784 7.939 -11.090 1.00 94.50 320 PHE A O 1
ATOM 2566 N N . SER A 1 321 ? 7.540 10.051 -10.999 1.00 93.62 321 SER A N 1
ATOM 2567 C CA . SER A 1 321 ? 8.956 9.671 -11.161 1.00 93.62 321 SER A CA 1
ATOM 2568 C C . SER A 1 321 ? 9.378 8.681 -10.076 1.00 93.62 321 SER A C 1
ATOM 2570 O O . SER A 1 321 ? 9.777 7.565 -10.392 1.00 93.62 321 SER A O 1
ATOM 2572 N N . LYS A 1 322 ? 9.147 9.026 -8.800 1.00 95.44 322 LYS A N 1
ATOM 2573 C CA . LYS A 1 322 ? 9.464 8.170 -7.644 1.00 95.44 322 LYS A CA 1
ATOM 2574 C C . LYS A 1 322 ? 8.791 6.798 -7.715 1.00 95.44 322 LYS A C 1
ATOM 2576 O O . LYS A 1 322 ? 9.404 5.805 -7.322 1.00 95.44 322 LYS A O 1
ATOM 2581 N N . LEU A 1 323 ? 7.557 6.728 -8.223 1.00 94.56 323 LEU A N 1
ATOM 2582 C CA . LEU A 1 323 ? 6.880 5.457 -8.468 1.00 94.56 323 LEU A CA 1
ATOM 2583 C C . LEU A 1 323 ? 7.596 4.656 -9.560 1.00 94.56 323 LEU A C 1
ATOM 2585 O O . LEU A 1 323 ? 7.876 3.484 -9.339 1.00 94.56 323 LEU A O 1
ATOM 2589 N N . MET A 1 324 ? 7.920 5.260 -10.706 1.00 91.50 324 MET A N 1
ATOM 2590 C CA . MET A 1 324 ? 8.591 4.563 -11.810 1.00 91.50 324 MET A CA 1
ATOM 2591 C C . MET A 1 324 ? 10.012 4.110 -11.444 1.00 91.50 324 MET A C 1
ATOM 2593 O O . MET A 1 324 ? 10.405 3.010 -11.825 1.00 91.50 324 MET A O 1
ATOM 2597 N N . ASP A 1 325 ? 10.741 4.895 -10.649 1.00 90.88 325 ASP A N 1
ATOM 2598 C CA . ASP A 1 325 ? 12.075 4.554 -10.142 1.00 90.88 325 ASP A CA 1
ATOM 2599 C C . ASP A 1 325 ? 12.020 3.335 -9.198 1.00 90.88 325 ASP A C 1
ATOM 2601 O O . ASP A 1 325 ? 12.794 2.386 -9.342 1.00 90.88 325 ASP A O 1
ATOM 2605 N N . LYS A 1 326 ? 11.049 3.292 -8.272 1.00 91.75 326 LYS A N 1
ATOM 2606 C CA . LYS A 1 326 ? 10.854 2.134 -7.377 1.00 91.75 326 LYS A CA 1
ATOM 2607 C C . LYS A 1 326 ? 10.286 0.918 -8.106 1.00 91.75 326 LYS A C 1
ATOM 2609 O O . LYS A 1 326 ? 10.738 -0.197 -7.856 1.00 91.75 326 LYS A O 1
ATOM 2614 N N . LEU A 1 327 ? 9.353 1.117 -9.040 1.00 89.62 327 LEU A N 1
ATOM 2615 C CA . LEU A 1 327 ? 8.880 0.049 -9.920 1.00 89.62 327 LEU A CA 1
ATOM 2616 C C . LEU A 1 327 ? 10.020 -0.514 -10.773 1.00 89.62 327 LEU A C 1
ATOM 2618 O O . LEU A 1 327 ? 10.008 -1.709 -11.024 1.00 89.62 327 LEU A O 1
ATOM 2622 N N . SER A 1 328 ? 11.034 0.277 -11.138 1.00 86.69 328 SER A N 1
ATOM 2623 C CA . SER A 1 328 ? 12.233 -0.248 -11.801 1.00 86.69 328 SER A CA 1
ATOM 2624 C C . SER A 1 328 ? 12.966 -1.269 -10.932 1.00 86.69 328 SER A C 1
ATOM 2626 O O . SER A 1 328 ? 13.233 -2.366 -11.402 1.00 86.69 328 SER A O 1
ATOM 2628 N N . SER A 1 329 ? 13.218 -0.954 -9.659 1.00 85.56 329 SER A N 1
ATOM 2629 C CA . SER A 1 329 ? 13.889 -1.870 -8.717 1.00 85.56 329 SER A CA 1
ATOM 2630 C C . SER A 1 329 ? 13.087 -3.156 -8.446 1.00 85.56 329 SER A C 1
ATOM 2632 O O . SER A 1 329 ? 13.652 -4.229 -8.260 1.00 85.56 329 SER A O 1
ATOM 2634 N N . ILE A 1 330 ? 11.753 -3.065 -8.452 1.00 85.62 330 ILE A N 1
ATOM 2635 C CA . ILE A 1 330 ? 10.844 -4.182 -8.137 1.00 85.62 330 ILE A CA 1
ATOM 2636 C C . ILE A 1 330 ? 10.519 -5.038 -9.383 1.00 85.62 330 ILE A C 1
ATOM 2638 O O . ILE A 1 330 ? 10.324 -6.255 -9.297 1.00 85.62 330 ILE A O 1
ATOM 2642 N N . MET A 1 331 ? 10.450 -4.413 -10.562 1.00 79.75 331 MET A N 1
ATOM 2643 C CA . MET A 1 331 ? 10.191 -5.069 -11.849 1.00 79.75 331 MET A CA 1
ATOM 2644 C C . MET A 1 331 ? 11.471 -5.425 -12.620 1.00 79.75 331 MET A C 1
ATOM 2646 O O . MET A 1 331 ? 11.369 -5.992 -13.711 1.00 79.75 331 MET A O 1
ATOM 2650 N N . GLU A 1 332 ? 12.661 -5.171 -12.062 1.00 68.88 332 GLU A N 1
ATOM 2651 C CA . GLU A 1 332 ? 13.909 -5.787 -12.520 1.00 68.88 332 GLU A CA 1
ATOM 2652 C C . GLU A 1 332 ? 13.870 -7.304 -12.271 1.00 68.88 332 GLU A C 1
ATOM 2654 O O . GLU A 1 332 ? 14.401 -7.858 -11.305 1.00 68.88 332 GLU A O 1
ATOM 2659 N N . VAL A 1 333 ? 13.266 -8.011 -13.231 1.00 55.50 333 VAL A N 1
ATOM 2660 C CA . VAL A 1 333 ? 13.697 -9.363 -13.593 1.00 55.50 333 VAL A CA 1
ATOM 2661 C C . VAL A 1 333 ? 15.217 -9.317 -13.705 1.00 55.50 333 VAL A C 1
ATOM 2663 O O . VAL A 1 333 ? 15.733 -8.495 -14.460 1.00 55.50 333 VAL A O 1
ATOM 2666 N N . VAL A 1 334 ? 15.918 -10.183 -12.964 1.00 44.38 334 VAL A N 1
ATOM 2667 C CA . VAL A 1 334 ? 17.390 -10.225 -12.923 1.00 44.38 334 VAL A CA 1
ATOM 2668 C C . VAL A 1 334 ? 17.932 -10.347 -14.346 1.00 44.38 334 VAL A C 1
ATOM 2670 O O . VAL A 1 334 ? 17.927 -11.426 -14.943 1.00 44.38 334 VAL A O 1
ATOM 2673 N N . GLY A 1 335 ? 18.351 -9.210 -14.900 1.00 40.09 335 GLY A N 1
ATOM 2674 C CA . GLY A 1 335 ? 18.770 -9.109 -16.284 1.00 40.09 335 GLY A CA 1
ATOM 2675 C C . GLY A 1 335 ? 20.050 -9.899 -16.497 1.00 40.09 335 GLY A C 1
ATOM 2676 O O . GLY A 1 335 ? 21.006 -9.764 -15.734 1.00 40.09 335 GLY A O 1
ATOM 2677 N N . VAL A 1 336 ? 20.092 -10.701 -17.561 1.00 42.09 336 VAL A N 1
ATOM 2678 C CA . VAL A 1 336 ? 21.338 -11.323 -18.023 1.00 42.09 336 VAL A CA 1
ATOM 2679 C C . VAL A 1 336 ? 22.234 -10.220 -18.591 1.00 42.09 336 VAL A C 1
ATOM 2681 O O . VAL A 1 336 ? 22.181 -9.917 -19.780 1.00 42.09 336 VAL A O 1
ATOM 2684 N N . ASP A 1 337 ? 23.011 -9.594 -17.704 1.00 31.92 337 ASP A N 1
ATOM 2685 C CA . ASP A 1 337 ? 24.127 -8.686 -17.988 1.00 31.92 337 ASP A CA 1
ATOM 2686 C C . ASP A 1 337 ? 23.848 -7.589 -19.041 1.00 31.92 337 ASP A C 1
ATOM 2688 O O . ASP A 1 337 ? 24.741 -7.174 -19.778 1.00 31.92 337 ASP A O 1
ATOM 2692 N N . SER A 1 338 ? 22.630 -7.037 -19.094 1.00 39.09 338 SER A N 1
ATOM 2693 C CA . SER A 1 338 ? 22.294 -5.924 -20.002 1.00 39.09 338 SER A CA 1
ATOM 2694 C C . SER A 1 338 ? 23.075 -4.633 -19.712 1.00 39.09 338 SER A C 1
ATOM 2696 O O . SER A 1 338 ? 23.129 -3.746 -20.563 1.00 39.09 338 SER A O 1
ATOM 2698 N N . SER A 1 339 ? 23.697 -4.538 -18.533 1.00 32.03 339 SER A N 1
ATOM 2699 C CA . SER A 1 339 ? 24.626 -3.479 -18.127 1.00 32.03 339 SER A CA 1
ATOM 2700 C C . SER A 1 339 ? 26.105 -3.818 -18.366 1.00 32.03 339 SER A C 1
ATOM 2702 O O . SER A 1 339 ? 26.950 -2.928 -18.227 1.00 32.03 339 SER A O 1
ATOM 2704 N N . ARG A 1 340 ? 26.463 -5.050 -18.776 1.00 33.34 340 ARG A N 1
ATOM 2705 C CA . ARG A 1 340 ? 27.827 -5.304 -19.257 1.00 33.34 340 ARG A CA 1
ATOM 2706 C C . ARG A 1 340 ? 28.036 -4.549 -20.561 1.00 33.34 340 ARG A C 1
ATOM 2708 O O . ARG A 1 340 ? 27.342 -4.747 -21.559 1.00 33.34 340 ARG A O 1
ATOM 2715 N N . SER A 1 341 ? 29.051 -3.693 -20.533 1.00 31.80 341 SER A N 1
ATOM 2716 C CA . SER A 1 341 ? 29.620 -3.024 -21.698 1.00 31.80 341 SER A CA 1
ATOM 2717 C C . SER A 1 341 ? 29.840 -4.007 -22.850 1.00 31.80 341 SER A C 1
ATOM 2719 O O . SER A 1 341 ? 30.056 -5.199 -22.630 1.00 31.80 341 SER A O 1
ATOM 2721 N N . ILE A 1 342 ? 29.793 -3.508 -24.090 1.00 38.34 342 ILE A N 1
ATOM 2722 C CA . ILE A 1 342 ? 29.779 -4.303 -25.331 1.00 38.34 342 ILE A CA 1
ATOM 2723 C C . ILE A 1 342 ? 31.101 -5.086 -25.500 1.00 38.34 342 ILE A C 1
ATOM 2725 O O . ILE A 1 342 ? 32.007 -4.688 -26.227 1.00 38.34 342 ILE A O 1
ATOM 2729 N N . THR A 1 343 ? 31.196 -6.222 -24.806 1.00 32.16 343 THR A N 1
ATOM 2730 C CA . THR A 1 343 ? 32.414 -7.024 -24.594 1.00 32.16 343 THR A CA 1
ATOM 2731 C C . THR A 1 343 ? 32.231 -8.481 -25.030 1.00 32.16 343 THR A C 1
ATOM 2733 O O . THR A 1 343 ? 32.818 -9.396 -24.474 1.00 32.16 343 THR A O 1
ATOM 2736 N N . TYR A 1 344 ? 31.445 -8.680 -26.095 1.00 44.62 344 TYR A N 1
ATOM 2737 C CA . TYR A 1 344 ? 31.811 -9.472 -27.286 1.00 44.62 344 TYR A CA 1
ATOM 2738 C C . TYR A 1 344 ? 32.357 -10.920 -27.145 1.00 44.62 344 TYR A C 1
ATOM 2740 O O . TYR A 1 344 ? 32.900 -11.443 -28.120 1.00 44.62 344 TYR A O 1
ATOM 2748 N N . ILE A 1 345 ? 32.202 -11.599 -26.001 1.00 40.44 345 ILE A N 1
ATOM 2749 C CA . ILE A 1 345 ? 32.777 -12.941 -25.741 1.00 40.44 345 ILE A CA 1
ATOM 2750 C C . ILE A 1 345 ? 31.689 -14.028 -25.539 1.00 40.44 345 ILE A C 1
ATOM 2752 O O . ILE A 1 345 ? 31.937 -15.094 -24.983 1.00 40.44 345 ILE A O 1
ATOM 2756 N N . GLU A 1 346 ? 30.484 -13.845 -26.091 1.00 47.25 346 GLU A N 1
ATOM 2757 C CA . GLU A 1 346 ? 29.569 -14.979 -26.314 1.00 47.25 346 GLU A CA 1
ATOM 2758 C C . GLU A 1 346 ? 29.940 -15.747 -27.593 1.00 47.25 346 GLU A C 1
ATOM 2760 O O . GLU A 1 346 ? 29.741 -15.268 -28.721 1.00 47.25 346 GLU A O 1
ATOM 2765 N N . LYS A 1 347 ? 30.452 -16.972 -27.415 1.00 44.59 347 LYS A N 1
ATOM 2766 C CA . LYS A 1 347 ? 30.676 -17.932 -28.507 1.00 44.59 347 LYS A CA 1
ATOM 2767 C C . LYS A 1 347 ? 29.342 -18.294 -29.170 1.00 44.59 347 LYS A C 1
ATOM 2769 O O . LYS A 1 347 ? 28.361 -18.580 -28.499 1.00 44.59 347 LYS A O 1
ATOM 2774 N N . ASP A 1 348 ? 29.332 -18.266 -30.501 1.00 57.53 348 ASP A N 1
ATOM 2775 C CA . ASP A 1 348 ? 28.189 -18.565 -31.378 1.00 57.53 348 ASP A CA 1
ATOM 2776 C C . ASP A 1 348 ? 26.958 -17.648 -31.238 1.00 57.53 348 ASP A C 1
ATOM 2778 O O . ASP A 1 348 ? 25.916 -17.898 -31.856 1.00 57.53 348 ASP A O 1
ATOM 2782 N N . SER A 1 349 ? 27.127 -16.502 -30.568 1.00 67.00 349 SER A N 1
ATOM 2783 C CA . SER A 1 349 ? 26.204 -15.366 -30.634 1.00 67.00 349 SER A CA 1
ATOM 2784 C C . SER A 1 349 ? 25.845 -14.991 -32.080 1.00 67.00 349 SER A C 1
ATOM 2786 O O . SER A 1 349 ? 26.644 -15.120 -33.018 1.00 67.00 349 SER A O 1
ATOM 2788 N N . LEU A 1 350 ? 24.628 -14.470 -32.276 1.00 71.94 350 LEU A N 1
ATOM 2789 C CA . LEU A 1 350 ? 24.123 -14.050 -33.591 1.00 71.94 350 LEU A CA 1
ATOM 2790 C C . LEU A 1 350 ? 25.091 -13.087 -34.299 1.00 71.94 350 LEU A C 1
ATOM 2792 O O . LEU A 1 350 ? 25.342 -13.219 -35.497 1.00 71.94 350 LEU A O 1
ATOM 2796 N N . VAL A 1 351 ? 25.687 -12.166 -33.540 1.00 68.50 351 VAL A N 1
ATOM 2797 C CA . VAL A 1 351 ? 26.683 -11.204 -34.027 1.00 68.50 351 VAL A CA 1
ATOM 2798 C C . VAL A 1 351 ? 27.928 -11.922 -34.560 1.00 68.50 351 VAL A C 1
ATOM 2800 O O . VAL A 1 351 ? 28.357 -11.642 -35.680 1.00 68.50 351 VAL A O 1
ATOM 2803 N N . GLN A 1 352 ? 28.465 -12.908 -33.831 1.00 73.81 352 GLN A N 1
ATOM 2804 C CA . GLN A 1 352 ? 29.615 -13.692 -34.288 1.00 73.81 352 GLN A CA 1
ATOM 2805 C C . GLN A 1 352 ? 29.281 -14.526 -35.537 1.00 73.81 352 GLN A C 1
ATOM 2807 O O . GLN A 1 352 ? 30.083 -14.590 -36.471 1.00 73.81 352 GLN A O 1
ATOM 2812 N N . ARG A 1 353 ? 28.081 -15.121 -35.609 1.00 77.25 353 ARG A N 1
ATOM 2813 C CA . ARG A 1 353 ? 27.615 -15.881 -36.786 1.00 77.25 353 ARG A CA 1
ATOM 2814 C C . ARG A 1 353 ? 27.512 -14.995 -38.034 1.00 77.25 353 ARG A C 1
ATOM 2816 O O . ARG A 1 353 ? 27.991 -15.384 -39.101 1.00 77.25 353 ARG A O 1
ATOM 2823 N N . LEU A 1 354 ? 26.967 -13.784 -37.900 1.00 79.31 354 LEU A N 1
ATOM 2824 C CA . LEU A 1 354 ? 26.878 -12.804 -38.989 1.00 79.31 354 LEU A CA 1
ATOM 2825 C C . LEU A 1 354 ? 28.263 -12.260 -39.392 1.00 79.31 354 LEU A C 1
ATOM 2827 O O . LEU A 1 354 ? 28.526 -12.099 -40.584 1.00 79.31 354 LEU A O 1
ATOM 2831 N N . ALA A 1 355 ? 29.179 -12.062 -38.436 1.00 74.50 355 ALA A N 1
ATOM 2832 C CA . ALA A 1 355 ? 30.562 -11.660 -38.705 1.00 74.50 355 ALA A CA 1
ATOM 2833 C C . ALA A 1 355 ? 31.352 -12.736 -39.477 1.00 74.50 355 ALA A C 1
ATOM 2835 O O . ALA A 1 355 ? 32.000 -12.417 -40.476 1.00 74.50 355 ALA A O 1
ATOM 2836 N N . ARG A 1 356 ? 31.236 -14.020 -39.094 1.00 79.62 356 ARG A N 1
ATOM 2837 C CA . ARG A 1 356 ? 31.804 -15.155 -39.855 1.00 79.62 356 ARG A CA 1
ATOM 2838 C C . ARG A 1 356 ? 31.256 -15.192 -41.292 1.00 79.62 356 ARG A C 1
ATOM 2840 O O . ARG A 1 356 ? 32.018 -15.404 -42.237 1.00 79.62 356 ARG A O 1
ATOM 2847 N N . GLY A 1 357 ? 29.958 -14.924 -41.472 1.00 78.81 357 GLY A N 1
ATOM 2848 C CA . GLY A 1 357 ? 29.325 -14.793 -42.791 1.00 78.81 357 GLY A CA 1
ATOM 2849 C C . GLY A 1 357 ? 29.897 -13.641 -43.629 1.00 78.81 357 GLY A C 1
ATOM 2850 O O . GLY A 1 357 ? 30.270 -13.850 -44.785 1.00 78.81 357 GLY A O 1
ATOM 2851 N N . LEU A 1 358 ? 30.048 -12.450 -43.035 1.00 77.25 358 LEU A N 1
ATOM 2852 C CA . LEU A 1 358 ? 30.643 -11.286 -43.701 1.00 77.25 358 LEU A CA 1
ATOM 2853 C C . LEU A 1 358 ? 32.087 -11.563 -44.135 1.00 77.25 358 LEU A C 1
ATOM 2855 O O . LEU A 1 358 ? 32.460 -11.254 -45.266 1.00 77.25 358 LEU A O 1
ATOM 2859 N N . HIS A 1 359 ? 32.880 -12.184 -43.259 1.00 76.50 359 HIS A N 1
ATOM 2860 C CA . HIS A 1 359 ? 34.270 -12.539 -43.534 1.00 76.50 359 HIS A CA 1
ATOM 2861 C C . HIS A 1 359 ? 34.387 -13.514 -44.716 1.00 76.50 359 HIS A C 1
ATOM 2863 O O . HIS A 1 359 ? 35.209 -13.301 -45.607 1.00 76.50 359 HIS A O 1
ATOM 2869 N N . LYS A 1 360 ? 33.523 -14.539 -44.786 1.00 81.00 360 LYS A N 1
ATOM 2870 C CA . LYS A 1 360 ? 33.480 -15.492 -45.911 1.00 81.00 360 LYS A CA 1
ATOM 2871 C C . LYS A 1 360 ? 33.225 -14.788 -47.252 1.00 81.00 360 LYS A C 1
ATOM 2873 O O . LYS A 1 360 ? 33.918 -15.075 -48.226 1.00 81.00 360 LYS A O 1
ATOM 2878 N N . ILE A 1 361 ? 32.283 -13.843 -47.292 1.00 75.12 361 ILE A N 1
ATOM 2879 C CA . ILE A 1 361 ? 31.930 -13.101 -48.514 1.00 75.12 361 ILE A CA 1
ATOM 2880 C C . ILE A 1 361 ? 33.026 -12.089 -48.889 1.00 75.12 361 ILE A C 1
ATOM 2882 O O . ILE A 1 361 ? 33.390 -11.991 -50.060 1.00 75.12 361 ILE A O 1
ATOM 2886 N N . ASN A 1 362 ? 33.607 -11.377 -47.916 1.00 72.69 362 ASN A N 1
ATOM 2887 C CA . ASN A 1 362 ? 34.739 -10.477 -48.163 1.00 72.69 362 ASN A CA 1
ATOM 2888 C C . ASN A 1 362 ? 35.956 -11.246 -48.712 1.00 72.69 362 ASN A C 1
ATOM 2890 O O . ASN A 1 362 ? 36.558 -10.810 -49.690 1.00 72.69 362 ASN A O 1
ATOM 2894 N N . ALA A 1 363 ? 36.282 -12.419 -48.157 1.00 77.56 363 ALA A N 1
ATOM 2895 C CA . ALA A 1 363 ? 37.371 -13.267 -48.647 1.00 77.56 363 ALA A CA 1
ATOM 2896 C C . ALA A 1 363 ? 37.132 -13.770 -50.086 1.00 77.56 363 ALA A C 1
ATOM 2898 O O . ALA A 1 363 ? 38.071 -13.852 -50.877 1.00 77.56 363 ALA A O 1
ATOM 2899 N N . GLN A 1 364 ? 35.881 -14.063 -50.458 1.00 76.19 364 GLN A N 1
ATOM 2900 C CA . GLN A 1 364 ? 35.511 -14.386 -51.842 1.00 76.19 364 GLN A CA 1
ATOM 2901 C C . GLN A 1 364 ? 35.645 -13.172 -52.778 1.00 76.19 364 GLN A C 1
ATOM 2903 O O . GLN A 1 364 ? 36.138 -13.316 -53.894 1.00 76.19 364 GLN A O 1
ATOM 2908 N N . ALA A 1 365 ? 35.279 -11.969 -52.326 1.00 69.94 365 ALA A N 1
ATOM 2909 C CA . ALA A 1 365 ? 35.424 -10.740 -53.109 1.00 69.94 365 ALA A CA 1
ATOM 2910 C C . ALA A 1 365 ? 36.895 -10.318 -53.306 1.00 69.94 365 ALA A C 1
ATOM 2912 O O . ALA A 1 365 ? 37.263 -9.897 -54.404 1.00 69.94 365 ALA A O 1
ATOM 2913 N N . LEU A 1 366 ? 37.745 -10.505 -52.290 1.00 71.94 366 LEU A N 1
ATOM 2914 C CA . LEU A 1 366 ? 39.197 -10.314 -52.384 1.00 71.94 366 LEU A CA 1
ATOM 2915 C C . LEU A 1 366 ? 39.813 -11.269 -53.418 1.00 71.94 366 LEU A C 1
ATOM 2917 O O . LEU A 1 366 ? 40.527 -10.821 -54.314 1.00 71.94 366 LEU A O 1
ATOM 2921 N N . LYS A 1 367 ? 39.445 -12.561 -53.382 1.00 75.38 367 LYS A N 1
ATOM 2922 C CA . LYS A 1 367 ? 39.824 -13.547 -54.416 1.00 75.38 367 LYS A CA 1
ATOM 2923 C C . LYS A 1 367 ? 39.312 -13.190 -55.822 1.00 75.38 367 LYS A C 1
ATOM 2925 O O . LYS A 1 367 ? 39.893 -13.636 -56.803 1.00 75.38 367 LYS A O 1
ATOM 2930 N N . ALA A 1 368 ? 38.267 -12.368 -55.931 1.00 69.56 368 ALA A N 1
ATOM 2931 C CA . ALA A 1 368 ? 37.732 -11.842 -57.190 1.00 69.56 368 ALA A CA 1
ATOM 2932 C C . ALA A 1 368 ? 38.314 -10.464 -57.597 1.00 69.56 368 ALA A C 1
ATOM 2934 O O . ALA A 1 368 ? 37.741 -9.781 -58.450 1.00 69.56 368 ALA A O 1
ATOM 2935 N N . GLY A 1 369 ? 39.430 -10.025 -56.997 1.00 62.03 369 GLY A N 1
ATOM 2936 C CA . GLY A 1 369 ? 40.115 -8.782 -57.374 1.00 62.03 369 GLY A CA 1
ATOM 2937 C C . GLY A 1 369 ? 39.381 -7.500 -56.958 1.00 62.03 369 GLY A C 1
ATOM 2938 O O . GLY A 1 369 ? 39.515 -6.457 -57.608 1.00 62.03 369 GLY A O 1
ATOM 2939 N N . ILE A 1 370 ? 38.572 -7.566 -55.897 1.00 60.84 370 ILE A N 1
ATOM 2940 C CA . ILE A 1 370 ? 37.956 -6.401 -55.256 1.00 60.84 370 ILE A CA 1
ATOM 2941 C C . ILE A 1 370 ? 38.740 -6.126 -53.973 1.00 60.84 370 ILE A C 1
ATOM 2943 O O . ILE A 1 370 ? 38.574 -6.842 -52.989 1.00 60.84 370 ILE A O 1
ATOM 2947 N N . SER A 1 371 ? 39.605 -5.107 -54.000 1.00 57.03 371 SER A N 1
ATOM 2948 C CA . SER A 1 371 ? 40.426 -4.726 -52.846 1.00 57.03 371 SER A CA 1
ATOM 2949 C C . SER A 1 371 ? 39.568 -4.364 -51.635 1.00 57.03 371 SER A C 1
ATOM 2951 O O . SER A 1 371 ? 38.427 -3.903 -51.777 1.00 57.03 371 SER A O 1
ATOM 2953 N N . ASP A 1 372 ? 40.148 -4.508 -50.443 1.00 53.34 372 ASP A N 1
ATOM 2954 C CA . ASP A 1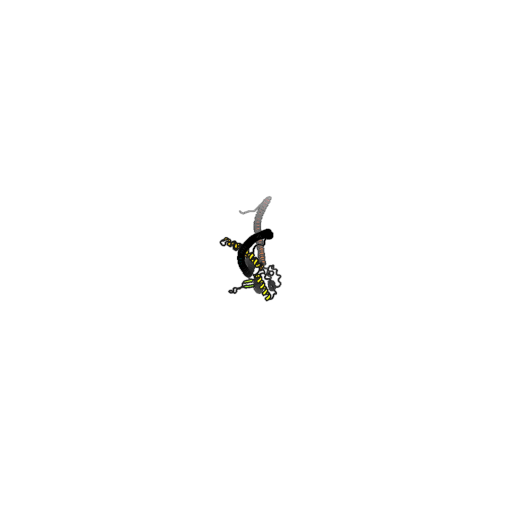 372 ? 39.492 -4.039 -49.229 1.00 53.34 372 ASP A CA 1
ATOM 2955 C C . ASP A 1 372 ? 39.243 -2.521 -49.298 1.00 53.34 372 ASP A C 1
ATOM 2957 O O . ASP A 1 372 ? 39.981 -1.764 -49.942 1.00 53.34 372 ASP A O 1
ATOM 2961 N N . ARG A 1 373 ? 38.144 -2.079 -48.688 1.00 56.16 373 ARG A N 1
ATOM 2962 C CA . ARG A 1 373 ? 37.692 -0.689 -48.739 1.00 56.16 373 ARG A CA 1
ATOM 2963 C C . ARG A 1 373 ? 38.018 0.013 -47.436 1.00 56.16 373 ARG A C 1
ATOM 2965 O O . ARG A 1 373 ? 37.252 -0.065 -46.478 1.00 56.16 373 ARG A O 1
ATOM 2972 N N . VAL A 1 374 ? 39.097 0.797 -47.479 1.00 55.94 374 VAL A N 1
ATOM 2973 C CA . VAL A 1 374 ? 39.345 1.897 -46.536 1.00 55.94 374 VAL A CA 1
ATOM 2974 C C . VAL A 1 374 ? 38.030 2.671 -46.311 1.00 55.94 374 VAL A C 1
ATOM 2976 O O . VAL A 1 374 ? 37.322 2.945 -47.290 1.00 55.94 374 VAL A O 1
ATOM 2979 N N . PRO A 1 375 ? 37.661 3.005 -45.057 1.00 60.47 375 PRO A N 1
ATOM 2980 C CA . PRO A 1 375 ? 36.454 3.774 -44.772 1.00 60.47 375 PRO A CA 1
ATOM 2981 C C . PRO A 1 375 ? 36.410 5.063 -45.593 1.00 60.47 375 PRO A C 1
ATOM 2983 O O . PRO A 1 375 ? 37.391 5.804 -45.638 1.00 60.47 375 PRO A O 1
ATOM 2986 N N . VAL A 1 376 ? 35.271 5.337 -46.236 1.00 61.47 376 VAL A N 1
ATOM 2987 C CA . VAL A 1 376 ? 35.156 6.428 -47.224 1.00 61.47 376 VAL A CA 1
ATOM 2988 C C . VAL A 1 376 ? 35.457 7.796 -46.595 1.00 61.47 376 VAL A C 1
ATOM 2990 O O . VAL A 1 376 ? 36.046 8.644 -47.253 1.00 61.47 376 VAL A O 1
ATOM 2993 N N . THR A 1 377 ? 35.166 7.966 -45.302 1.00 62.25 377 THR A N 1
ATOM 2994 C CA . THR A 1 377 ? 35.582 9.115 -44.480 1.00 62.25 377 THR A CA 1
ATOM 2995 C C . THR A 1 377 ? 37.101 9.308 -44.461 1.00 62.25 377 THR A C 1
ATOM 2997 O O . THR A 1 377 ? 37.583 10.396 -44.758 1.00 62.25 377 THR A O 1
ATOM 3000 N N . LYS A 1 378 ? 37.885 8.248 -44.206 1.00 68.38 378 LYS A N 1
ATOM 3001 C CA . LYS A 1 378 ? 39.359 8.302 -44.252 1.00 68.38 378 LYS A CA 1
ATOM 3002 C C . LYS A 1 378 ? 39.877 8.585 -45.664 1.00 68.38 378 LYS A C 1
ATOM 3004 O O . LYS A 1 378 ? 40.848 9.323 -45.808 1.00 68.38 378 LYS A O 1
ATOM 3009 N N . SER A 1 379 ? 39.237 8.039 -46.701 1.00 66.44 379 SER A N 1
ATOM 3010 C CA . SER A 1 379 ? 39.587 8.344 -48.096 1.00 66.44 379 SER A CA 1
ATOM 3011 C C . SER A 1 379 ? 39.326 9.812 -48.452 1.00 66.44 379 SER A C 1
ATOM 3013 O O . SER A 1 379 ? 40.167 10.430 -49.097 1.00 66.44 379 SER A O 1
ATOM 3015 N N . ILE A 1 380 ? 38.209 10.383 -47.996 1.00 70.00 380 ILE A N 1
ATOM 3016 C CA . ILE A 1 380 ? 37.837 11.781 -48.252 1.00 70.00 380 ILE A CA 1
ATOM 3017 C C . ILE A 1 380 ? 38.715 12.753 -47.465 1.00 70.00 380 ILE A C 1
ATOM 3019 O O . ILE A 1 380 ? 39.263 13.662 -48.078 1.00 70.00 380 ILE A O 1
ATOM 3023 N N . ALA A 1 381 ? 38.976 12.504 -46.180 1.00 73.12 381 ALA A N 1
ATOM 3024 C CA . ALA A 1 381 ? 39.926 13.303 -45.401 1.00 73.12 381 ALA A CA 1
ATOM 3025 C C . ALA A 1 381 ? 41.346 13.269 -46.007 1.00 73.12 381 ALA A C 1
ATOM 3027 O O . ALA A 1 381 ? 42.037 14.286 -46.057 1.00 73.12 381 ALA A O 1
ATOM 3028 N N . SER A 1 382 ? 41.770 12.115 -46.541 1.00 74.25 382 SER A N 1
ATOM 3029 C CA . SER A 1 382 ? 43.046 11.995 -47.264 1.00 74.25 382 SER A CA 1
ATOM 3030 C C . SER A 1 382 ? 43.051 12.798 -48.570 1.00 74.25 382 SER A C 1
ATOM 3032 O O . SER A 1 382 ? 44.059 13.422 -48.895 1.00 74.25 382 SER A O 1
ATOM 3034 N N . LEU A 1 383 ? 41.936 12.809 -49.307 1.00 75.75 383 LEU A N 1
ATOM 3035 C CA . LEU A 1 383 ? 41.792 13.549 -50.562 1.00 75.75 383 LEU A CA 1
ATOM 3036 C C . LEU A 1 383 ? 41.721 15.066 -50.327 1.00 75.75 383 LEU A C 1
ATOM 3038 O O . LEU A 1 383 ? 42.460 15.804 -50.968 1.00 75.75 383 LEU A O 1
ATOM 3042 N N . GLN A 1 384 ? 40.930 15.524 -49.352 1.00 78.56 384 GLN A N 1
ATOM 3043 C CA . GLN A 1 384 ? 40.892 16.919 -48.893 1.00 78.56 384 GLN A CA 1
ATOM 3044 C C . GLN A 1 384 ? 42.290 17.398 -48.477 1.00 78.56 384 GLN A C 1
ATOM 3046 O O . GLN A 1 384 ? 42.743 18.442 -48.943 1.00 78.56 384 GLN A O 1
ATOM 3051 N N . LYS A 1 385 ? 43.022 16.599 -47.682 1.00 82.81 385 LYS A N 1
ATOM 3052 C CA . LYS A 1 385 ? 44.415 16.896 -47.322 1.00 82.81 385 LYS A CA 1
ATOM 3053 C C . LYS A 1 385 ? 45.323 16.994 -48.553 1.00 82.81 385 LYS A C 1
ATOM 3055 O O . LYS A 1 385 ? 46.118 17.924 -48.632 1.00 82.81 385 LYS A O 1
ATOM 3060 N N . LYS A 1 386 ? 45.208 16.084 -49.528 1.00 80.19 386 LYS A N 1
ATOM 3061 C CA . LYS A 1 386 ? 46.031 16.122 -50.752 1.00 80.19 386 LYS A CA 1
ATOM 3062 C C . LYS A 1 386 ? 45.711 17.310 -51.661 1.00 80.19 386 LYS A C 1
ATOM 3064 O O . LYS A 1 386 ? 46.635 17.861 -52.249 1.00 80.19 386 LYS A O 1
ATOM 3069 N N . ILE A 1 387 ? 44.450 17.735 -51.727 1.00 81.19 387 ILE A N 1
ATOM 3070 C CA . ILE A 1 387 ? 44.039 18.956 -52.432 1.00 81.19 387 ILE A CA 1
ATOM 3071 C C . ILE A 1 387 ? 44.608 20.187 -51.721 1.00 81.19 387 ILE A C 1
ATOM 3073 O O . ILE A 1 387 ? 45.225 21.021 -52.371 1.00 81.19 387 ILE A O 1
ATOM 3077 N N . PHE A 1 388 ? 44.510 20.268 -50.391 1.00 81.50 388 PHE A N 1
ATOM 3078 C CA . PHE A 1 388 ? 45.105 21.361 -49.615 1.00 81.50 388 PHE A CA 1
ATOM 3079 C C . PHE A 1 388 ? 46.633 21.442 -49.799 1.00 81.50 388 PHE A C 1
ATOM 3081 O O . PHE A 1 388 ? 47.160 22.500 -50.137 1.00 81.50 388 PHE A O 1
ATOM 3088 N N . GLU A 1 389 ? 47.341 20.311 -49.685 1.00 83.62 389 GLU A N 1
ATOM 3089 C CA . GLU A 1 389 ? 48.783 20.207 -49.965 1.00 83.62 389 GLU A CA 1
ATOM 3090 C C . GLU A 1 389 ? 49.156 20.594 -51.410 1.00 83.62 389 GLU A C 1
ATOM 3092 O O . GLU A 1 389 ? 50.310 20.946 -51.669 1.00 83.62 389 GLU A O 1
ATOM 3097 N N . PHE A 1 390 ? 48.238 20.463 -52.373 1.00 83.00 390 PHE A N 1
ATOM 3098 C CA . PHE A 1 390 ? 48.450 20.865 -53.764 1.00 83.00 390 PHE A CA 1
ATOM 3099 C C . PHE A 1 390 ? 48.213 22.367 -53.945 1.00 83.00 390 PHE A C 1
ATOM 3101 O O . PHE A 1 390 ? 49.100 23.058 -54.439 1.00 83.00 390 PHE A O 1
ATOM 3108 N N . THR A 1 391 ? 47.083 22.894 -53.467 1.00 84.62 391 THR A N 1
ATOM 3109 C CA . THR A 1 391 ? 46.754 24.328 -53.510 1.00 84.62 391 THR A CA 1
ATOM 3110 C C . THR A 1 391 ? 47.802 25.173 -52.787 1.00 84.62 391 THR A C 1
ATOM 3112 O O . THR A 1 391 ? 48.187 26.223 -53.294 1.00 84.62 391 THR A O 1
ATOM 3115 N N . GLN A 1 392 ? 48.331 24.700 -51.652 1.00 86.12 392 GLN A N 1
ATOM 3116 C CA . GLN A 1 392 ? 49.421 25.374 -50.941 1.00 86.12 392 GLN A CA 1
ATOM 3117 C C . GLN A 1 392 ? 50.691 25.469 -51.804 1.00 86.12 392 GLN A C 1
ATOM 3119 O O . GLN A 1 392 ? 51.255 26.551 -51.937 1.00 86.12 392 GLN A O 1
ATOM 3124 N N . ARG A 1 393 ? 51.110 24.370 -52.450 1.00 88.06 393 ARG A N 1
ATOM 3125 C CA . ARG A 1 393 ? 52.277 24.363 -53.353 1.00 88.06 393 ARG A CA 1
ATOM 3126 C C . ARG A 1 393 ? 52.060 25.208 -54.609 1.00 88.06 393 ARG A C 1
ATOM 3128 O O . ARG A 1 393 ? 52.980 25.899 -55.031 1.00 88.06 393 ARG A O 1
ATOM 3135 N N . LEU A 1 394 ? 50.852 25.192 -55.175 1.00 88.50 394 LEU A N 1
ATOM 3136 C CA . LEU A 1 394 ? 50.478 26.040 -56.308 1.00 88.50 394 LEU A CA 1
ATOM 3137 C C . LEU A 1 394 ? 50.554 27.531 -55.936 1.00 88.50 394 LEU A C 1
ATOM 3139 O O . LEU A 1 394 ? 51.051 28.335 -56.720 1.00 88.50 394 LEU A O 1
ATOM 3143 N N . HIS A 1 395 ? 50.105 27.892 -54.730 1.00 90.62 395 HIS A N 1
ATOM 3144 C CA . HIS A 1 395 ? 50.200 29.255 -54.215 1.00 90.62 395 HIS A CA 1
ATOM 3145 C C . HIS A 1 395 ? 51.658 29.691 -54.014 1.00 90.62 395 HIS A C 1
ATOM 3147 O O . HIS A 1 395 ? 52.028 30.758 -54.496 1.00 90.62 395 HIS A O 1
ATOM 3153 N N . THR A 1 396 ? 52.500 28.858 -53.389 1.00 90.06 396 THR A N 1
ATOM 3154 C CA . THR A 1 396 ? 53.942 29.129 -53.245 1.00 90.06 396 THR A CA 1
ATOM 3155 C C . THR A 1 396 ? 54.608 29.362 -54.605 1.00 90.06 396 THR A C 1
ATOM 3157 O O . THR A 1 396 ? 55.226 30.405 -54.800 1.00 90.06 396 THR A O 1
ATOM 3160 N N . ALA A 1 397 ? 54.391 28.473 -55.579 1.00 89.19 397 ALA A N 1
ATOM 3161 C CA . ALA A 1 397 ? 54.957 28.613 -56.922 1.00 89.19 397 ALA A CA 1
ATOM 3162 C C . ALA A 1 397 ? 54.452 29.867 -57.671 1.00 89.19 397 ALA A C 1
ATOM 3164 O O . ALA A 1 397 ? 55.194 30.473 -58.441 1.00 89.19 397 ALA A O 1
ATOM 3165 N N . GLU A 1 398 ? 53.204 30.299 -57.448 1.00 91.25 398 GLU A N 1
ATOM 3166 C CA . GLU A 1 398 ? 52.681 31.551 -58.014 1.00 91.25 398 GLU A CA 1
ATOM 3167 C C . GLU A 1 398 ? 53.270 32.800 -57.336 1.00 91.25 398 GLU A C 1
ATOM 3169 O O . GLU A 1 398 ? 53.480 33.812 -58.007 1.00 91.25 398 GLU A O 1
ATOM 3174 N N . VAL A 1 399 ? 53.573 32.743 -56.035 1.00 92.00 399 VA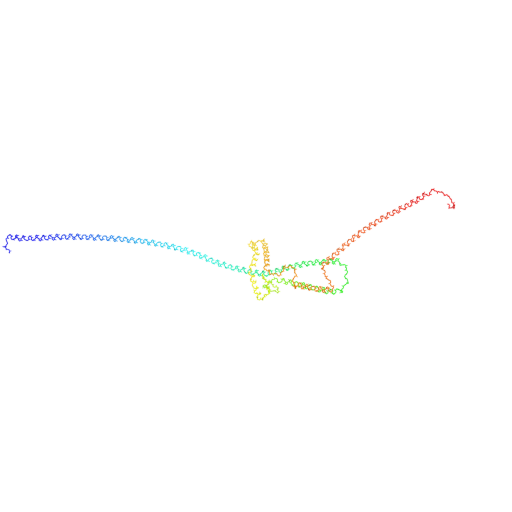L A N 1
ATOM 3175 C CA . VAL A 1 399 ? 54.281 33.815 -55.313 1.00 92.00 399 VAL A CA 1
ATOM 3176 C C . VAL A 1 399 ? 55.732 33.917 -55.794 1.00 92.00 399 VAL A C 1
ATOM 3178 O O . VAL A 1 399 ? 56.169 35.007 -56.162 1.00 92.00 399 VAL A O 1
ATOM 3181 N N . GLU A 1 400 ? 56.445 32.795 -55.906 1.00 91.62 400 GLU A N 1
ATOM 3182 C CA . GLU A 1 400 ? 57.799 32.725 -56.479 1.00 91.62 400 GLU A CA 1
ATOM 3183 C C . GLU A 1 400 ? 57.824 33.263 -57.919 1.00 91.62 400 GLU A C 1
ATOM 3185 O O . GLU A 1 400 ? 58.624 34.140 -58.247 1.00 91.62 400 GLU A O 1
ATOM 3190 N N . ARG A 1 401 ? 56.875 32.841 -58.772 1.00 91.62 401 ARG A N 1
ATOM 3191 C CA . ARG A 1 401 ? 56.727 33.352 -60.148 1.00 91.62 401 ARG A CA 1
ATOM 3192 C C . ARG A 1 401 ? 56.470 34.863 -60.199 1.00 91.62 401 ARG A C 1
ATOM 3194 O O . ARG A 1 401 ? 56.822 35.501 -61.191 1.00 91.62 401 ARG A O 1
ATOM 3201 N N . ARG A 1 402 ? 55.840 35.449 -59.174 1.00 89.00 402 ARG A N 1
ATOM 3202 C CA . ARG A 1 402 ? 55.645 36.905 -59.064 1.00 89.00 402 ARG A CA 1
ATOM 3203 C C . ARG A 1 402 ? 56.918 37.618 -58.613 1.00 89.00 402 ARG A C 1
ATOM 3205 O O . ARG A 1 402 ? 57.242 38.626 -59.231 1.00 89.00 402 ARG A O 1
ATOM 3212 N N . SER A 1 403 ? 57.657 37.075 -57.643 1.00 91.81 403 SER A N 1
ATOM 3213 C CA . SER A 1 403 ? 58.967 37.611 -57.229 1.00 91.81 403 SER A CA 1
ATOM 3214 C C . SER A 1 403 ? 59.943 37.646 -58.406 1.00 91.81 403 SER A C 1
ATOM 3216 O O . SER A 1 403 ? 60.363 38.721 -58.829 1.00 91.81 403 SER A O 1
ATOM 3218 N N . LEU A 1 404 ? 60.143 36.501 -59.069 1.00 91.88 404 LEU A N 1
ATOM 3219 C CA . LEU A 1 404 ? 61.029 36.366 -60.230 1.00 91.88 404 LEU A CA 1
ATOM 3220 C C . LEU A 1 404 ? 60.641 37.292 -61.396 1.00 91.88 404 LEU A C 1
ATOM 3222 O O . LEU A 1 404 ? 61.493 37.686 -62.188 1.00 91.88 404 LEU A O 1
ATOM 3226 N N . ARG A 1 405 ? 59.361 37.669 -61.524 1.00 91.19 405 ARG A N 1
ATOM 3227 C CA . ARG A 1 405 ? 58.914 38.668 -62.511 1.00 91.19 405 ARG A CA 1
ATOM 3228 C C . ARG A 1 405 ? 59.269 40.096 -62.114 1.00 91.19 405 ARG A C 1
ATOM 3230 O O . ARG A 1 405 ? 59.647 40.859 -62.999 1.00 91.19 405 ARG A O 1
ATOM 3237 N N . LEU A 1 406 ? 59.155 40.450 -60.833 1.00 90.75 406 LEU A N 1
ATOM 3238 C CA . LEU A 1 406 ? 59.581 41.754 -60.320 1.00 90.75 406 LEU A CA 1
ATOM 3239 C C . LEU A 1 406 ? 61.100 41.905 -60.468 1.00 90.75 406 LEU A C 1
ATOM 3241 O O . LEU A 1 406 ? 61.552 42.858 -61.103 1.00 90.75 406 LEU A O 1
ATOM 3245 N N . GLU A 1 407 ? 61.859 40.902 -60.027 1.00 91.50 407 GLU A N 1
ATOM 3246 C CA . GLU A 1 407 ? 63.315 40.806 -60.198 1.00 91.50 407 GLU A CA 1
ATOM 3247 C C . GLU A 1 407 ? 63.714 40.929 -61.679 1.00 91.50 407 GLU A C 1
ATOM 3249 O O . GLU A 1 407 ? 64.579 41.729 -62.025 1.00 91.50 407 GLU A O 1
ATOM 3254 N N . LEU A 1 408 ? 63.039 40.221 -62.596 1.00 90.31 408 LEU A N 1
ATOM 3255 C CA . LEU A 1 408 ? 63.298 40.331 -64.038 1.00 90.31 408 LEU A CA 1
ATOM 3256 C C . LEU A 1 408 ? 62.998 41.740 -64.576 1.00 90.31 408 LEU A C 1
ATOM 3258 O O . LEU A 1 408 ? 63.760 42.252 -65.401 1.00 90.31 408 LEU A O 1
ATOM 3262 N N . THR A 1 409 ? 61.929 42.404 -64.117 1.00 90.06 409 THR A N 1
ATOM 3263 C CA . THR A 1 409 ? 61.670 43.805 -64.495 1.00 90.06 409 THR A CA 1
ATOM 3264 C C . THR A 1 409 ? 62.710 44.774 -63.935 1.00 90.06 409 THR A C 1
ATOM 3266 O O . THR A 1 409 ? 63.078 45.717 -64.635 1.00 90.06 409 THR A O 1
ATOM 3269 N N . GLU A 1 410 ? 63.242 44.521 -62.740 1.00 90.69 410 GLU A N 1
ATOM 3270 C CA . GLU A 1 410 ? 64.306 45.317 -62.127 1.00 90.69 410 GLU A CA 1
ATOM 3271 C C . GLU A 1 410 ? 65.651 45.109 -62.840 1.00 90.69 410 GLU A C 1
ATOM 3273 O O . GLU A 1 410 ? 66.263 46.081 -63.277 1.00 90.69 410 GLU A O 1
ATOM 3278 N N . PHE A 1 411 ? 66.056 43.863 -63.107 1.00 88.69 411 PHE A N 1
ATOM 3279 C CA . PHE A 1 411 ? 67.217 43.556 -63.950 1.00 88.69 411 PHE A CA 1
ATOM 3280 C C . PHE A 1 411 ? 67.105 44.201 -65.337 1.00 88.69 411 PHE A C 1
ATOM 3282 O O . PHE A 1 411 ? 68.086 44.742 -65.843 1.00 88.69 411 PHE A O 1
ATOM 3289 N N . LYS A 1 412 ? 65.911 44.211 -65.947 1.00 90.62 412 LYS A N 1
ATOM 3290 C CA . LYS A 1 412 ? 65.674 44.884 -67.235 1.00 90.62 412 LYS A CA 1
ATOM 3291 C C . LYS A 1 412 ? 65.748 46.414 -67.127 1.00 90.62 412 LYS A C 1
ATOM 3293 O O . LYS A 1 412 ? 66.210 47.060 -68.066 1.00 90.62 412 LYS A O 1
ATOM 3298 N N . ARG A 1 413 ? 65.329 47.002 -66.000 1.00 89.44 413 ARG A N 1
ATOM 3299 C CA . ARG A 1 413 ? 65.499 48.435 -65.695 1.00 89.44 413 ARG A CA 1
ATOM 3300 C C . ARG A 1 413 ? 66.985 48.779 -65.587 1.00 89.44 413 ARG A C 1
ATOM 3302 O O . ARG A 1 413 ? 67.454 49.670 -66.289 1.00 89.44 413 ARG A O 1
ATOM 3309 N N . ASN A 1 414 ? 67.724 48.002 -64.803 1.00 90.12 414 ASN A N 1
ATOM 3310 C CA . ASN A 1 414 ? 69.141 48.215 -64.529 1.00 90.12 414 ASN A CA 1
ATOM 3311 C C . ASN A 1 414 ? 70.003 47.955 -65.785 1.00 90.12 414 ASN A C 1
ATOM 3313 O O . ASN A 1 414 ? 70.927 48.714 -66.051 1.00 90.12 414 ASN A O 1
ATOM 3317 N N . LEU A 1 415 ? 69.651 46.984 -66.641 1.00 88.69 415 LEU A N 1
ATOM 3318 C CA . LEU A 1 415 ? 70.265 46.807 -67.970 1.00 88.69 415 LEU A CA 1
ATOM 3319 C C . LEU A 1 415 ? 70.038 48.008 -68.900 1.00 88.69 415 LEU A C 1
ATOM 3321 O O . LEU A 1 415 ? 70.943 48.383 -69.639 1.00 88.69 415 LEU A O 1
ATOM 3325 N N . ASN A 1 416 ? 68.857 48.633 -68.866 1.00 87.94 416 ASN A N 1
ATOM 3326 C CA . ASN A 1 416 ? 68.592 49.850 -69.640 1.00 87.94 416 ASN A CA 1
ATOM 3327 C C . ASN A 1 416 ? 69.349 51.074 -69.091 1.00 87.94 416 ASN A C 1
ATOM 3329 O O . ASN A 1 416 ? 69.654 51.989 -69.854 1.00 87.94 416 ASN A O 1
ATOM 3333 N N . GLU A 1 417 ? 69.646 51.113 -67.791 1.00 88.00 417 GLU A N 1
ATOM 3334 C CA . GLU A 1 417 ? 70.481 52.150 -67.171 1.00 88.00 417 GLU A CA 1
ATOM 3335 C C . GLU A 1 417 ? 71.962 51.933 -67.515 1.00 88.00 417 GLU A C 1
ATOM 3337 O O . GLU A 1 417 ? 72.566 52.818 -68.119 1.00 88.00 417 GLU A O 1
ATOM 3342 N N . MET A 1 418 ? 72.492 50.723 -67.305 1.00 86.25 418 MET A N 1
ATOM 3343 C CA . MET A 1 418 ? 73.836 50.317 -67.744 1.00 86.25 418 MET A CA 1
ATOM 3344 C C . MET A 1 418 ? 74.053 50.536 -69.245 1.00 86.25 418 MET A C 1
ATOM 3346 O O . MET A 1 418 ? 75.126 50.977 -69.649 1.00 86.25 418 MET A O 1
ATOM 3350 N N . LYS A 1 419 ? 73.041 50.284 -70.091 1.00 87.50 419 LYS A N 1
ATOM 3351 C CA . LYS A 1 419 ? 73.137 50.588 -71.523 1.00 87.50 419 LYS A CA 1
ATOM 3352 C C . LYS A 1 419 ? 73.287 52.090 -71.770 1.00 87.50 419 LYS A C 1
ATOM 3354 O O . LYS A 1 419 ? 74.190 52.472 -72.499 1.00 87.50 419 LYS A O 1
ATOM 3359 N N . LYS A 1 420 ? 72.476 52.946 -71.138 1.00 88.75 420 LYS A N 1
ATOM 3360 C CA . LYS A 1 420 ? 72.630 54.411 -71.258 1.00 88.75 420 LYS A CA 1
ATOM 3361 C C . LYS A 1 420 ? 74.001 54.889 -70.777 1.00 88.75 420 LYS A C 1
ATOM 3363 O O . LYS A 1 420 ? 74.490 55.903 -71.261 1.00 88.75 420 LYS A O 1
ATOM 3368 N N . GLU A 1 421 ? 74.611 54.204 -69.814 1.00 86.19 421 GLU A N 1
ATOM 3369 C CA . GLU A 1 421 ? 75.968 54.509 -69.351 1.00 86.19 421 GLU A CA 1
ATOM 3370 C C . GLU A 1 421 ? 77.047 54.012 -70.315 1.00 86.19 421 GLU A C 1
ATOM 3372 O O . GLU A 1 421 ? 78.000 54.746 -70.563 1.00 86.19 421 GLU A O 1
ATOM 3377 N N . ALA A 1 422 ? 76.860 52.854 -70.952 1.00 84.75 422 ALA A N 1
ATOM 3378 C CA . ALA A 1 422 ? 77.705 52.398 -72.053 1.00 84.75 422 ALA A CA 1
ATOM 3379 C C . ALA A 1 422 ? 77.604 53.327 -73.280 1.00 84.75 422 ALA A C 1
ATOM 3381 O O . ALA A 1 422 ? 78.631 53.724 -73.820 1.00 84.75 422 ALA A O 1
ATOM 3382 N N . ASP A 1 423 ? 76.393 53.749 -73.661 1.00 86.88 423 ASP A N 1
ATOM 3383 C CA . ASP A 1 423 ? 76.145 54.701 -74.753 1.00 86.88 423 ASP A CA 1
ATOM 3384 C C . ASP A 1 423 ? 76.840 56.060 -74.460 1.00 86.88 423 ASP A C 1
ATOM 3386 O O . ASP A 1 423 ? 77.498 56.636 -75.329 1.00 86.88 423 ASP A O 1
ATOM 3390 N N . LYS A 1 424 ? 76.782 56.553 -73.207 1.00 87.44 424 LYS A N 1
ATOM 3391 C CA . LYS A 1 424 ? 77.551 57.735 -72.751 1.00 87.44 424 LYS A CA 1
ATOM 3392 C C . LYS A 1 424 ? 79.064 57.504 -72.803 1.00 87.44 424 LYS A C 1
ATOM 3394 O O . LYS A 1 424 ? 79.789 58.381 -73.263 1.00 87.44 424 LYS A O 1
ATOM 3399 N N . ALA A 1 425 ? 79.548 56.364 -72.310 1.00 83.12 425 ALA A N 1
ATOM 3400 C CA . ALA A 1 425 ? 80.973 56.042 -72.278 1.00 83.12 425 ALA A CA 1
ATOM 3401 C C . ALA A 1 425 ? 81.552 55.915 -73.694 1.00 83.12 425 ALA A C 1
ATOM 3403 O O . ALA A 1 425 ? 82.655 56.394 -73.944 1.00 83.12 425 ALA A O 1
ATOM 3404 N N . GLN A 1 426 ? 80.786 55.360 -74.637 1.00 82.31 426 GLN A N 1
ATOM 3405 C CA . GLN A 1 426 ? 81.141 55.342 -76.050 1.00 82.31 426 GLN A CA 1
ATOM 3406 C C . GLN A 1 426 ? 81.197 56.764 -76.629 1.00 82.31 426 GLN A C 1
ATOM 3408 O O . GLN A 1 426 ? 82.189 57.111 -77.262 1.00 82.31 426 GLN A O 1
ATOM 3413 N N . SER A 1 427 ? 80.211 57.623 -76.346 1.00 81.94 427 SER A N 1
ATOM 3414 C CA . SER A 1 427 ? 80.247 59.027 -76.787 1.00 81.94 427 SER A CA 1
ATOM 3415 C C . SER A 1 427 ? 81.447 59.800 -76.208 1.00 81.94 427 SER A C 1
ATOM 3417 O O . SER A 1 427 ? 82.097 60.567 -76.918 1.00 81.94 427 SER A O 1
ATOM 3419 N N . LEU A 1 428 ? 81.816 59.549 -74.947 1.00 83.88 428 LEU A N 1
ATOM 3420 C CA . LEU A 1 428 ? 83.033 60.097 -74.334 1.00 83.88 428 LEU A CA 1
ATOM 3421 C C . LEU A 1 428 ? 84.314 59.527 -74.968 1.00 83.88 428 LEU A C 1
ATOM 3423 O O . LEU A 1 428 ? 85.284 60.260 -75.139 1.00 83.88 428 LEU A O 1
ATOM 3427 N N . GLN A 1 429 ? 84.326 58.252 -75.366 1.00 82.00 429 GLN A N 1
ATOM 3428 C CA . GLN A 1 429 ? 85.441 57.635 -76.092 1.00 82.00 429 GLN A CA 1
ATOM 3429 C C . GLN A 1 429 ? 85.588 58.210 -77.512 1.00 82.00 429 GLN A C 1
ATOM 3431 O O . GLN A 1 429 ? 86.707 58.416 -77.981 1.00 82.00 429 GLN A O 1
ATOM 3436 N N . GLU A 1 430 ? 84.479 58.516 -78.186 1.00 81.19 430 GLU A N 1
ATOM 3437 C CA . GLU A 1 430 ? 84.449 59.206 -79.480 1.00 81.19 430 GLU A CA 1
ATOM 3438 C C . GLU A 1 430 ? 84.975 60.647 -79.347 1.00 81.19 430 GLU A C 1
ATOM 3440 O O . GLU A 1 430 ? 85.845 61.051 -80.121 1.00 81.19 430 GLU A O 1
ATOM 3445 N N . GLN A 1 431 ? 84.566 61.383 -78.305 1.00 80.44 431 GLN A N 1
ATOM 3446 C CA . GLN A 1 431 ? 85.130 62.700 -77.971 1.00 80.44 431 GLN A CA 1
ATOM 3447 C C . GLN A 1 431 ? 86.630 62.630 -77.634 1.00 80.44 431 GLN A C 1
ATOM 3449 O O . GLN A 1 431 ? 87.401 63.465 -78.104 1.00 80.44 431 GLN A O 1
ATOM 3454 N N . LEU A 1 432 ? 87.077 61.616 -76.884 1.00 80.06 432 LEU A N 1
ATOM 3455 C CA . LEU A 1 432 ? 88.494 61.393 -76.572 1.00 80.06 432 LEU A CA 1
ATOM 3456 C C . LEU A 1 432 ? 89.316 61.093 -77.837 1.00 80.06 432 LEU A C 1
ATOM 3458 O O . LEU A 1 432 ? 90.447 61.561 -77.969 1.00 80.06 432 LEU A O 1
ATOM 3462 N N . ASN A 1 433 ? 88.755 60.332 -78.779 1.00 77.81 433 ASN A N 1
ATOM 3463 C CA . ASN A 1 433 ? 89.394 60.033 -80.058 1.00 77.81 433 ASN A CA 1
ATOM 3464 C C . ASN A 1 433 ? 89.476 61.283 -80.953 1.00 77.81 433 ASN A C 1
ATOM 3466 O O . ASN A 1 433 ? 90.530 61.531 -81.539 1.00 77.81 433 ASN A O 1
ATOM 3470 N N . ALA A 1 434 ? 88.426 62.109 -81.000 1.00 75.25 434 ALA A N 1
ATOM 3471 C CA . ALA A 1 434 ? 88.452 63.404 -81.684 1.00 75.25 434 ALA A CA 1
ATOM 3472 C C . ALA A 1 434 ? 89.478 64.366 -81.051 1.00 75.25 434 ALA A C 1
ATOM 3474 O O . ALA A 1 434 ? 90.249 65.013 -81.761 1.00 75.25 434 ALA A O 1
ATOM 3475 N N . PHE A 1 435 ? 89.573 64.398 -79.716 1.00 73.31 435 PHE A N 1
ATOM 3476 C CA . PHE A 1 435 ? 90.591 65.178 -79.013 1.00 73.31 435 PHE A CA 1
ATOM 3477 C C . PHE A 1 435 ? 92.009 64.693 -79.352 1.00 73.31 435 PHE A C 1
ATOM 3479 O O . PHE A 1 435 ? 92.864 65.505 -79.701 1.00 73.31 435 PHE A O 1
ATOM 3486 N N . LYS A 1 436 ? 92.255 63.374 -79.364 1.00 70.75 436 LYS A N 1
ATOM 3487 C CA . LYS A 1 436 ? 93.537 62.803 -79.819 1.00 70.75 436 LYS A CA 1
ATOM 3488 C C . LYS A 1 436 ? 93.881 63.204 -81.253 1.00 70.75 436 LYS A C 1
ATOM 3490 O O . LYS A 1 436 ? 95.024 63.571 -81.497 1.00 70.75 436 LYS A O 1
ATOM 3495 N N . GLN A 1 437 ? 92.916 63.195 -82.175 1.00 64.62 437 GLN A N 1
ATOM 3496 C CA . GLN A 1 437 ? 93.138 63.682 -83.542 1.00 64.62 437 GLN A CA 1
ATOM 3497 C C . GLN A 1 437 ? 93.530 65.168 -83.558 1.00 64.62 437 GLN A C 1
ATOM 3499 O O . GLN A 1 437 ? 94.474 65.527 -84.256 1.00 64.62 437 GLN A O 1
ATOM 3504 N N . SER A 1 438 ? 92.894 66.017 -82.741 1.00 63.53 438 SER A N 1
ATOM 3505 C CA . SER A 1 438 ? 93.280 67.434 -82.635 1.00 63.53 438 SER A CA 1
ATOM 3506 C C . SER A 1 438 ? 94.685 67.650 -82.047 1.00 63.53 438 SER A C 1
ATOM 3508 O O . SER A 1 438 ? 95.400 68.542 -82.496 1.00 63.53 438 SER A O 1
ATOM 3510 N N . VAL A 1 439 ? 95.129 66.794 -81.117 1.00 59.78 439 VAL A N 1
ATOM 3511 C CA . VAL A 1 439 ? 96.501 66.819 -80.575 1.00 59.78 439 VAL A CA 1
ATOM 3512 C C . VAL A 1 439 ? 97.518 66.353 -81.623 1.00 59.78 439 VAL A C 1
ATOM 3514 O O . VAL A 1 439 ? 98.528 67.019 -81.825 1.00 59.78 439 VAL A O 1
ATOM 3517 N N . SER A 1 440 ? 97.231 65.279 -82.368 1.00 57.22 440 SER A N 1
ATOM 3518 C CA . SER A 1 440 ? 98.105 64.810 -83.457 1.00 57.22 440 SER A CA 1
ATOM 3519 C C . SER A 1 440 ? 98.227 65.794 -84.628 1.00 57.22 440 SER A C 1
ATOM 3521 O O . SER A 1 440 ? 99.194 65.710 -85.380 1.00 57.22 440 SER A O 1
ATOM 3523 N N . ILE A 1 441 ? 97.285 66.730 -84.783 1.00 55.78 441 ILE A N 1
ATOM 3524 C CA . ILE A 1 441 ? 97.412 67.866 -85.709 1.00 55.78 441 ILE A CA 1
ATOM 3525 C C . ILE A 1 441 ? 98.367 68.927 -85.132 1.00 55.78 441 ILE A C 1
ATOM 3527 O O . ILE A 1 441 ? 99.219 69.434 -85.856 1.00 55.78 441 ILE A O 1
ATOM 3531 N N . PHE A 1 442 ? 98.286 69.216 -83.828 1.00 54.22 442 PHE A N 1
ATOM 3532 C CA . PHE A 1 442 ? 99.146 70.199 -83.153 1.00 54.22 442 PHE A CA 1
ATOM 3533 C C . PHE A 1 442 ? 100.629 69.795 -83.083 1.00 54.22 442 PHE A C 1
ATOM 3535 O O . PHE A 1 442 ? 101.504 70.648 -83.228 1.00 54.22 442 PHE A O 1
ATOM 3542 N N . ASP A 1 443 ? 100.934 68.507 -82.900 1.00 49.06 443 ASP A N 1
ATOM 3543 C CA . ASP A 1 443 ? 102.322 68.017 -82.845 1.00 49.06 443 ASP A CA 1
ATOM 3544 C C . ASP A 1 443 ? 103.035 68.010 -84.219 1.00 49.06 443 ASP A C 1
ATOM 3546 O O . ASP A 1 443 ? 104.255 67.841 -84.279 1.00 49.06 443 ASP A O 1
ATOM 3550 N N . LEU A 1 444 ? 102.312 68.227 -85.328 1.00 47.94 444 LEU A N 1
ATOM 3551 C CA . LEU A 1 444 ? 102.861 68.188 -86.692 1.00 47.94 444 LEU A CA 1
ATOM 3552 C C . LEU A 1 444 ? 103.378 69.539 -87.226 1.00 47.94 444 LEU A C 1
ATOM 3554 O O . LEU A 1 444 ? 104.153 69.550 -88.181 1.00 47.94 444 LEU A O 1
ATOM 3558 N N . GLU A 1 445 ? 103.028 70.678 -86.619 1.00 46.91 445 GLU A N 1
ATOM 3559 C CA . GLU A 1 445 ? 103.409 72.007 -87.145 1.00 46.91 445 GLU A CA 1
ATOM 3560 C C . GLU A 1 445 ? 104.860 72.441 -86.840 1.00 46.91 445 GLU A C 1
ATOM 3562 O O . GLU A 1 445 ? 105.279 73.532 -87.232 1.00 46.91 445 GLU A O 1
ATOM 3567 N N . LYS A 1 446 ? 105.672 71.617 -86.160 1.00 44.44 446 LYS A N 1
ATOM 3568 C CA . LYS A 1 446 ? 106.992 72.047 -85.651 1.00 44.44 446 LYS A CA 1
ATOM 3569 C C . LYS A 1 446 ? 108.205 71.821 -86.567 1.00 44.44 446 LYS A C 1
ATOM 3571 O O . LYS A 1 446 ? 109.301 72.236 -86.194 1.00 44.44 446 LYS A O 1
ATOM 3576 N N . THR A 1 447 ? 108.036 71.239 -87.761 1.00 41.22 447 THR A N 1
ATOM 3577 C CA . THR A 1 447 ? 109.112 71.075 -88.770 1.00 41.22 447 THR A CA 1
ATOM 3578 C C . THR A 1 447 ? 108.587 71.135 -90.217 1.00 41.22 447 THR A C 1
ATOM 3580 O O . THR A 1 447 ? 108.055 70.147 -90.715 1.00 41.22 447 THR A O 1
ATOM 3583 N N . GLY A 1 448 ? 108.766 72.265 -90.919 1.00 35.06 448 GLY A N 1
ATOM 3584 C CA . GLY A 1 448 ? 108.504 72.404 -92.373 1.00 35.06 448 GLY A CA 1
ATOM 3585 C C . GLY A 1 448 ? 109.789 72.407 -93.232 1.00 35.06 448 GLY A C 1
ATOM 3586 O O . GLY A 1 448 ? 110.873 72.194 -92.696 1.00 35.06 448 GLY A O 1
ATOM 3587 N N . LEU A 1 449 ? 109.793 72.704 -94.547 1.00 41.00 449 LEU A N 1
ATOM 3588 C CA . LEU A 1 449 ? 108.714 73.016 -95.520 1.00 41.00 449 LEU A CA 1
ATOM 3589 C C . LEU A 1 449 ? 108.918 72.130 -96.812 1.00 41.00 449 LEU A C 1
ATOM 3591 O O . LEU A 1 449 ? 109.091 70.936 -96.616 1.00 41.00 449 LEU A O 1
ATOM 3595 N N . LYS A 1 450 ? 108.946 72.492 -98.123 1.00 37.88 450 LYS A N 1
ATOM 3596 C CA . LYS A 1 450 ? 108.855 73.755 -98.905 1.00 37.88 450 LYS A CA 1
ATOM 3597 C C . LYS A 1 450 ? 108.626 73.530 -100.437 1.00 37.88 450 LYS A C 1
ATOM 3599 O O . LYS A 1 450 ? 109.520 73.001 -101.079 1.00 37.88 450 LYS A O 1
ATOM 3604 N N . GLU A 1 451 ? 107.544 74.094 -101.017 1.00 36.78 451 GLU A N 1
ATOM 3605 C CA . GLU A 1 451 ? 107.359 74.476 -102.462 1.00 36.78 451 GLU A CA 1
ATOM 3606 C C . GLU A 1 451 ? 107.397 73.355 -103.559 1.00 36.78 451 GLU A C 1
ATOM 3608 O O . GLU A 1 451 ? 107.928 72.283 -103.314 1.00 36.78 451 GLU A O 1
ATOM 3613 N N . ARG A 1 452 ? 106.851 73.459 -104.799 1.00 34.66 452 ARG A N 1
ATOM 3614 C CA . ARG A 1 452 ? 106.031 74.454 -105.568 1.00 34.66 452 ARG A CA 1
ATOM 3615 C C . ARG A 1 452 ? 105.236 73.739 -106.725 1.00 34.66 452 ARG A C 1
ATOM 3617 O O . ARG A 1 452 ? 105.500 72.562 -106.954 1.00 34.66 452 ARG A O 1
ATOM 3624 N N . PRO A 1 453 ? 104.312 74.400 -107.478 1.00 51.72 453 PRO A N 1
ATOM 3625 C CA . PRO A 1 453 ? 103.433 73.771 -108.496 1.00 51.72 453 PRO A CA 1
ATOM 3626 C C . PRO A 1 453 ? 103.661 74.209 -109.974 1.00 51.72 453 PRO A C 1
ATOM 3628 O O . PRO A 1 453 ? 104.370 75.185 -110.223 1.00 51.72 453 PRO A O 1
ATOM 3631 N N . PRO A 1 454 ? 102.944 73.584 -110.939 1.00 48.62 454 PRO A N 1
ATOM 3632 C CA . PRO A 1 454 ? 102.419 74.216 -112.168 1.00 48.62 454 PRO A CA 1
ATOM 3633 C C . PRO A 1 454 ? 100.859 74.238 -112.205 1.00 48.62 454 PRO A C 1
ATOM 3635 O O . PRO A 1 454 ? 100.236 73.261 -111.808 1.00 48.62 454 PRO A O 1
ATOM 3638 N N . PHE A 1 455 ? 100.164 75.368 -112.450 1.00 44.00 455 PHE A N 1
ATOM 3639 C CA . PHE A 1 455 ? 99.812 76.019 -113.748 1.00 44.00 455 PHE A CA 1
ATOM 3640 C C . PHE A 1 455 ? 98.853 75.204 -114.664 1.00 44.00 455 PHE A C 1
ATOM 3642 O O . PHE A 1 455 ? 99.174 74.065 -114.975 1.00 44.00 455 PHE A O 1
ATOM 3649 N N . ILE A 1 456 ? 97.741 75.723 -115.234 1.00 54.22 456 ILE A N 1
ATOM 3650 C CA . ILE A 1 456 ? 96.841 76.867 -114.912 1.00 54.22 456 ILE A CA 1
ATOM 3651 C C . ILE A 1 456 ? 95.486 76.683 -115.655 1.00 54.22 456 ILE A C 1
ATOM 3653 O O . ILE A 1 456 ? 95.498 76.158 -116.766 1.00 54.22 456 ILE A O 1
ATOM 3657 N N . HIS A 1 457 ? 94.361 77.126 -115.066 1.00 41.47 457 HIS A N 1
ATOM 3658 C CA . HIS A 1 457 ? 93.117 77.655 -115.691 1.00 41.47 457 HIS A CA 1
ATOM 3659 C C . HIS A 1 457 ? 91.981 77.641 -114.640 1.00 41.47 457 HIS A C 1
ATOM 3661 O O . HIS A 1 457 ? 91.709 76.585 -114.075 1.00 41.47 457 HIS A O 1
ATOM 3667 N N . SER A 1 458 ? 91.268 78.733 -114.343 1.00 36.69 458 SER A N 1
ATOM 3668 C CA . SER A 1 458 ? 91.429 80.143 -114.765 1.00 36.69 458 SER A CA 1
ATOM 3669 C C . SER A 1 458 ? 91.372 81.074 -113.555 1.00 36.69 458 SER A C 1
ATOM 3671 O O . SER A 1 458 ? 90.822 80.632 -112.524 1.00 36.69 458 SER A O 1
#

Radius of gyration: 85.42 Å; chains: 1; bounding box: 204×118×285 Å

Sequence (458 aa):
MLDKFSWPELCAVLQENVDALILDLNRANEKISHLEYICKNKSATMWELQQTQEDTFNKVAEQMKAQENCWLKQKKDLEQQYSGLLGEVHARAQKYQETAEKAKEKFAAVEKVREELILENSHFKSILTQTQKEHTTLLAACALMAGALYPLYSRSCALSTQRDFLQDQANTYEVFKQEVRTLSHALSDIEEKELDEAKKKKKHYKGMIRIFRKGVIVVLAANRLHILGRSCIALFSWVDGFREGIGILVCIGEAKDKHNLSRHQKEQIHCLQALSWFTSSDLLAAIITSMAELQEVLSKTDPSSWLCGHLIVTAARNSFSKLMDKLSSIMEVVGVDSSRSITYIEKDSLVQRLARGLHKINAQALKAGISDRVPVTKSIASLQKKIFEFTQRLHTAEVERRSLRLELTEFKRNLNEMKKEADKAQSLQEQLNAFKQSVSIFDLEKTGLKERPPFIHS

pLDDT: mean 79.3, std 16.84, range [31.8, 98.0]

InterPro domains:
  IPR038820 Coiled-coil domain-containing protein 171 [PF28256] (1-440)
  IPR038820 Coiled-coil domain-containing protein 171 [PTHR47899] (1-441)